Protein 1Y7W (pdb70)

Foldseek 3Di:
DPDPPDACPVLCPCQQPDDDPNHRDQVCCPDQFADDAEAEPVQAAAQVVDPFKHDKQQFQLADWCVDPRHNKFALWFWALAAFTKIAGPKDDGRFIWMQGNNRIWGKIFGIKTKQAQWAQYHYNPHTARMKMKGKIFTPPDPDRVQTAIEIEIAGAHEDPDAAPLLVQVLVVVVVCCVVVVDFQQHTGHGDHMGRSNPRPDDPAQKWKWWFYFDSDPSRDRRYTYTYHDDHHYHHVVSSVSLVCSHCRNPVPHDSRNYRHHDDNRPIGIHIDRD/DLDDPDACPVLCPCQQPDADPNHRDAPCSPDAFADDAEAEVVFAAAQVVDPFKHDKAQFQLQDFCVDPRHNKFAQWFWFLAAFGKIAGDKDDHRFIWMGGRNRIWGKIFGIKTKQAQWAQYHYNNHTAGMKMKGKIFTPPDPDRVQTAIEIEIAGAHEDPDAAPVLVQVLVVVVVCCVVVVDFQRHTGHGDHMGRSNPRPDDPAQKWKWWFHFDQDPSGDRRYTYTYHPPHHHHHPVSSVSLVCRHCRNPVPHDSRNYRHHHDCRPIHIHIPPD

CATH classification: 3.10.200.10

Sequence (548 aa):
NPNDGYDYMMQHGFDWPGLQEGGTTKYPACSGSNQSPIDINTNQLMEPSSRSGTSAVSLNGLNVDGAQADGITLTTNAKVDLEQGMKVTFDQPAANLPTIEIGGTTKSFVPIQFHFHHFLSEHTINGIHYPLELHIVMQEQDPADVATAQLAVIGIMYKYSENGDAFLNSLQTQIEGKIGDGTASYGDTGVSIDNINVKTQLLPSSLKYAGYDGSLTTPGCDERVKWHVFTTPREVTREQMKLFVDVTMMGAHAGADVVNNRMIQDLGDREVYKYNYNPNDGYDYMQHGFDWPGLQEGGTTKYPACSGSNQSPIDINTNQLMEPSSRSGTSAVSLNGLNVDGAQADGITLTNAKVDLEQGMKVTFDQPAANLPTIEIGGTTKSFVPIQFHFHHFLSEHTINGIHYPLELHIVMQEQDPADVATAQLAVIGIMYKYSENGDAFLNSLQTQIEGKIGDGTASYGDTGVSIDNINVKTQLLPSSLKYAGYDGSLTTPGCDERVKWHVFTTPREVTREQMKLFVDVTMGAHAGADVVVNNRMMIQDLGDREVYKYNY

B-factor: mean 25.2, std 8.83, range [8.42, 62.81]

Radius of gyration: 25.69 Å; Cα contacts (8 Å, |Δi|>4): 1364; chains: 2; bounding box: 65×70×68 Å

Solvent-accessible surface area: 22534 Å² total; per-residue (Å²): 126,33,30,151,26,44,65,7,74,20,16,3,51,39,0,44,42,49,107,114,80,71,87,52,64,32,93,44,3,76,33,81,48,2,0,0,1,46,0,64,40,146,112,11,69,100,47,114,71,17,106,46,9,42,45,14,54,14,66,1,0,39,47,55,11,93,102,106,73,11,9,48,2,53,78,1,72,0,17,0,40,21,8,0,80,0,45,22,68,121,18,90,61,58,16,0,30,1,78,22,63,63,77,90,61,34,0,10,1,53,35,0,36,0,4,0,21,7,0,0,0,4,10,82,42,96,33,30,4,0,0,0,2,3,14,0,31,21,77,134,29,117,82,93,68,99,2,33,9,0,5,0,0,0,0,0,95,51,25,175,104,36,8,81,4,3,76,40,0,24,87,33,1,79,37,60,52,67,99,62,103,6,65,77,32,58,87,33,16,59,15,92,87,1,29,2,76,74,44,0,4,10,114,28,58,85,2,0,0,0,52,4,0,40,9,43,22,29,0,41,74,52,3,25,5,3,0,0,21,33,33,41,60,0,17,138,130,7,2,119,4,1,50,38,0,0,64,40,22,42,93,57,10,36,29,12,5,7,1,39,80,43,98,65,46,138,24,85,9,25,58,5,90,129,109,33,29,125,35,30,50,7,102,29,17,4,49,36,0,43,43,50,111,114,85,64,91,50,65,22,94,45,3,79,34,82,48,4,0,0,2,48,0,46,57,138,99,16,72,95,51,110,73,18,109,43,10,43,44,14,56,14,68,1,0,47,46,47,9,93,94,111,75,11,7,41,1,46,93,1,75,0,19,0,40,20,8,0,78,0,43,23,65,125,16,89,65,58,16,0,28,1,76,25,61,66,71,91,53,36,0,7,1,59,35,0,34,0,3,0,14,6,0,0,0,6,13,70,51,95,31,34,4,0,0,0,3,3,11,0,34,23,81,138,25,121,79,94,69,100,2,32,8,0,4,0,0,0,0,0,93,52,32,174,110,37,7,86,5,2,78,39,0,20,89,35,2,82,40,56,49,67,100,62,99,10,66,75,30,56,91,36,13,64,15,91,82,1,25,2,67,78,50,0,4,3,113,33,48,86,2,0,0,0,57,3,0,40,8,43,19,29,0,40,74,53,3,27,4,2,0,0,21,35,32,49,68,0,16,140,128,8,2,116,4,2,46,37,0,0,71,40,23,41,95,52,9,24,14,7,6,9,2,35,58,37,112,60,43,139,18,81,8,27,55,3,89,132

Secondary structure (DSSP, 8-state):
--SSS--STTTTTTGGG-EETTEES-GGGG-SS-S--EE-GGGPBPGGG-TTB---B-GGGGS-TTSTT--EE-S-EE-SSTT--EE-PPP-SS--EEEETTEEEEEEEEEEEEEESS-SSEETTB--SEEEEEEEEESS-S-GGG--EEEEEEEEEE-SS--HHHHHHHHHHHHHHHTTS--TT--SEE---EEIIIIIS-S---EEEEEE--SSTT--S-EEEEEESS-EEE-HHHHHHHHHHHHHH-TT--SS--PPP---TT---EEE--/--SSS--STTTTTTGGG-EETTEES-GGGG-SS-S--EE-GGGPBPGGG-TTB---B-GGGGS-TTSTTS-EE-S-EE-SSTT--EE-PPP-SS--EEEETTEEEEEEEEEEEEEESS-SSEETTB--SEEEEEEEEESS-S-GGG--EEEEEEEEEE-SS--HHHHHHHHHHHHHHHTTS--TT-SSEE---EEIIIIIS-S---EEEEEE--SSTT--S-EEEEEESS-EEE-HHHHHHHHHHHHHH-TT--S---PPP---TT---EEE--

Nearest PDB structures (foldseek):
  1y7w-assembly1_A  TM=1.004E+00  e=3.203E-64  Dunaliella salina
  3jxh-assembly1_C  TM=7.886E-01  e=3.245E-19  Homo sapiens
  3fe4-assembly1_A  TM=7.906E-01  e=6.336E-19  Homo sapiens
  3fe4-assembly2_B  TM=7.801E-01  e=1.314E-18  Homo sapiens
  4lu3-assembly1_A  TM=7.791E-01  e=1.104E-17  Homo sapiens

Structure (mmCIF, N/CA/C/O backbone):
data_1Y7W
#
_entry.id   1Y7W
#
_cell.length_a   47.022
_cell.length_b   119.835
_cell.length_c   58.442
_cell.angle_alpha   90
_cell.angle_beta   94.549
_cell.angle_gamma   90
#
_symmetry.space_group_name_H-M   'P 1 21 1'
#
loop_
_entity.id
_entity.type
_entity.pdbx_description
1 polymer 'Halotolerant alpha-type carbonic anhydrase (dCA II)'
2 non-polymer 'SODIUM ION'
3 non-polymer 'ZINC ION'
4 non-polymer 'ACETIC ACID'
5 water water
#
loop_
_atom_site.group_PDB
_atom_site.id
_atom_site.type_symbol
_atom_site.label_atom_id
_atom_site.label_alt_id
_atom_site.label_comp_id
_atom_site.label_asym_id
_atom_site.label_entity_id
_atom_site.label_seq_id
_atom_site.pdbx_PDB_ins_code
_atom_site.Cartn_x
_atom_site.Cartn_y
_atom_site.Cartn_z
_atom_site.occupancy
_atom_site.B_iso_or_equiv
_atom_site.auth_seq_id
_atom_site.auth_comp_id
_atom_site.auth_asym_id
_atom_site.auth_atom_id
_atom_site.pdbx_PDB_model_num
ATOM 1 N N . ASN A 1 18 ? 16.282 16.834 1.900 1.00 59.53 3 ASN A N 1
ATOM 2 C CA . ASN A 1 18 ? 15.234 16.647 0.838 1.00 59.04 3 ASN A CA 1
ATOM 3 C C . ASN A 1 18 ? 14.700 15.201 0.608 1.00 58.73 3 ASN A C 1
ATOM 4 O O . ASN A 1 18 ? 13.575 15.041 0.111 1.00 59.63 3 ASN A O 1
ATOM 9 N N . PRO A 1 19 ? 15.492 14.138 0.923 1.00 57.83 4 PRO A N 1
ATOM 10 C CA . PRO A 1 19 ? 15.033 12.744 0.708 1.00 56.81 4 PRO A CA 1
ATOM 11 C C . PRO A 1 19 ? 13.845 12.302 1.570 1.00 56.06 4 PRO A C 1
ATOM 12 O O . PRO A 1 19 ? 12.936 11.601 1.108 1.00 55.82 4 PRO A O 1
ATOM 16 N N . ASN A 1 20 ? 13.902 12.688 2.840 1.00 55.19 5 ASN A N 1
ATOM 17 C CA . ASN A 1 20 ? 12.884 12.332 3.821 1.00 54.59 5 ASN A CA 1
ATOM 18 C C . ASN A 1 20 ? 12.050 13.571 4.033 1.00 54.19 5 ASN A C 1
ATOM 19 O O . ASN A 1 20 ? 12.505 14.694 3.790 1.00 54.23 5 ASN A O 1
ATOM 24 N N . ASP A 1 21 ? 10.837 13.402 4.527 1.00 53.37 6 ASP A N 1
ATOM 25 C CA . ASP A 1 21 ? 10.049 14.603 4.662 1.00 51.80 6 ASP A CA 1
ATOM 26 C C . ASP A 1 21 ? 10.079 15.407 5.942 1.00 48.20 6 ASP A C 1
ATOM 27 O O . ASP A 1 21 ? 10.541 16.566 5.952 1.00 49.16 6 ASP A O 1
ATOM 32 N N . GLY A 1 22 ? 9.607 14.830 7.026 1.00 43.95 7 GLY A N 1
ATOM 33 C CA . GLY A 1 22 ? 9.606 15.612 8.249 1.00 39.07 7 GLY A CA 1
ATOM 34 C C . GLY A 1 22 ? 10.826 15.433 9.135 1.00 35.45 7 GLY A C 1
ATOM 35 O O . GLY A 1 22 ? 10.812 15.956 10.257 1.00 35.93 7 GLY A O 1
ATOM 36 N N . TYR A 1 23 ? 11.887 14.775 8.638 1.00 29.64 8 TYR A N 1
ATOM 37 C CA . TYR A 1 23 ? 13.041 14.524 9.489 1.00 26.47 8 TYR A CA 1
ATOM 38 C C . TYR A 1 23 ? 14.348 14.303 8.716 1.00 23.24 8 TYR A C 1
ATOM 39 O O . TYR A 1 23 ? 14.333 14.113 7.516 1.00 23.07 8 TYR A O 1
ATOM 48 N N . ASP A 1 24 ? 15.479 14.308 9.424 1.00 22.45 9 ASP A N 1
ATOM 49 C CA . ASP A 1 24 ? 16.752 14.053 8.764 1.00 20.68 9 ASP A CA 1
ATOM 50 C C . ASP A 1 24 ? 17.660 13.314 9.759 1.00 18.87 9 ASP A C 1
ATOM 51 O O . ASP A 1 24 ? 17.255 13.007 10.884 1.00 17.51 9 ASP A O 1
ATOM 56 N N . TYR A 1 25 ? 18.862 13.006 9.303 1.00 17.63 10 TYR A N 1
ATOM 57 C CA . TYR A 1 25 ? 19.812 12.246 10.108 1.00 17.45 10 TYR A CA 1
ATOM 58 C C . TYR A 1 25 ? 20.927 13.047 10.703 1.00 19.58 10 TYR A C 1
ATOM 59 O O . TYR A 1 25 ? 21.928 12.477 11.202 1.00 16.46 10 TYR A O 1
ATOM 68 N N A MET A 1 26 ? 20.780 14.368 10.702 0.50 18.60 11 MET A N 1
ATOM 69 N N B MET A 1 26 ? 20.763 14.365 10.702 0.50 19.20 11 MET A N 1
ATOM 70 C CA A MET A 1 26 ? 21.848 15.178 11.263 0.50 21.17 11 MET A CA 1
ATOM 71 C CA B MET A 1 26 ? 21.797 15.221 11.257 0.50 22.15 11 MET A CA 1
ATOM 72 C C A MET A 1 26 ? 22.167 14.816 12.709 0.50 20.45 11 MET A C 1
ATOM 73 C C B MET A 1 26 ? 22.150 14.845 12.698 0.50 21.04 11 MET A C 1
ATOM 74 O O A MET A 1 26 ? 23.323 14.838 13.103 0.50 20.35 11 MET A O 1
ATOM 75 O O B MET A 1 26 ? 23.313 14.874 13.069 0.50 20.87 11 MET A O 1
ATOM 84 N N . GLN A 1 27 ? 21.158 14.459 13.506 1.00 20.31 12 GLN A N 1
ATOM 85 C CA . GLN A 1 27 ? 21.418 14.087 14.879 1.00 18.16 12 GLN A CA 1
ATOM 86 C C . GLN A 1 27 ? 21.142 12.618 15.097 1.00 16.26 12 GLN A C 1
ATOM 87 O O . GLN A 1 27 ? 20.944 12.190 16.235 1.00 16.89 12 GLN A O 1
ATOM 93 N N . HIS A 1 28 ? 21.145 11.867 14.009 1.00 15.42 13 HIS A N 1
ATOM 94 C CA . HIS A 1 28 ? 20.887 10.425 14.056 1.00 15.42 13 HIS A CA 1
ATOM 95 C C . HIS A 1 28 ? 19.624 10.095 14.843 1.00 15.16 13 HIS A C 1
ATOM 96 O O . HIS A 1 28 ? 19.545 9.092 15.544 1.00 16.02 13 HIS A O 1
ATOM 103 N N . GLY A 1 29 ? 18.619 10.955 14.676 1.00 16.59 14 GLY A N 1
ATOM 104 C CA . GLY A 1 29 ? 17.359 10.730 15.359 1.00 17.58 14 GLY A CA 1
ATOM 105 C C . GLY A 1 29 ? 17.248 11.176 16.803 1.00 18.20 14 GLY A C 1
ATOM 106 O O . GLY A 1 29 ? 16.208 10.984 17.434 1.00 18.69 14 GLY A O 1
ATOM 107 N N . PHE A 1 30 ? 18.304 11.766 17.350 1.00 17.28 15 PHE A N 1
ATOM 108 C CA . PHE A 1 30 ? 18.262 12.212 18.736 1.00 18.06 15 PHE A CA 1
ATOM 109 C C . PHE A 1 30 ? 17.104 13.210 18.911 1.00 16.60 15 PHE A C 1
ATOM 110 O O . PHE A 1 30 ? 16.535 13.278 19.991 1.00 17.58 15 PHE A O 1
ATOM 118 N N . ASP A 1 31 ? 16.855 13.990 17.877 1.00 16.29 16 ASP A N 1
ATOM 119 C CA . ASP A 1 31 ? 15.802 15.035 17.844 1.00 17.86 16 ASP A CA 1
ATOM 120 C C . ASP A 1 31 ? 14.381 14.571 17.513 1.00 17.90 16 ASP A C 1
ATOM 121 O O . ASP A 1 31 ? 13.398 15.289 17.810 1.00 19.00 16 ASP A O 1
ATOM 126 N N . TRP A 1 32 ? 14.273 13.387 16.934 1.00 18.02 17 TRP A N 1
ATOM 127 C CA . TRP A 1 32 ? 12.963 12.874 16.487 1.00 18.50 17 TRP A CA 1
ATOM 128 C C . TRP A 1 32 ? 11.838 12.816 17.520 1.00 18.94 17 TRP A C 1
ATOM 129 O O . TRP A 1 32 ? 10.718 13.257 17.218 1.00 19.68 17 TRP A O 1
ATOM 140 N N . PRO A 1 33 ? 12.106 12.269 18.716 1.00 18.32 18 PRO A N 1
ATOM 141 C CA . PRO A 1 33 ? 11.061 12.184 19.743 1.00 20.49 18 PRO A CA 1
ATOM 142 C C . PRO A 1 33 ? 10.518 13.556 20.210 1.00 22.52 18 PRO A C 1
ATOM 143 O O . PRO A 1 33 ? 9.387 13.671 20.728 1.00 23.83 18 PRO A O 1
ATOM 147 N N . GLY A 1 34 ? 11.322 14.598 20.046 1.00 22.49 19 GLY A N 1
ATOM 148 C CA . GLY A 1 34 ? 10.914 15.914 20.496 1.00 24.51 19 GLY A CA 1
ATOM 149 C C . GLY A 1 34 ? 10.320 16.817 19.437 1.00 25.26 19 GLY A C 1
ATOM 150 O O . GLY A 1 34 ? 9.827 17.915 19.775 1.00 27.83 19 GLY A O 1
ATOM 151 N N . LEU A 1 35 ? 10.322 16.407 18.174 1.00 24.01 20 LEU A N 1
ATOM 152 C CA . LEU A 1 35 ? 9.779 17.256 17.129 1.00 23.87 20 LEU A CA 1
ATOM 153 C C . LEU A 1 35 ? 8.292 17.484 17.361 1.00 27.43 20 LEU A C 1
ATOM 154 O O . LEU A 1 35 ? 7.549 16.551 17.649 1.00 22.30 20 LEU A O 1
ATOM 159 N N . GLN A 1 36 ? 7.905 18.749 17.254 1.00 30.84 21 GLN A N 1
ATOM 160 C CA . GLN A 1 36 ? 6.511 19.161 17.460 1.00 36.43 21 GLN A CA 1
ATOM 161 C C . GLN A 1 36 ? 6.117 20.143 16.405 1.00 39.71 21 GLN A C 1
ATOM 162 O O . GLN A 1 36 ? 6.945 20.878 15.915 1.00 40.02 21 GLN A O 1
ATOM 168 N N . GLU A 1 37 ? 4.845 20.149 16.042 1.00 44.57 22 GLU A N 1
ATOM 169 C CA . GLU A 1 37 ? 4.341 21.123 15.083 1.00 49.24 22 GLU A CA 1
ATOM 170 C C . GLU A 1 37 ? 2.935 21.467 15.524 1.00 50.26 22 GLU A C 1
ATOM 171 O O . GLU A 1 37 ? 2.056 20.589 15.609 1.00 52.15 22 GLU A O 1
ATOM 177 N N . GLY A 1 38 ? 2.738 22.743 15.836 1.00 50.69 23 GLY A N 1
ATOM 178 C CA . GLY A 1 38 ? 1.434 23.199 16.282 1.00 49.52 23 GLY A CA 1
ATOM 179 C C . GLY A 1 38 ? 1.207 22.669 17.681 1.00 48.89 23 GLY A C 1
ATOM 180 O O . GLY A 1 38 ? 0.111 22.179 18.009 1.00 50.26 23 GLY A O 1
ATOM 181 N N . GLY A 1 39 ? 2.253 22.761 18.510 1.00 46.38 24 GLY A N 1
ATOM 182 C CA . GLY A 1 39 ? 2.167 22.270 19.871 1.00 42.29 24 GLY A CA 1
ATOM 183 C C . GLY A 1 39 ? 1.775 20.802 19.953 1.00 39.95 24 GLY A C 1
ATOM 184 O O . GLY A 1 39 ? 1.395 20.335 21.042 1.00 40.75 24 GLY A O 1
ATOM 185 N N . THR A 1 40 ? 1.884 20.073 18.832 1.00 35.55 25 THR A N 1
ATOM 186 C CA . THR A 1 40 ? 1.557 18.633 18.782 1.00 30.12 25 THR A CA 1
ATOM 187 C C . THR A 1 40 ? 2.798 17.787 18.460 1.00 26.04 25 THR A C 1
ATOM 188 O O . THR A 1 40 ? 3.460 18.037 17.453 1.00 23.13 25 THR A O 1
ATOM 192 N N . THR A 1 41 ? 3.101 16.813 19.301 1.00 23.26 26 THR A N 1
ATOM 193 C CA . THR A 1 41 ? 4.266 15.947 19.046 1.00 21.86 26 THR A CA 1
ATOM 194 C C . THR A 1 41 ? 4.095 15.179 17.738 1.00 21.80 26 THR A C 1
ATOM 195 O O . THR A 1 41 ? 3.097 14.467 17.492 1.00 20.95 26 THR A O 1
ATOM 199 N N . LYS A 1 42 ? 5.097 15.286 16.885 1.00 21.08 27 LYS A N 1
ATOM 200 C CA . LYS A 1 42 ? 5.006 14.682 15.559 1.00 20.74 27 LYS A CA 1
ATOM 201 C C . LYS A 1 42 ? 5.158 13.176 15.543 1.00 19.53 27 LYS A C 1
ATOM 202 O O . LYS A 1 42 ? 4.406 12.476 14.893 1.00 19.11 27 LYS A O 1
ATOM 208 N N . TYR A 1 43 ? 6.078 12.666 16.328 1.00 16.85 28 TYR A N 1
ATOM 209 C CA . TYR A 1 43 ? 6.381 11.244 16.367 1.00 18.35 28 TYR A CA 1
ATOM 210 C C . TYR A 1 43 ? 6.398 10.673 17.774 1.00 17.89 28 TYR A C 1
ATOM 211 O O . TYR A 1 43 ? 7.458 10.242 18.321 1.00 17.17 28 TYR A O 1
ATOM 220 N N . PRO A 1 44 ? 5.203 10.597 18.395 1.00 17.78 29 PRO A N 1
ATOM 221 C CA . PRO A 1 44 ? 5.085 10.072 19.748 1.00 16.81 29 PRO A CA 1
ATOM 222 C C . PRO A 1 44 ? 5.620 8.650 19.933 1.00 17.43 29 PRO A C 1
ATOM 223 O O . PRO A 1 44 ? 6.182 8.335 21.008 1.00 16.29 29 PRO A O 1
ATOM 227 N N . ALA A 1 45 ? 5.528 7.800 18.896 1.00 17.00 30 ALA A N 1
ATOM 228 C CA . ALA A 1 45 ? 6.006 6.415 19.069 1.00 18.30 30 ALA A CA 1
ATOM 229 C C . ALA A 1 45 ? 7.529 6.300 19.063 1.00 17.72 30 ALA A C 1
ATOM 230 O O . ALA A 1 45 ? 8.076 5.287 19.491 1.00 18.31 30 ALA A O 1
ATOM 232 N N . CYS A 1 46 ? 8.208 7.341 18.604 1.00 18.05 31 CYS A N 1
ATOM 233 C CA . CYS A 1 46 ? 9.697 7.314 18.621 1.00 19.71 31 CYS A CA 1
ATOM 234 C C . CYS A 1 46 ? 10.252 7.390 20.021 1.00 20.67 31 CYS A C 1
ATOM 235 O O . CYS A 1 46 ? 11.464 7.211 20.228 1.00 19.79 31 CYS A O 1
ATOM 238 N N . SER A 1 47 ? 9.368 7.643 20.995 1.00 18.87 32 SER A N 1
ATOM 239 C CA . SER A 1 47 ? 9.736 7.649 22.408 1.00 20.72 32 SER A CA 1
ATOM 240 C C . SER A 1 47 ? 9.396 6.324 23.092 1.00 22.87 32 SER A C 1
ATOM 241 O O . SER A 1 47 ? 9.553 6.205 24.303 1.00 22.06 32 SER A O 1
ATOM 244 N N . GLY A 1 48 ? 8.896 5.336 22.349 1.00 22.84 33 GLY A N 1
ATOM 245 C CA . GLY A 1 48 ? 8.575 4.043 22.993 1.00 22.30 33 GLY A CA 1
ATOM 246 C C . GLY A 1 48 ? 9.726 3.318 23.702 1.00 23.28 33 GLY A C 1
ATOM 247 O O . GLY A 1 48 ? 10.900 3.767 23.667 1.00 23.14 33 GLY A O 1
ATOM 248 N N . SER A 1 49 ? 9.416 2.194 24.363 1.00 21.69 34 SER A N 1
ATOM 249 C CA . SER A 1 49 ? 10.433 1.415 25.050 1.00 22.97 34 SER A CA 1
ATOM 250 C C . SER A 1 49 ? 10.904 0.138 24.350 1.00 22.17 34 SER A C 1
ATOM 251 O O . SER A 1 49 ? 11.734 -0.600 24.908 1.00 20.86 34 SER A O 1
ATOM 254 N N . ASN A 1 50 ? 10.417 -0.115 23.120 1.00 20.36 35 ASN A N 1
ATOM 255 C CA . ASN A 1 50 ? 10.880 -1.264 22.323 1.00 18.16 35 ASN A CA 1
ATOM 256 C C . ASN A 1 50 ? 11.437 -0.703 20.985 1.00 17.69 35 ASN A C 1
ATOM 257 O O . ASN A 1 50 ? 11.123 -1.162 19.864 1.00 19.12 35 ASN A O 1
ATOM 262 N N . GLN A 1 51 ? 12.271 0.317 21.096 1.00 15.63 36 GLN A N 1
ATOM 263 C CA . GLN A 1 51 ? 12.812 0.923 19.888 1.00 15.56 36 GLN A CA 1
ATOM 264 C C . GLN A 1 51 ? 14.014 0.243 19.280 1.00 14.80 36 GLN A C 1
ATOM 265 O O . GLN A 1 51 ? 14.750 -0.484 19.949 1.00 18.59 36 GLN A O 1
ATOM 271 N N . SER A 1 52 ? 14.223 0.522 18.000 1.00 15.68 37 SER A N 1
ATOM 272 C CA . SER A 1 52 ? 15.351 -0.027 17.242 1.00 15.24 37 SER A CA 1
ATOM 273 C C . SER A 1 52 ? 16.085 1.155 16.603 1.00 12.88 37 SER A C 1
ATOM 274 O O . SER A 1 52 ? 15.470 2.221 16.312 1.00 13.79 37 SER A O 1
ATOM 277 N N . PRO A 1 53 ? 17.382 0.970 16.291 1.00 14.32 38 PRO A N 1
ATOM 278 C CA . PRO A 1 53 ? 18.234 -0.235 16.477 1.00 14.30 38 PRO A CA 1
ATOM 279 C C . PRO A 1 53 ? 18.762 -0.378 17.900 1.00 15.32 38 PRO A C 1
ATOM 280 O O . PRO A 1 53 ? 18.515 0.472 18.718 1.00 16.69 38 PRO A O 1
ATOM 284 N N . ILE A 1 54 ? 19.568 -1.422 18.138 1.00 15.75 39 ILE A N 1
ATOM 285 C CA . ILE A 1 54 ? 20.142 -1.667 19.449 1.00 15.48 39 ILE A CA 1
ATOM 286 C C . ILE A 1 54 ? 21.512 -2.286 19.240 1.00 17.63 39 ILE A C 1
ATOM 287 O O . ILE A 1 54 ? 21.885 -2.662 18.119 1.00 16.06 39 ILE A O 1
ATOM 292 N N . ASP A 1 55 ? 22.285 -2.346 20.319 1.00 20.36 40 ASP A N 1
ATOM 293 C CA . ASP A 1 55 ? 23.545 -3.065 20.263 1.00 21.10 40 ASP A CA 1
ATOM 294 C C . ASP A 1 55 ? 23.265 -4.575 20.482 1.00 21.61 40 ASP A C 1
ATOM 295 O O . ASP A 1 55 ? 22.411 -4.972 21.281 1.00 22.66 40 ASP A O 1
ATOM 300 N N . ILE A 1 56 ? 23.968 -5.435 19.760 1.00 22.51 41 ILE A N 1
ATOM 301 C CA . ILE A 1 56 ? 23.782 -6.868 19.898 1.00 22.68 41 ILE A CA 1
ATOM 302 C C . ILE A 1 56 ? 25.061 -7.359 20.624 1.00 24.87 41 ILE A C 1
ATOM 303 O O . ILE A 1 56 ? 26.129 -7.414 20.037 1.00 23.30 41 ILE A O 1
ATOM 308 N N . ASN A 1 57 ? 24.916 -7.696 21.898 1.00 25.70 42 ASN A N 1
ATOM 309 C CA . ASN A 1 57 ? 26.027 -8.174 22.707 1.00 27.60 42 ASN A CA 1
ATOM 310 C C . ASN A 1 57 ? 25.917 -9.681 22.644 1.00 28.04 42 ASN A C 1
ATOM 311 O O . ASN A 1 57 ? 25.065 -10.295 23.303 1.00 27.17 42 ASN A O 1
ATOM 316 N N . THR A 1 58 ? 26.781 -10.292 21.861 1.00 28.81 43 THR A N 1
ATOM 317 C CA . THR A 1 58 ? 26.681 -11.721 21.691 1.00 31.36 43 THR A CA 1
ATOM 318 C C . THR A 1 58 ? 26.876 -12.557 22.955 1.00 32.86 43 THR A C 1
ATOM 319 O O . THR A 1 58 ? 26.377 -13.671 23.013 1.00 33.46 43 THR A O 1
ATOM 323 N N . ASN A 1 59 ? 27.542 -12.026 23.976 1.00 33.97 44 ASN A N 1
ATOM 324 C CA . ASN A 1 59 ? 27.672 -12.809 25.204 1.00 36.22 44 ASN A CA 1
ATOM 325 C C . ASN A 1 59 ? 26.414 -12.782 26.078 1.00 34.37 44 ASN A C 1
ATOM 326 O O . ASN A 1 59 ? 26.308 -13.543 27.027 1.00 33.43 44 ASN A O 1
ATOM 331 N N . GLN A 1 60 ? 25.465 -11.900 25.743 1.00 32.28 45 GLN A N 1
ATOM 332 C CA . GLN A 1 60 ? 24.204 -11.815 26.459 1.00 30.44 45 GLN A CA 1
ATOM 333 C C . GLN A 1 60 ? 23.019 -12.392 25.728 1.00 28.50 45 GLN A C 1
ATOM 334 O O . GLN A 1 60 ? 21.892 -12.250 26.206 1.00 27.86 45 GLN A O 1
ATOM 340 N N . LEU A 1 61 ? 23.221 -13.054 24.606 1.00 26.86 46 LEU A N 1
ATOM 341 C CA . LEU A 1 61 ? 22.059 -13.606 23.877 1.00 26.45 46 LEU A CA 1
ATOM 342 C C . LEU A 1 61 ? 21.449 -14.788 24.664 1.00 26.32 46 LEU A C 1
ATOM 343 O O . LEU A 1 61 ? 22.185 -15.633 25.200 1.00 26.21 46 LEU A O 1
ATOM 348 N N . MET A 1 62 ? 20.128 -14.831 24.708 1.00 25.33 47 MET A N 1
ATOM 349 C CA . MET A 1 62 ? 19.385 -15.865 25.401 1.00 24.32 47 MET A CA 1
ATOM 350 C C . MET A 1 62 ? 18.944 -16.972 24.426 1.00 25.44 47 MET A C 1
ATOM 351 O O . MET A 1 62 ? 19.028 -16.825 23.194 1.00 23.23 47 MET A O 1
ATOM 356 N N . GLU A 1 63 ? 18.504 -18.091 25.000 1.00 24.62 48 GLU A N 1
ATOM 357 C CA . GLU A 1 63 ? 18.046 -19.239 24.223 1.00 24.47 48 GLU A CA 1
ATOM 358 C C . GLU A 1 63 ? 16.692 -18.942 23.625 1.00 22.98 48 GLU A C 1
ATOM 359 O O . GLU A 1 63 ? 15.857 -18.347 24.243 1.00 22.21 48 GLU A O 1
ATOM 365 N N . PRO A 1 64 ? 16.483 -19.352 22.369 1.00 22.41 49 PRO A N 1
ATOM 366 C CA . PRO A 1 64 ? 15.205 -19.092 21.715 1.00 23.31 49 PRO A CA 1
ATOM 367 C C . PRO A 1 64 ? 13.983 -19.535 22.460 1.00 22.30 49 PRO A C 1
ATOM 368 O O . PRO A 1 64 ? 12.980 -18.822 22.428 1.00 20.96 49 PRO A O 1
ATOM 372 N N . SER A 1 65 ? 14.036 -20.705 23.111 1.00 22.46 50 SER A N 1
ATOM 373 C CA . SER A 1 65 ? 12.841 -21.165 23.807 1.00 22.51 50 SER A CA 1
ATOM 374 C C . SER A 1 65 ? 12.454 -20.252 24.956 1.00 22.98 50 SER A C 1
ATOM 375 O O . SER A 1 65 ? 11.320 -20.301 25.411 1.00 21.96 50 SER A O 1
ATOM 378 N N . SER A 1 66 ? 13.369 -19.384 25.414 1.00 22.16 51 SER A N 1
ATOM 379 C CA . SER A 1 66 ? 12.995 -18.477 26.520 1.00 23.20 51 SER A CA 1
ATOM 380 C C . SER A 1 66 ? 12.291 -17.215 26.046 1.00 23.57 51 SER A C 1
ATOM 381 O O . SER A 1 66 ? 11.903 -16.367 26.851 1.00 22.87 51 SER A O 1
ATOM 384 N N . ARG A 1 67 ? 12.108 -17.087 24.723 1.00 24.06 52 ARG A N 1
ATOM 385 C CA . ARG A 1 67 ? 11.441 -15.914 24.166 1.00 23.79 52 ARG A CA 1
ATOM 386 C C . ARG A 1 67 ? 9.962 -16.142 24.088 1.00 24.90 52 ARG A C 1
ATOM 387 O O . ARG A 1 67 ? 9.525 -16.982 23.306 1.00 25.57 52 ARG A O 1
ATOM 395 N N . SER A 1 68 ? 9.184 -15.400 24.875 1.00 25.53 53 SER A N 1
ATOM 396 C CA . SER A 1 68 ? 7.724 -15.573 24.853 1.00 26.27 53 SER A CA 1
ATOM 397 C C . SER A 1 68 ? 7.091 -14.875 23.648 1.00 26.79 53 SER A C 1
ATOM 398 O O . SER A 1 68 ? 7.445 -13.732 23.327 1.00 28.00 53 SER A O 1
ATOM 401 N N . GLY A 1 69 ? 6.143 -15.549 23.023 1.00 25.20 54 GLY A N 1
ATOM 402 C CA . GLY A 1 69 ? 5.415 -14.940 21.931 1.00 23.68 54 GLY A CA 1
ATOM 403 C C . GLY A 1 69 ? 5.980 -14.940 20.517 1.00 22.36 54 GLY A C 1
ATOM 404 O O . GLY A 1 69 ? 5.240 -14.572 19.631 1.00 22.83 54 GLY A O 1
ATOM 405 N N . THR A 1 70 ? 7.244 -15.320 20.294 1.00 21.58 55 THR A N 1
ATOM 406 C CA . THR A 1 70 ? 7.829 -15.289 18.944 1.00 21.07 55 THR A CA 1
ATOM 407 C C . THR A 1 70 ? 8.833 -16.436 18.778 1.00 19.73 55 THR A C 1
ATOM 408 O O . THR A 1 70 ? 9.700 -16.639 19.619 1.00 20.82 55 THR A O 1
ATOM 412 N N . SER A 1 71 ? 8.716 -17.185 17.675 1.00 20.46 56 SER A N 1
ATOM 413 C CA . SER A 1 71 ? 9.640 -18.304 17.394 1.00 19.18 56 SER A CA 1
ATOM 414 C C . SER A 1 71 ? 10.708 -17.798 16.437 1.00 20.25 56 SER A C 1
ATOM 415 O O . SER A 1 71 ? 10.627 -16.647 15.972 1.00 21.19 56 SER A O 1
ATOM 418 N N . ALA A 1 72 ? 11.679 -18.689 16.140 1.00 18.62 57 ALA A N 1
ATOM 419 C CA . ALA A 1 72 ? 12.712 -18.485 15.133 1.00 18.32 57 ALA A CA 1
ATOM 420 C C . ALA A 1 72 ? 11.966 -18.306 13.806 1.00 18.91 57 ALA A C 1
ATOM 421 O O . ALA A 1 72 ? 10.828 -18.759 13.675 1.00 17.10 57 ALA A O 1
ATOM 423 N N . VAL A 1 73 ? 12.602 -17.663 12.827 1.00 17.59 58 VAL A N 1
ATOM 424 C CA . VAL A 1 73 ? 11.972 -17.560 11.510 1.00 16.22 58 VAL A CA 1
ATOM 425 C C . VAL A 1 73 ? 12.339 -18.823 10.729 1.00 17.11 58 VAL A C 1
ATOM 426 O O . VAL A 1 73 ? 13.427 -19.391 10.915 1.00 18.18 58 VAL A O 1
ATOM 430 N N . SER A 1 74 ? 11.374 -19.348 9.972 1.00 17.67 59 SER A N 1
ATOM 431 C CA . SER A 1 74 ? 11.663 -20.456 9.057 1.00 18.28 59 SER A CA 1
ATOM 432 C C . SER A 1 74 ? 11.912 -19.658 7.743 1.00 17.07 59 SER A C 1
ATOM 433 O O . SER A 1 74 ? 10.964 -19.144 7.137 1.00 16.53 59 SER A O 1
ATOM 436 N N . LEU A 1 75 ? 13.167 -19.583 7.331 1.00 16.37 60 LEU A N 1
ATOM 437 C CA . LEU A 1 75 ? 13.568 -18.803 6.171 1.00 17.71 60 LEU A CA 1
ATOM 438 C C . LEU A 1 75 ? 12.960 -19.306 4.862 1.00 19.15 60 LEU A C 1
ATOM 439 O O . LEU A 1 75 ? 12.782 -18.510 3.939 1.00 19.37 60 LEU A O 1
ATOM 444 N N . ASN A 1 76 ? 12.651 -20.611 4.802 1.00 18.30 61 ASN A N 1
ATOM 445 C CA . ASN A 1 76 ? 12.043 -21.213 3.630 1.00 18.23 61 ASN A CA 1
ATOM 446 C C . ASN A 1 76 ? 12.704 -20.760 2.312 1.00 18.06 61 ASN A C 1
ATOM 447 O O . ASN A 1 76 ? 13.941 -20.900 2.202 1.00 18.43 61 ASN A O 1
ATOM 452 N N . GLY A 1 77 ? 11.918 -20.185 1.396 1.00 18.67 62 GLY A N 1
ATOM 453 C CA . GLY A 1 77 ? 12.432 -19.773 0.097 1.00 20.38 62 GLY A CA 1
ATOM 454 C C . GLY A 1 77 ? 13.571 -18.780 0.133 1.00 21.27 62 GLY A C 1
ATOM 455 O O . GLY A 1 77 ? 14.315 -18.721 -0.846 1.00 23.01 62 GLY A O 1
ATOM 456 N N . LEU A 1 78 ? 13.707 -17.972 1.200 1.00 20.11 63 LEU A N 1
ATOM 457 C CA . LEU A 1 78 ? 14.849 -17.034 1.258 1.00 20.01 63 LEU A CA 1
ATOM 458 C C . LEU A 1 78 ? 16.170 -17.775 1.349 1.00 18.58 63 LEU A C 1
ATOM 459 O O . LEU A 1 78 ? 17.179 -17.275 0.889 1.00 17.78 63 LEU A O 1
ATOM 464 N N . ASN A 1 79 ? 16.174 -18.966 1.939 1.00 19.24 64 ASN A N 1
ATOM 465 C CA . ASN A 1 79 ? 17.424 -19.713 2.095 1.00 21.25 64 ASN A CA 1
ATOM 466 C C . ASN A 1 79 ? 17.599 -20.924 1.183 1.00 22.24 64 ASN A C 1
ATOM 467 O O . ASN A 1 79 ? 18.298 -21.876 1.530 1.00 23.44 64 ASN A O 1
ATOM 472 N N . VAL A 1 80 ? 16.929 -20.885 0.044 1.00 21.61 65 VAL A N 1
ATOM 473 C CA . VAL A 1 80 ? 17.043 -21.924 -0.977 1.00 21.76 65 VAL A CA 1
ATOM 474 C C . VAL A 1 80 ? 17.428 -21.178 -2.255 1.00 20.36 65 VAL A C 1
ATOM 475 O O . VAL A 1 80 ? 16.773 -20.180 -2.625 1.00 19.48 65 VAL A O 1
ATOM 479 N N . ASP A 1 81 ? 18.522 -21.641 -2.879 1.00 21.04 66 ASP A N 1
ATOM 480 C CA . ASP A 1 81 ? 19.049 -21.081 -4.145 1.00 22.25 66 ASP A CA 1
ATOM 481 C C . ASP A 1 81 ? 17.851 -20.720 -5.013 1.00 21.60 66 ASP A C 1
ATOM 482 O O . ASP A 1 81 ? 16.987 -21.568 -5.286 1.00 21.66 66 ASP A O 1
ATOM 487 N N . GLY A 1 82 ? 17.802 -19.462 -5.449 1.00 20.13 67 GLY A N 1
ATOM 488 C CA . GLY A 1 82 ? 16.706 -18.991 -6.282 1.00 20.15 67 GLY A CA 1
ATOM 489 C C . GLY A 1 82 ? 16.499 -19.784 -7.578 1.00 20.99 67 GLY A C 1
ATOM 490 O O . GLY A 1 82 ? 15.408 -19.774 -8.109 1.00 22.83 67 GLY A O 1
ATOM 491 N N . ALA A 1 83 ? 17.524 -20.489 -8.053 1.00 21.37 68 ALA A N 1
ATOM 492 C CA . ALA A 1 83 ? 17.414 -21.320 -9.282 1.00 24.09 68 ALA A CA 1
ATOM 493 C C . ALA A 1 83 ? 16.547 -22.567 -9.037 1.00 24.50 68 ALA A C 1
ATOM 494 O O . ALA A 1 83 ? 16.086 -23.220 -9.997 1.00 25.88 68 ALA A O 1
ATOM 496 N N . GLN A 1 84 ? 16.337 -22.892 -7.756 1.00 25.16 69 GLN A N 1
ATOM 497 C CA . GLN A 1 84 ? 15.573 -24.041 -7.318 1.00 26.79 69 GLN A CA 1
ATOM 498 C C . GLN A 1 84 ? 14.118 -23.747 -7.290 1.00 26.96 69 GLN A C 1
ATOM 499 O O . GLN A 1 84 ? 13.688 -22.593 -7.165 1.00 24.16 69 GLN A O 1
ATOM 505 N N . ALA A 1 85 ? 13.345 -24.829 -7.386 1.00 27.20 70 ALA A N 1
ATOM 506 C CA . ALA A 1 85 ? 11.889 -24.721 -7.360 1.00 26.38 70 ALA A CA 1
ATOM 507 C C . ALA A 1 85 ? 11.401 -23.988 -6.080 1.00 25.88 70 ALA A C 1
ATOM 508 O O . ALA A 1 85 ? 10.537 -23.104 -6.113 1.00 27.36 70 ALA A O 1
ATOM 510 N N . ASP A 1 86 ? 11.919 -24.356 -4.929 1.00 27.19 71 ASP A N 1
ATOM 511 C CA . ASP A 1 86 ? 11.396 -23.661 -3.756 1.00 27.36 71 ASP A CA 1
ATOM 512 C C . ASP A 1 86 ? 12.345 -22.589 -3.268 1.00 25.95 71 ASP A C 1
ATOM 513 O O . ASP A 1 86 ? 12.429 -22.340 -2.056 1.00 26.83 71 ASP A O 1
ATOM 518 N N . GLY A 1 87 ? 13.063 -21.988 -4.212 1.00 24.27 72 GLY A N 1
ATOM 519 C CA . GLY A 1 87 ? 14.019 -20.922 -3.887 1.00 22.66 72 GLY A CA 1
ATOM 520 C C . GLY A 1 87 ? 13.440 -19.638 -4.440 1.00 22.49 72 GLY A C 1
ATOM 521 O O . GLY A 1 87 ? 12.878 -19.619 -5.535 1.00 22.84 72 GLY A O 1
ATOM 522 N N . ILE A 1 88 ? 13.561 -18.544 -3.684 1.00 21.21 73 ILE A N 1
ATOM 523 C CA . ILE A 1 88 ? 12.987 -17.278 -4.100 1.00 19.22 73 ILE A CA 1
ATOM 524 C C . ILE A 1 88 ? 13.915 -16.404 -4.931 1.00 20.13 73 ILE A C 1
ATOM 525 O O . ILE A 1 88 ? 15.096 -16.192 -4.567 1.00 19.17 73 ILE A O 1
ATOM 530 N N . THR A 1 89 ? 13.385 -15.882 -6.037 1.00 20.35 74 THR A N 1
ATOM 531 C CA . THR A 1 89 ? 14.142 -14.920 -6.849 1.00 18.46 74 THR A CA 1
ATOM 532 C C . THR A 1 89 ? 13.304 -13.666 -6.870 1.00 19.13 74 THR A C 1
ATOM 533 O O . THR A 1 89 ? 12.129 -13.713 -7.202 1.00 19.69 74 THR A O 1
ATOM 537 N N . LEU A 1 90 ? 13.896 -12.522 -6.523 1.00 18.39 75 LEU A N 1
ATOM 538 C CA . LEU A 1 90 ? 13.170 -11.251 -6.541 1.00 19.67 75 LEU A CA 1
ATOM 539 C C . LEU A 1 90 ? 13.139 -10.863 -8.020 1.00 20.23 75 LEU A C 1
ATOM 540 O O . LEU A 1 90 ? 14.175 -10.664 -8.638 1.00 20.79 75 LEU A O 1
ATOM 545 N N A THR A 1 91 ? 11.936 -10.735 -8.559 0.50 21.12 76 THR A N 1
ATOM 546 N N B THR A 1 91 ? 11.947 -10.770 -8.592 0.50 22.01 76 THR A N 1
ATOM 547 C CA A THR A 1 91 ? 11.789 -10.446 -9.975 0.50 21.40 76 THR A CA 1
ATOM 548 C CA B THR A 1 91 ? 11.846 -10.477 -10.016 0.50 23.17 76 THR A CA 1
ATOM 549 C C A THR A 1 91 ? 11.222 -9.056 -10.293 0.50 22.33 76 THR A C 1
ATOM 550 C C B THR A 1 91 ? 11.183 -9.118 -10.331 0.50 23.33 76 THR A C 1
ATOM 551 O O A THR A 1 91 ? 10.536 -8.459 -9.463 0.50 23.26 76 THR A O 1
ATOM 552 O O B THR A 1 91 ? 10.416 -8.590 -9.524 0.50 24.18 76 THR A O 1
ATOM 559 N N . ASN A 1 92 ? 11.520 -8.550 -11.501 1.00 23.70 77 ASN A N 1
ATOM 560 C CA . ASN A 1 92 ? 11.050 -7.219 -11.917 1.00 25.40 77 ASN A CA 1
ATOM 561 C C . ASN A 1 92 ? 11.589 -6.230 -10.821 1.00 23.45 77 ASN A C 1
ATOM 562 O O . ASN A 1 92 ? 10.877 -5.354 -10.331 1.00 22.56 77 ASN A O 1
ATOM 567 N N . ALA A 1 93 ? 12.835 -6.454 -10.427 1.00 22.19 78 ALA A N 1
ATOM 568 C CA . ALA A 1 93 ? 13.471 -5.630 -9.413 1.00 21.64 78 ALA A CA 1
ATOM 569 C C . ALA A 1 93 ? 13.737 -4.194 -9.950 1.00 22.52 78 ALA A C 1
ATOM 570 O O . ALA A 1 93 ? 13.966 -3.990 -11.144 1.00 19.26 78 ALA A O 1
ATOM 572 N N . LYS A 1 94 ? 13.649 -3.211 -9.056 1.00 22.71 79 LYS A N 1
ATOM 573 C CA . LYS A 1 94 ? 13.854 -1.794 -9.380 1.00 23.74 79 LYS A CA 1
ATOM 574 C C . LYS A 1 94 ? 14.580 -1.121 -8.174 1.00 24.37 79 LYS A C 1
ATOM 575 O O . LYS A 1 94 ? 14.427 -1.541 -7.017 1.00 23.85 79 LYS A O 1
ATOM 581 N N . VAL A 1 95 ? 15.392 -0.113 -8.443 1.00 20.31 80 VAL A N 1
ATOM 582 C CA . VAL A 1 95 ? 16.101 0.536 -7.338 1.00 20.62 80 VAL A CA 1
ATOM 583 C C . VAL A 1 95 ? 15.797 2.045 -7.392 1.00 21.07 80 VAL A C 1
ATOM 584 O O . VAL A 1 95 ? 15.538 2.598 -8.474 1.00 20.53 80 VAL A O 1
ATOM 588 N N . ASP A 1 96 ? 15.741 2.686 -6.228 1.00 20.85 81 ASP A N 1
ATOM 589 C CA . ASP A 1 96 ? 15.507 4.128 -6.204 1.00 19.65 81 ASP A CA 1
ATOM 590 C C . ASP A 1 96 ? 16.915 4.749 -6.126 1.00 20.17 81 ASP A C 1
ATOM 591 O O . ASP A 1 96 ? 17.751 4.373 -5.254 1.00 17.72 81 ASP A O 1
ATOM 596 N N . LEU A 1 97 ? 17.202 5.681 -7.037 1.00 19.37 82 LEU A N 1
ATOM 597 C CA . LEU A 1 97 ? 18.509 6.294 -7.022 1.00 20.67 82 LEU A CA 1
ATOM 598 C C . LEU A 1 97 ? 18.550 7.514 -6.091 1.00 19.55 82 LEU A C 1
ATOM 599 O O . LEU A 1 97 ? 18.583 8.671 -6.535 1.00 20.89 82 LEU A O 1
ATOM 604 N N . GLU A 1 98 ? 18.485 7.247 -4.792 1.00 18.25 83 GLU A N 1
ATOM 605 C CA . GLU A 1 98 ? 18.566 8.308 -3.800 1.00 18.79 83 GLU A CA 1
ATOM 606 C C . GLU A 1 98 ? 19.004 7.659 -2.508 1.00 18.44 83 GLU A C 1
ATOM 607 O O . GLU A 1 98 ? 19.283 6.445 -2.449 1.00 17.92 83 GLU A O 1
ATOM 613 N N . GLN A 1 99 ? 19.083 8.464 -1.473 1.00 16.82 84 GLN A N 1
ATOM 614 C CA . GLN A 1 99 ? 19.492 7.949 -0.152 1.00 17.21 84 GLN A CA 1
ATOM 615 C C . GLN A 1 99 ? 18.808 6.607 0.215 1.00 16.90 84 GLN A C 1
ATOM 616 O O . GLN A 1 99 ? 17.585 6.491 0.048 1.00 17.14 84 GLN A O 1
ATOM 622 N N . GLY A 1 100 ? 19.595 5.612 0.677 1.00 16.17 85 GLY A N 1
ATOM 623 C CA . GLY A 1 100 ? 19.050 4.325 1.093 1.00 15.68 85 GLY A CA 1
ATOM 624 C C . GLY A 1 100 ? 18.913 3.273 -0.002 1.00 16.14 85 GLY A C 1
ATOM 625 O O . GLY A 1 100 ? 18.839 2.082 0.276 1.00 18.01 85 GLY A O 1
ATOM 626 N N . MET A 1 101 ? 18.858 3.731 -1.236 1.00 16.97 86 MET A N 1
ATOM 627 C CA . MET A 1 101 ? 18.777 2.878 -2.430 1.00 17.89 86 MET A CA 1
ATOM 628 C C . MET A 1 101 ? 17.802 1.726 -2.337 1.00 18.77 86 MET A C 1
ATOM 629 O O . MET A 1 101 ? 18.166 0.565 -2.507 1.00 17.72 86 MET A O 1
ATOM 634 N N . LYS A 1 102 ? 16.571 2.070 -2.021 1.00 18.12 87 LYS A N 1
ATOM 635 C CA . LYS A 1 102 ? 15.520 1.080 -1.856 1.00 17.60 87 LYS A CA 1
ATOM 636 C C . LYS A 1 102 ? 15.331 0.254 -3.121 1.00 18.97 87 LYS A C 1
ATOM 637 O O . LYS A 1 102 ? 15.279 0.826 -4.212 1.00 19.18 87 LYS A O 1
ATOM 643 N N . VAL A 1 103 ? 15.129 -1.059 -2.956 1.00 17.91 88 VAL A N 1
ATOM 644 C CA . VAL A 1 103 ? 14.922 -1.969 -4.061 1.00 17.73 88 VAL A CA 1
ATOM 645 C C . VAL A 1 103 ? 13.537 -2.569 -3.832 1.00 18.72 88 VAL A C 1
ATOM 646 O O . VAL A 1 103 ? 13.206 -2.977 -2.712 1.00 16.83 88 VAL A O 1
ATOM 650 N N . THR A 1 104 ? 12.705 -2.509 -4.876 1.00 17.99 89 THR A N 1
ATOM 651 C CA . THR A 1 104 ? 11.353 -3.069 -4.838 1.00 18.84 89 THR A CA 1
ATOM 652 C C . THR A 1 104 ? 11.301 -4.163 -5.921 1.00 19.21 89 THR A C 1
ATOM 653 O O . THR A 1 104 ? 12.207 -4.288 -6.772 1.00 19.15 89 THR A O 1
ATOM 657 N N . PHE A 1 105 ? 10.243 -4.970 -5.919 1.00 19.81 90 PHE A N 1
ATOM 658 C CA . PHE A 1 105 ? 10.191 -6.075 -6.852 1.00 20.03 90 PHE A CA 1
ATOM 659 C C . PHE A 1 105 ? 8.779 -6.671 -6.797 1.00 22.00 90 PHE A C 1
ATOM 660 O O . PHE A 1 105 ? 7.960 -6.243 -6.007 1.00 21.04 90 PHE A O 1
ATOM 668 N N . ASP A 1 106 ? 8.496 -7.627 -7.671 1.00 24.03 91 ASP A N 1
ATOM 669 C CA . ASP A 1 106 ? 7.192 -8.251 -7.627 1.00 25.43 91 ASP A CA 1
ATOM 670 C C . ASP A 1 106 ? 7.070 -8.980 -6.280 1.00 25.70 91 ASP A C 1
ATOM 671 O O . ASP A 1 106 ? 8.038 -9.589 -5.820 1.00 24.32 91 ASP A O 1
ATOM 676 N N . GLN A 1 107 ? 5.915 -8.919 -5.639 1.00 28.18 92 GLN A N 1
ATOM 677 C CA . GLN A 1 107 ? 5.780 -9.620 -4.346 1.00 30.30 92 GLN A CA 1
ATOM 678 C C . GLN A 1 107 ? 5.884 -11.123 -4.459 1.00 29.23 92 GLN A C 1
ATOM 679 O O . GLN A 1 107 ? 5.149 -11.748 -5.244 1.00 27.90 92 GLN A O 1
ATOM 685 N N . PRO A 1 108 ? 6.818 -11.736 -3.716 1.00 27.73 93 PRO A N 1
ATOM 686 C CA . PRO A 1 108 ? 6.948 -13.191 -3.773 1.00 26.98 93 PRO A CA 1
ATOM 687 C C . PRO A 1 108 ? 5.620 -13.806 -3.250 1.00 27.96 93 PRO A C 1
ATOM 688 O O . PRO A 1 108 ? 4.965 -13.257 -2.377 1.00 26.77 93 PRO A O 1
ATOM 692 N N . ALA A 1 109 ? 5.249 -14.972 -3.760 1.00 29.76 94 ALA A N 1
ATOM 693 C CA . ALA A 1 109 ? 3.988 -15.575 -3.314 1.00 31.29 94 ALA A CA 1
ATOM 694 C C . ALA A 1 109 ? 4.105 -17.058 -2.991 1.00 31.68 94 ALA A C 1
ATOM 695 O O . ALA A 1 109 ? 3.094 -17.700 -2.651 1.00 35.08 94 ALA A O 1
ATOM 697 N N . ALA A 1 110 ? 5.309 -17.613 -3.092 1.00 29.01 95 ALA A N 1
ATOM 698 C CA . ALA A 1 110 ? 5.499 -19.023 -2.784 1.00 27.11 95 ALA A CA 1
ATOM 699 C C . ALA A 1 110 ? 6.699 -19.227 -1.880 1.00 26.41 95 ALA A C 1
ATOM 700 O O . ALA A 1 110 ? 7.598 -18.404 -1.881 1.00 25.27 95 ALA A O 1
ATOM 702 N N . ASN A 1 111 ? 6.708 -20.327 -1.130 1.00 24.04 96 ASN A N 1
ATOM 703 C CA . ASN A 1 111 ? 7.853 -20.647 -0.275 1.00 23.97 96 ASN A CA 1
ATOM 704 C C . ASN A 1 111 ? 8.187 -19.522 0.672 1.00 21.09 96 ASN A C 1
ATOM 705 O O . ASN A 1 111 ? 9.344 -19.298 0.999 1.00 22.34 96 ASN A O 1
ATOM 710 N N . LEU A 1 112 ? 7.155 -18.844 1.139 1.00 22.03 97 LEU A N 1
ATOM 711 C CA . LEU A 1 112 ? 7.343 -17.694 2.025 1.00 19.44 97 LEU A CA 1
ATOM 712 C C . LEU A 1 112 ? 7.898 -18.097 3.400 1.00 20.95 97 LEU A C 1
ATOM 713 O O . LEU A 1 112 ? 7.628 -19.193 3.913 1.00 18.87 97 LEU A O 1
ATOM 718 N N . PRO A 1 113 ? 8.703 -17.218 4.002 1.00 20.29 98 PRO A N 1
ATOM 719 C CA . PRO A 1 113 ? 9.244 -17.553 5.325 1.00 20.42 98 PRO A CA 1
ATOM 720 C C . PRO A 1 113 ? 8.092 -17.456 6.314 1.00 19.79 98 PRO A C 1
ATOM 721 O O . PRO A 1 113 ? 7.111 -16.756 6.051 1.00 19.35 98 PRO A O 1
ATOM 725 N N . THR A 1 114 ? 8.189 -18.158 7.449 1.00 19.34 99 THR A N 1
ATOM 726 C CA . THR A 1 114 ? 7.134 -18.052 8.445 1.00 18.40 99 THR A CA 1
ATOM 727 C C . THR A 1 114 ? 7.702 -17.772 9.845 1.00 18.69 99 THR A C 1
ATOM 728 O O . THR A 1 114 ? 8.840 -18.109 10.159 1.00 18.85 99 THR A O 1
ATOM 732 N N . ILE A 1 115 ? 6.859 -17.202 10.686 1.00 17.10 100 ILE A N 1
ATOM 733 C CA . ILE A 1 115 ? 7.238 -16.994 12.090 1.00 17.96 100 ILE A CA 1
ATOM 734 C C . ILE A 1 115 ? 5.978 -17.249 12.900 1.00 18.04 100 ILE A C 1
ATOM 735 O O . ILE A 1 115 ? 4.871 -16.813 12.494 1.00 19.92 100 ILE A O 1
ATOM 740 N N . GLU A 1 116 ? 6.128 -17.949 14.025 1.00 18.28 101 GLU A N 1
ATOM 741 C CA . GLU A 1 116 ? 4.980 -18.191 14.869 1.00 19.18 101 GLU A CA 1
ATOM 742 C C . GLU A 1 116 ? 4.940 -17.039 15.840 1.00 20.02 101 GLU A C 1
ATOM 743 O O . GLU A 1 116 ? 5.891 -16.825 16.613 1.00 18.62 101 GLU A O 1
ATOM 749 N N . ILE A 1 117 ? 3.824 -16.323 15.812 1.00 20.48 102 ILE A N 1
ATOM 750 C CA . ILE A 1 117 ? 3.674 -15.140 16.641 1.00 23.43 102 ILE A CA 1
ATOM 751 C C . ILE A 1 117 ? 2.399 -15.188 17.431 1.00 24.12 102 ILE A C 1
ATOM 752 O O . ILE A 1 117 ? 1.286 -15.337 16.872 1.00 24.17 102 ILE A O 1
ATOM 757 N N . GLY A 1 118 ? 2.566 -15.043 18.738 1.00 24.68 103 GLY A N 1
ATOM 758 C CA . GLY A 1 118 ? 1.434 -15.127 19.643 1.00 27.96 103 GLY A CA 1
ATOM 759 C C . GLY A 1 118 ? 0.692 -16.438 19.427 1.00 28.34 103 GLY A C 1
ATOM 760 O O . GLY A 1 118 ? -0.540 -16.451 19.455 1.00 29.42 103 GLY A O 1
ATOM 761 N N . GLY A 1 119 ? 1.427 -17.530 19.204 1.00 26.76 104 GLY A N 1
ATOM 762 C CA . GLY A 1 119 ? 0.811 -18.824 18.970 1.00 27.11 104 GLY A CA 1
ATOM 763 C C . GLY A 1 119 ? 0.287 -19.140 17.556 1.00 28.38 104 GLY A C 1
ATOM 764 O O . GLY A 1 119 ? -0.148 -20.255 17.291 1.00 28.18 104 GLY A O 1
ATOM 765 N N . THR A 1 120 ? 0.361 -18.188 16.630 1.00 26.05 105 THR A N 1
ATOM 766 C CA . THR A 1 120 ? -0.120 -18.403 15.279 1.00 24.61 105 THR A CA 1
ATOM 767 C C . THR A 1 120 ? 1.044 -18.345 14.293 1.00 24.62 105 THR A C 1
ATOM 768 O O . THR A 1 120 ? 1.846 -17.383 14.306 1.00 20.00 105 THR A O 1
ATOM 772 N N . THR A 1 121 ? 1.133 -19.350 13.428 1.00 23.01 106 THR A N 1
ATOM 773 C CA . THR A 1 121 ? 2.204 -19.353 12.448 1.00 21.77 106 THR A CA 1
ATOM 774 C C . THR A 1 121 ? 1.799 -18.369 11.338 1.00 23.20 106 THR A C 1
ATOM 775 O O . THR A 1 121 ? 0.754 -18.531 10.694 1.00 23.48 106 THR A O 1
ATOM 779 N N . LYS A 1 122 ? 2.608 -17.342 11.107 1.00 21.05 107 LYS A N 1
ATOM 780 C CA . LYS A 1 122 ? 2.259 -16.405 10.054 1.00 20.14 107 LYS A CA 1
ATOM 781 C C . LYS A 1 122 ? 3.263 -16.446 8.921 1.00 18.19 107 LYS A C 1
ATOM 782 O O . LYS A 1 122 ? 4.435 -16.718 9.126 1.00 18.32 107 LYS A O 1
ATOM 788 N N . SER A 1 123 ? 2.802 -16.194 7.702 1.00 17.40 108 SER A N 1
ATOM 789 C CA . SER A 1 123 ? 3.720 -16.165 6.532 1.00 18.28 108 SER A CA 1
ATOM 790 C C . SER A 1 123 ? 4.125 -14.702 6.305 1.00 17.36 108 SER A C 1
ATOM 791 O O . SER A 1 123 ? 3.307 -13.797 6.536 1.00 19.05 108 SER A O 1
ATOM 794 N N . PHE A 1 124 ? 5.367 -14.472 5.870 1.00 18.68 109 PHE A N 1
ATOM 795 C CA . PHE A 1 124 ? 5.828 -13.115 5.636 1.00 17.64 109 PHE A CA 1
ATOM 796 C C . PHE A 1 124 ? 6.222 -12.874 4.186 1.00 17.32 109 PHE A C 1
ATOM 797 O O . PHE A 1 124 ? 6.901 -13.680 3.576 1.00 16.46 109 PHE A O 1
ATOM 805 N N . VAL A 1 125 ? 5.754 -11.754 3.660 1.00 16.64 110 VAL A N 1
ATOM 806 C CA . VAL A 1 125 ? 6.021 -11.402 2.269 1.00 17.78 110 VAL A CA 1
ATOM 807 C C . VAL A 1 125 ? 7.087 -10.278 2.165 1.00 15.69 110 VAL A C 1
ATOM 808 O O . VAL A 1 125 ? 6.869 -9.222 2.677 1.00 16.65 110 VAL A O 1
ATOM 812 N N . PRO A 1 126 ? 8.229 -10.538 1.540 1.00 18.16 111 PRO A N 1
ATOM 813 C CA . PRO A 1 126 ? 9.266 -9.498 1.371 1.00 18.63 111 PRO A CA 1
ATOM 814 C C . PRO A 1 126 ? 8.634 -8.384 0.528 1.00 20.25 111 PRO A C 1
ATOM 815 O O . PRO A 1 126 ? 8.036 -8.677 -0.537 1.00 19.85 111 PRO A O 1
ATOM 819 N N . ILE A 1 127 ? 8.730 -7.128 0.988 1.00 19.39 112 ILE A N 1
ATOM 820 C CA . ILE A 1 127 ? 8.123 -6.042 0.225 1.00 20.44 112 ILE A CA 1
ATOM 821 C C . ILE A 1 127 ? 9.158 -5.042 -0.351 1.00 20.63 112 ILE A C 1
ATOM 822 O O . ILE A 1 127 ? 8.856 -4.288 -1.275 1.00 20.86 112 ILE A O 1
ATOM 827 N N . GLN A 1 128 ? 10.353 -5.007 0.216 1.00 17.90 113 GLN A N 1
ATOM 828 C CA . GLN A 1 128 ? 11.428 -4.134 -0.335 1.00 18.22 113 GLN A CA 1
ATOM 829 C C . GLN A 1 128 ? 12.686 -4.405 0.474 1.00 16.85 113 GLN A C 1
ATOM 830 O O . GLN A 1 128 ? 12.617 -5.095 1.502 1.00 16.77 113 GLN A O 1
ATOM 836 N N . PHE A 1 129 ? 13.834 -3.935 -0.006 1.00 15.41 114 PHE A N 1
ATOM 837 C CA . PHE A 1 129 ? 14.996 -3.978 0.876 1.00 14.49 114 PHE A CA 1
ATOM 838 C C . PHE A 1 129 ? 15.691 -2.636 0.695 1.00 14.42 114 PHE A C 1
ATOM 839 O O . PHE A 1 129 ? 15.493 -1.943 -0.327 1.00 16.23 114 PHE A O 1
ATOM 847 N N . HIS A 1 130 ? 16.465 -2.196 1.686 1.00 15.06 115 HIS A N 1
ATOM 848 C CA . HIS A 1 130 ? 17.114 -0.872 1.527 1.00 14.06 115 HIS A CA 1
ATOM 849 C C . HIS A 1 130 ? 18.404 -0.883 2.352 1.00 14.36 115 HIS A C 1
ATOM 850 O O . HIS A 1 130 ? 18.692 -1.866 3.060 1.00 13.96 115 HIS A O 1
ATOM 857 N N . PHE A 1 131 ? 19.129 0.215 2.307 1.00 13.82 116 PHE A N 1
ATOM 858 C CA . PHE A 1 131 ? 20.426 0.228 2.989 1.00 14.98 116 PHE A CA 1
ATOM 859 C C . PHE A 1 131 ? 20.625 1.399 3.954 1.00 15.29 116 PHE A C 1
ATOM 860 O O . PHE A 1 131 ? 20.052 2.480 3.769 1.00 14.27 116 PHE A O 1
ATOM 868 N N . HIS A 1 132 ? 21.487 1.175 4.945 1.00 12.93 117 HIS A N 1
ATOM 869 C CA . HIS A 1 132 ? 21.873 2.266 5.871 1.00 13.05 117 HIS A CA 1
ATOM 870 C C . HIS A 1 132 ? 23.384 2.240 5.595 1.00 13.34 117 HIS A C 1
ATOM 871 O O . HIS A 1 132 ? 24.058 1.235 5.859 1.00 14.02 117 HIS A O 1
ATOM 878 N N . HIS A 1 133 ? 23.856 3.340 4.988 1.00 15.02 118 HIS A N 1
ATOM 879 C CA . HIS A 1 133 ? 25.228 3.427 4.503 1.00 16.05 118 HIS A CA 1
ATOM 880 C C . HIS A 1 133 ? 26.192 4.307 5.289 1.00 16.64 118 HIS A C 1
ATOM 881 O O . HIS A 1 133 ? 25.814 5.349 5.827 1.00 16.50 118 HIS A O 1
ATOM 888 N N . PHE A 1 134 ? 27.442 3.835 5.313 1.00 18.64 119 PHE A N 1
ATOM 889 C CA . PHE A 1 134 ? 28.575 4.416 6.008 1.00 17.83 119 PHE A CA 1
ATOM 890 C C . PHE A 1 134 ? 28.626 4.118 7.501 1.00 18.77 119 PHE A C 1
ATOM 891 O O . PHE A 1 134 ? 29.710 3.894 8.046 1.00 17.69 119 PHE A O 1
ATOM 899 N N . LEU A 1 135 ? 27.471 4.082 8.172 1.00 15.44 120 LEU A N 1
ATOM 900 C CA . LEU A 1 135 ? 27.477 3.625 9.548 1.00 16.22 120 LEU A CA 1
ATOM 901 C C . LEU A 1 135 ? 26.245 2.711 9.668 1.00 16.70 120 LEU A C 1
ATOM 902 O O . LEU A 1 135 ? 25.178 3.136 9.258 1.00 18.59 120 LEU A O 1
ATOM 907 N N . SER A 1 136 ? 26.392 1.525 10.222 1.00 15.31 121 SER A N 1
ATOM 908 C CA . SER A 1 136 ? 25.274 0.627 10.435 1.00 16.72 121 SER A CA 1
ATOM 909 C C . SER A 1 136 ? 24.348 1.154 11.568 1.00 17.54 121 SER A C 1
ATOM 910 O O . SER A 1 136 ? 24.784 1.965 12.426 1.00 15.35 121 SER A O 1
ATOM 913 N N . GLU A 1 137 ? 23.078 0.734 11.549 1.00 15.29 122 GLU A N 1
ATOM 914 C CA . GLU A 1 137 ? 22.135 1.105 12.622 1.00 17.15 122 GLU A CA 1
ATOM 915 C C . GLU A 1 137 ? 22.402 0.193 13.831 1.00 17.28 122 GLU A C 1
ATOM 916 O O . GLU A 1 137 ? 22.685 0.663 14.950 1.00 17.23 122 GLU A O 1
ATOM 922 N N . HIS A 1 138 ? 22.320 -1.123 13.645 1.00 14.96 123 HIS A N 1
ATOM 923 C CA . HIS A 1 138 ? 22.680 -1.986 14.784 1.00 16.90 123 HIS A CA 1
ATOM 924 C C . HIS A 1 138 ? 24.211 -2.033 14.921 1.00 16.99 123 HIS A C 1
ATOM 925 O O . HIS A 1 138 ? 24.915 -1.732 13.946 1.00 17.00 123 HIS A O 1
ATOM 932 N N . THR A 1 139 ? 24.682 -2.340 16.135 1.00 17.01 124 THR A N 1
ATOM 933 C CA . THR A 1 139 ? 26.108 -2.571 16.361 1.00 17.91 124 THR A CA 1
ATOM 934 C C . THR A 1 139 ? 26.163 -4.000 16.921 1.00 19.76 124 THR A C 1
ATOM 935 O O . THR A 1 139 ? 25.151 -4.511 17.423 1.00 19.45 124 THR A O 1
ATOM 939 N N . ILE A 1 140 ? 27.324 -4.664 16.806 1.00 19.27 125 ILE A N 1
ATOM 940 C CA . ILE A 1 140 ? 27.541 -6.010 17.317 1.00 21.07 125 ILE A CA 1
ATOM 941 C C . ILE A 1 140 ? 28.761 -5.864 18.246 1.00 22.32 125 ILE A C 1
ATOM 942 O O . ILE A 1 140 ? 29.844 -5.433 17.823 1.00 20.80 125 ILE A O 1
ATOM 947 N N . ASN A 1 141 ? 28.552 -6.204 19.509 1.00 22.32 126 ASN A N 1
ATOM 948 C CA . ASN A 1 141 ? 29.555 -5.993 20.548 1.00 24.25 126 ASN A CA 1
ATOM 949 C C . ASN A 1 141 ? 30.131 -4.570 20.507 1.00 24.33 126 ASN A C 1
ATOM 950 O O . ASN A 1 141 ? 31.333 -4.340 20.672 1.00 24.63 126 ASN A O 1
ATOM 955 N N . GLY A 1 142 ? 29.251 -3.579 20.331 1.00 22.09 127 GLY A N 1
ATOM 956 C CA . GLY A 1 142 ? 29.711 -2.192 20.295 1.00 23.69 127 GLY A CA 1
ATOM 957 C C . GLY A 1 142 ? 30.364 -1.684 19.023 1.00 22.59 127 GLY A C 1
ATOM 958 O O . GLY A 1 142 ? 30.776 -0.533 18.957 1.00 24.19 127 GLY A O 1
ATOM 959 N N . ILE A 1 143 ? 30.486 -2.548 18.019 1.00 20.87 128 ILE A N 1
ATOM 960 C CA . ILE A 1 143 ? 31.125 -2.181 16.767 1.00 21.27 128 ILE A CA 1
ATOM 961 C C . ILE A 1 143 ? 30.144 -1.916 15.636 1.00 19.91 128 ILE A C 1
ATOM 962 O O . ILE A 1 143 ? 29.232 -2.711 15.472 1.00 19.00 128 ILE A O 1
ATOM 967 N N . HIS A 1 144 ? 30.352 -0.826 14.901 1.00 19.53 129 HIS A N 1
ATOM 968 C CA . HIS A 1 144 ? 29.573 -0.463 13.702 1.00 19.87 129 HIS A CA 1
ATOM 969 C C . HIS A 1 144 ? 30.195 -1.132 12.468 1.00 19.97 129 HIS A C 1
ATOM 970 O O . HIS A 1 144 ? 31.387 -1.555 12.491 1.00 14.46 129 HIS A O 1
ATOM 977 N N . TYR A 1 145 ? 29.364 -1.278 11.409 1.00 18.47 130 TYR A N 1
ATOM 978 C CA . TYR A 1 145 ? 29.800 -1.829 10.118 1.00 17.66 130 TYR A CA 1
ATOM 979 C C . TYR A 1 145 ? 29.526 -0.708 9.144 1.00 16.47 130 TYR A C 1
ATOM 980 O O . TYR A 1 145 ? 28.665 0.148 9.388 1.00 16.07 130 TYR A O 1
ATOM 989 N N . PRO A 1 146 ? 30.241 -0.668 8.022 1.00 16.29 131 PRO A N 1
ATOM 990 C CA . PRO A 1 146 ? 30.011 0.411 7.066 1.00 18.12 131 PRO A CA 1
ATOM 991 C C . PRO A 1 146 ? 28.705 0.311 6.256 1.00 15.86 131 PRO A C 1
ATOM 992 O O . PRO A 1 146 ? 28.310 1.262 5.552 1.00 16.89 131 PRO A O 1
ATOM 996 N N . LEU A 1 147 ? 28.049 -0.829 6.364 1.00 17.31 132 LEU A N 1
ATOM 997 C CA . LEU A 1 147 ? 26.796 -0.988 5.582 1.00 16.31 132 LEU A CA 1
ATOM 998 C C . LEU A 1 147 ? 25.870 -1.973 6.243 1.00 14.63 132 LEU A C 1
ATOM 999 O O . LEU A 1 147 ? 26.320 -3.000 6.742 1.00 14.79 132 LEU A O 1
ATOM 1004 N N . GLU A 1 148 ? 24.579 -1.651 6.294 1.00 14.66 133 GLU A N 1
ATOM 1005 C CA . GLU A 1 148 ? 23.600 -2.592 6.871 1.00 15.23 133 GLU A CA 1
ATOM 1006 C C . GLU A 1 148 ? 22.413 -2.608 5.907 1.00 16.10 133 GLU A C 1
ATOM 1007 O O . GLU A 1 148 ? 21.852 -1.555 5.559 1.00 15.80 133 GLU A O 1
ATOM 1013 N N . LEU A 1 149 ? 22.097 -3.816 5.460 1.00 16.34 134 LEU A N 1
ATOM 1014 C CA . LEU A 1 149 ? 20.986 -4.081 4.557 1.00 15.88 134 LEU A CA 1
ATOM 1015 C C . LEU A 1 149 ? 19.739 -4.531 5.348 1.00 15.21 134 LEU A C 1
ATOM 1016 O O . LEU A 1 149 ? 19.844 -5.367 6.227 1.00 15.55 134 LEU A O 1
ATOM 1021 N N . HIS A 1 150 ? 18.583 -3.940 5.052 1.00 15.57 135 HIS A N 1
ATOM 1022 C CA . HIS A 1 150 ? 17.317 -4.296 5.681 1.00 15.18 135 HIS A CA 1
ATOM 1023 C C . HIS A 1 150 ? 16.343 -4.860 4.616 1.00 15.93 135 HIS A C 1
ATOM 1024 O O . HIS A 1 150 ? 15.964 -4.146 3.710 1.00 14.94 135 HIS A O 1
ATOM 1031 N N . ILE A 1 151 ? 16.008 -6.145 4.731 1.00 17.27 136 ILE A N 1
ATOM 1032 C CA . ILE A 1 151 ? 15.006 -6.798 3.885 1.00 16.11 136 ILE A CA 1
ATOM 1033 C C . ILE A 1 151 ? 13.762 -6.733 4.763 1.00 16.80 136 ILE A C 1
ATOM 1034 O O . ILE A 1 151 ? 13.701 -7.350 5.854 1.00 16.73 136 ILE A O 1
ATOM 1039 N N . VAL A 1 152 ? 12.779 -5.969 4.302 1.00 15.71 137 VAL A N 1
ATOM 1040 C CA . VAL A 1 152 ? 11.548 -5.708 5.052 1.00 15.33 137 VAL A CA 1
ATOM 1041 C C . VAL A 1 152 ? 10.433 -6.646 4.596 1.00 17.70 137 VAL A C 1
ATOM 1042 O O . VAL A 1 152 ? 10.194 -6.718 3.397 1.00 16.76 137 VAL A O 1
ATOM 1046 N N . MET A 1 153 ? 9.822 -7.384 5.524 1.00 15.99 138 MET A N 1
ATOM 1047 C CA . MET A 1 153 ? 8.732 -8.313 5.160 1.00 15.64 138 MET A CA 1
ATOM 1048 C C . MET A 1 153 ? 7.474 -7.949 5.938 1.00 16.09 138 MET A C 1
ATOM 1049 O O . MET A 1 153 ? 7.552 -7.498 7.079 1.00 16.04 138 MET A O 1
ATOM 1054 N N . GLN A 1 154 ? 6.291 -8.183 5.333 1.00 15.47 139 GLN A N 1
ATOM 1055 C CA . GLN A 1 154 ? 5.014 -7.844 5.976 1.00 15.35 139 GLN A CA 1
ATOM 1056 C C . GLN A 1 154 ? 4.210 -9.164 6.101 1.00 17.41 139 GLN A C 1
ATOM 1057 O O . GLN A 1 154 ? 4.231 -10.003 5.196 1.00 18.39 139 GLN A O 1
ATOM 1063 N N . GLU A 1 155 ? 3.519 -9.341 7.207 1.00 19.06 140 GLU A N 1
ATOM 1064 C CA . GLU A 1 155 ? 2.730 -10.572 7.367 1.00 20.51 140 GLU A CA 1
ATOM 1065 C C . GLU A 1 155 ? 1.719 -10.642 6.180 1.00 22.01 140 GLU A C 1
ATOM 1066 O O . GLU A 1 155 ? 1.205 -9.613 5.695 1.00 20.65 140 GLU A O 1
ATOM 1072 N N . GLN A 1 156 ? 1.436 -11.854 5.716 1.00 23.73 141 GLN A N 1
ATOM 1073 C CA . GLN A 1 156 ? 0.523 -12.020 4.586 1.00 26.38 141 GLN A CA 1
ATOM 1074 C C . GLN A 1 156 ? -0.930 -11.642 4.949 1.00 28.60 141 GLN A C 1
ATOM 1075 O O . GLN A 1 156 ? -1.400 -11.903 6.043 1.00 28.12 141 GLN A O 1
ATOM 1081 N N . ASP A 1 157 ? -1.673 -11.025 4.056 1.00 33.00 142 ASP A N 1
ATOM 1082 C CA . ASP A 1 157 ? -3.060 -10.681 4.479 1.00 37.65 142 ASP A CA 1
ATOM 1083 C C . ASP A 1 157 ? -3.247 -10.141 5.934 1.00 38.91 142 ASP A C 1
ATOM 1084 O O . ASP A 1 157 ? -3.903 -10.792 6.776 1.00 41.17 142 ASP A O 1
ATOM 1089 N N . PRO A 1 158 ? -2.669 -8.970 6.271 1.00 36.70 143 PRO A N 1
ATOM 1090 C CA . PRO A 1 158 ? -2.893 -8.498 7.650 1.00 36.85 143 PRO A CA 1
ATOM 1091 C C . PRO A 1 158 ? -4.319 -7.925 7.800 1.00 37.03 143 PRO A C 1
ATOM 1092 O O . PRO A 1 158 ? -5.018 -7.749 6.805 1.00 38.11 143 PRO A O 1
ATOM 1096 N N . ALA A 1 159 ? -4.744 -7.624 9.025 1.00 36.74 144 ALA A N 1
ATOM 1097 C CA . ALA A 1 159 ? -6.050 -6.988 9.232 1.00 36.31 144 ALA A CA 1
ATOM 1098 C C . ALA A 1 159 ? -6.065 -5.603 8.570 1.00 36.68 144 ALA A C 1
ATOM 1099 O O . ALA A 1 159 ? -7.009 -5.268 7.865 1.00 37.12 144 ALA A O 1
ATOM 1101 N N . ASP A 1 160 ? -5.025 -4.791 8.818 1.00 35.41 145 ASP A N 1
ATOM 1102 C CA . ASP A 1 160 ? -4.859 -3.456 8.209 1.00 34.10 145 ASP A CA 1
ATOM 1103 C C . ASP A 1 160 ? -3.355 -3.325 7.905 1.00 31.78 145 ASP A C 1
ATOM 1104 O O . ASP A 1 160 ? -2.528 -3.584 8.779 1.00 30.91 145 ASP A O 1
ATOM 1109 N N . VAL A 1 161 ? -3.022 -2.932 6.685 1.00 30.05 146 VAL A N 1
ATOM 1110 C CA . VAL A 1 161 ? -1.631 -2.763 6.279 1.00 29.70 146 VAL A CA 1
ATOM 1111 C C . VAL A 1 161 ? -0.934 -1.721 7.157 1.00 27.40 146 VAL A C 1
ATOM 1112 O O . VAL A 1 161 ? 0.241 -1.875 7.468 1.00 24.38 146 VAL A O 1
ATOM 1116 N N . ALA A 1 162 ? -1.660 -0.678 7.572 1.00 23.89 147 ALA A N 1
ATOM 1117 C CA . ALA A 1 162 ? -1.028 0.350 8.414 1.00 22.39 147 ALA A CA 1
ATOM 1118 C C . ALA A 1 162 ? -0.522 -0.121 9.766 1.00 21.04 147 ALA A C 1
ATOM 1119 O O . ALA A 1 162 ? 0.338 0.529 10.336 1.00 20.17 147 ALA A O 1
ATOM 1121 N N . THR A 1 163 ? -1.061 -1.203 10.304 1.00 20.44 148 THR A N 1
ATOM 1122 C CA . THR A 1 163 ? -0.630 -1.705 11.582 1.00 21.21 148 THR A CA 1
ATOM 1123 C C . THR A 1 163 ? -0.119 -3.130 11.508 1.00 21.24 148 THR A C 1
ATOM 1124 O O . THR A 1 163 ? -0.001 -3.807 12.541 1.00 20.42 148 THR A O 1
ATOM 1128 N N . ALA A 1 164 ? 0.193 -3.579 10.292 1.00 20.15 149 ALA A N 1
ATOM 1129 C CA . ALA A 1 164 ? 0.640 -4.956 10.067 1.00 18.80 149 ALA A CA 1
ATOM 1130 C C . ALA A 1 164 ? 1.903 -5.382 10.801 1.00 18.90 149 ALA A C 1
ATOM 1131 O O . ALA A 1 164 ? 2.821 -4.563 11.018 1.00 18.40 149 ALA A O 1
ATOM 1133 N N . GLN A 1 165 ? 1.933 -6.645 11.228 1.00 17.88 150 GLN A N 1
ATOM 1134 C CA . GLN A 1 165 ? 3.152 -7.166 11.869 1.00 17.78 150 GLN A CA 1
ATOM 1135 C C . GLN A 1 165 ? 4.231 -7.200 10.757 1.00 18.30 150 GLN A C 1
ATOM 1136 O O . GLN A 1 165 ? 3.942 -7.664 9.609 1.00 15.92 150 GLN A O 1
ATOM 1142 N N . LEU A 1 166 ? 5.434 -6.675 11.060 1.00 17.08 151 LEU A N 1
ATOM 1143 C CA . LEU A 1 166 ? 6.534 -6.739 10.107 1.00 16.94 151 LEU A CA 1
ATOM 1144 C C . LEU A 1 166 ? 7.662 -7.654 10.614 1.00 15.07 151 LEU A C 1
ATOM 1145 O O . LEU A 1 166 ? 7.761 -7.919 11.816 1.00 15.95 151 LEU A O 1
ATOM 1150 N N . ALA A 1 167 ? 8.489 -8.162 9.696 1.00 13.28 152 ALA A N 1
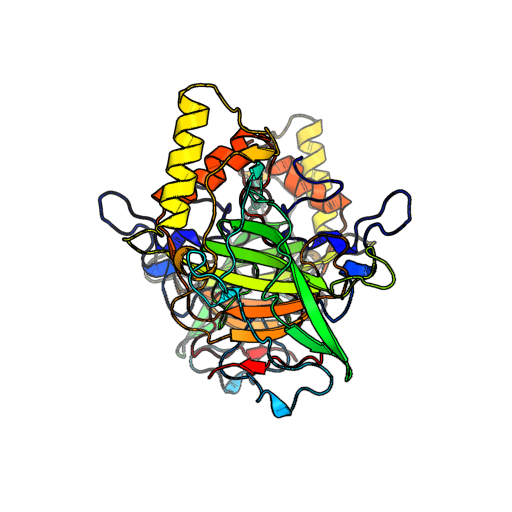ATOM 1151 C CA . ALA A 1 167 ? 9.673 -8.949 10.104 1.00 13.91 152 ALA A CA 1
ATOM 1152 C C . ALA A 1 167 ? 10.789 -8.371 9.269 1.00 15.20 152 ALA A C 1
ATOM 1153 O O . ALA A 1 167 ? 10.627 -8.246 8.038 1.00 15.97 152 ALA A O 1
ATOM 1155 N N . VAL A 1 168 ? 11.904 -7.978 9.894 1.00 13.42 153 VAL A N 1
ATOM 1156 C CA . VAL A 1 168 ? 12.980 -7.411 9.095 1.00 14.79 153 VAL A CA 1
ATOM 1157 C C . VAL A 1 168 ? 14.272 -8.212 9.322 1.00 14.72 153 VAL A C 1
ATOM 1158 O O . VAL A 1 168 ? 14.595 -8.615 10.470 1.00 16.79 153 VAL A O 1
ATOM 1162 N N . ILE A 1 169 ? 14.991 -8.425 8.226 1.00 14.52 154 ILE A N 1
ATOM 1163 C CA . ILE A 1 169 ? 16.234 -9.153 8.269 1.00 15.11 154 ILE A CA 1
ATOM 1164 C C . ILE A 1 169 ? 17.328 -8.121 8.105 1.00 15.81 154 ILE A C 1
ATOM 1165 O O . ILE A 1 169 ? 17.271 -7.312 7.190 1.00 17.11 154 ILE A O 1
ATOM 1170 N N . GLY A 1 170 ? 18.304 -8.140 9.002 1.00 15.62 155 GLY A N 1
ATOM 1171 C CA . GLY A 1 170 ? 19.356 -7.131 8.924 1.00 15.45 155 GLY A CA 1
ATOM 1172 C C . GLY A 1 170 ? 20.633 -7.859 8.579 1.00 16.04 155 GLY A C 1
ATOM 1173 O O . GLY A 1 170 ? 20.927 -8.841 9.244 1.00 17.23 155 GLY A O 1
ATOM 1174 N N . ILE A 1 171 ? 21.364 -7.387 7.571 1.00 16.78 156 ILE A N 1
ATOM 1175 C CA . ILE A 1 171 ? 22.602 -8.015 7.122 1.00 16.16 156 ILE A CA 1
ATOM 1176 C C . ILE A 1 171 ? 23.716 -6.968 7.102 1.00 17.93 156 ILE A C 1
ATOM 1177 O O . ILE A 1 171 ? 23.547 -5.922 6.507 1.00 16.84 156 ILE A O 1
ATOM 1182 N N . MET A 1 172 ? 24.854 -7.281 7.753 1.00 17.98 157 MET A N 1
ATOM 1183 C CA . MET A 1 172 ? 25.996 -6.348 7.822 1.00 16.34 157 MET A CA 1
ATOM 1184 C C . MET A 1 172 ? 27.048 -6.622 6.742 1.00 16.11 157 MET A C 1
ATOM 1185 O O . MET A 1 172 ? 27.181 -7.746 6.258 1.00 14.80 157 MET A O 1
ATOM 1190 N N . TYR A 1 173 ? 27.824 -5.593 6.419 1.00 16.20 158 TYR A N 1
ATOM 1191 C CA . TYR A 1 173 ? 28.940 -5.733 5.504 1.00 15.82 158 TYR A CA 1
ATOM 1192 C C . TYR A 1 173 ? 30.133 -5.108 6.213 1.00 17.74 158 TYR A C 1
ATOM 1193 O O . TYR A 1 173 ? 30.007 -3.992 6.708 1.00 19.14 158 TYR A O 1
ATOM 1202 N N . LYS A 1 174 ? 31.232 -5.847 6.315 1.00 18.74 159 LYS A N 1
ATOM 1203 C CA . LYS A 1 174 ? 32.456 -5.286 6.898 1.00 19.63 159 LYS A CA 1
ATOM 1204 C C . LYS A 1 174 ? 33.413 -4.850 5.759 1.00 20.13 159 LYS A C 1
ATOM 1205 O O . LYS A 1 174 ? 33.395 -5.404 4.634 1.00 20.17 159 LYS A O 1
ATOM 1211 N N . TYR A 1 175 ? 34.245 -3.845 6.031 1.00 21.31 160 TYR A N 1
ATOM 1212 C CA . TYR A 1 175 ? 35.187 -3.408 5.013 1.00 23.49 160 TYR A CA 1
ATOM 1213 C C . TYR A 1 175 ? 36.175 -4.566 4.826 1.00 24.91 160 TYR A C 1
ATOM 1214 O O . TYR A 1 175 ? 36.612 -5.209 5.779 1.00 23.69 160 TYR A O 1
ATOM 1223 N N . SER A 1 176 ? 36.547 -4.788 3.588 1.00 27.12 161 SER A N 1
ATOM 1224 C CA . SER A 1 176 ? 37.450 -5.875 3.256 1.00 30.46 161 SER A CA 1
ATOM 1225 C C . SER A 1 176 ? 38.200 -5.458 1.982 1.00 32.78 161 SER A C 1
ATOM 1226 O O . SER A 1 176 ? 37.845 -4.446 1.377 1.00 31.72 161 SER A O 1
ATOM 1229 N N . GLU A 1 177 ? 39.237 -6.200 1.589 1.00 35.51 162 GLU A N 1
ATOM 1230 C CA . GLU A 1 177 ? 39.961 -5.841 0.356 1.00 40.34 162 GLU A CA 1
ATOM 1231 C C . GLU A 1 177 ? 39.212 -6.446 -0.843 1.00 40.33 162 GLU A C 1
ATOM 1232 O O . GLU A 1 177 ? 39.513 -6.138 -1.997 1.00 42.42 162 GLU A O 1
ATOM 1238 N N . ASN A 1 178 ? 38.206 -7.272 -0.556 1.00 40.10 163 ASN A N 1
ATOM 1239 C CA . ASN A 1 178 ? 37.401 -7.953 -1.575 1.00 40.46 163 ASN A CA 1
ATOM 1240 C C . ASN A 1 178 ? 35.931 -7.573 -1.473 1.00 38.61 163 ASN A C 1
ATOM 1241 O O . ASN A 1 178 ? 35.287 -7.896 -0.505 1.00 39.70 163 ASN A O 1
ATOM 1246 N N . GLY A 1 179 ? 35.392 -6.926 -2.489 1.00 36.70 164 GLY A N 1
ATOM 1247 C CA . GLY A 1 179 ? 34.007 -6.499 -2.410 1.00 33.42 164 GLY A CA 1
ATOM 1248 C C . GLY A 1 179 ? 32.993 -7.606 -2.554 1.00 32.00 164 GLY A C 1
ATOM 1249 O O . GLY A 1 179 ? 33.323 -8.748 -2.858 1.00 33.66 164 GLY A O 1
ATOM 1250 N N . ASP A 1 180 ? 31.737 -7.238 -2.353 1.00 28.06 165 ASP A N 1
ATOM 1251 C CA . ASP A 1 180 ? 30.609 -8.138 -2.440 1.00 25.14 165 ASP A CA 1
ATOM 1252 C C . ASP A 1 180 ? 30.193 -8.268 -3.902 1.00 23.98 165 ASP A C 1
ATOM 1253 O O . ASP A 1 180 ? 30.183 -7.265 -4.616 1.00 23.70 165 ASP A O 1
ATOM 1258 N N . ALA A 1 181 ? 29.768 -9.468 -4.320 1.00 23.98 166 ALA A N 1
ATOM 1259 C CA . ALA A 1 181 ? 29.334 -9.707 -5.709 1.00 24.53 166 ALA A CA 1
ATOM 1260 C C . ALA A 1 181 ? 28.061 -8.965 -6.101 1.00 23.69 166 ALA A C 1
ATOM 1261 O O . ALA A 1 181 ? 27.970 -8.355 -7.182 1.00 23.61 166 ALA A O 1
ATOM 1263 N N . PHE A 1 182 ? 27.048 -9.043 -5.253 1.00 24.36 167 PHE A N 1
ATOM 1264 C CA . PHE A 1 182 ? 25.810 -8.329 -5.541 1.00 22.16 167 PHE A CA 1
ATOM 1265 C C . PHE A 1 182 ? 26.050 -6.814 -5.599 1.00 21.95 167 PHE A C 1
ATOM 1266 O O . PHE A 1 182 ? 25.537 -6.161 -6.488 1.00 21.40 167 PHE A O 1
ATOM 1274 N N . LEU A 1 183 ? 26.789 -6.255 -4.635 1.00 22.24 168 LEU A N 1
ATOM 1275 C CA . LEU A 1 183 ? 27.057 -4.817 -4.664 1.00 22.24 168 LEU A CA 1
ATOM 1276 C C . LEU A 1 183 ? 27.810 -4.474 -5.966 1.00 21.41 168 LEU A C 1
ATOM 1277 O O . LEU A 1 183 ? 27.577 -3.429 -6.629 1.00 21.81 168 LEU A O 1
ATOM 1282 N N . ASN A 1 184 ? 28.710 -5.357 -6.356 1.00 22.23 169 ASN A N 1
ATOM 1283 C CA . ASN A 1 184 ? 29.407 -5.073 -7.608 1.00 25.49 169 ASN A CA 1
ATOM 1284 C C . ASN A 1 184 ? 28.466 -5.009 -8.798 1.00 24.08 169 ASN A C 1
ATOM 1285 O O . ASN A 1 184 ? 28.567 -4.131 -9.636 1.00 27.16 169 ASN A O 1
ATOM 1290 N N . SER A 1 185 ? 27.541 -5.937 -8.885 1.00 23.85 170 SER A N 1
ATOM 1291 C CA . SER A 1 185 ? 26.624 -5.939 -9.991 1.00 23.84 170 SER A CA 1
ATOM 1292 C C . SER A 1 185 ? 25.753 -4.712 -9.951 1.00 24.03 170 SER A C 1
ATOM 1293 O O . SER A 1 185 ? 25.562 -4.073 -10.987 1.00 25.90 170 SER A O 1
ATOM 1296 N N . LEU A 1 186 ? 25.215 -4.374 -8.773 1.00 20.88 171 LEU A N 1
ATOM 1297 C CA . LEU A 1 186 ? 24.347 -3.177 -8.666 1.00 20.71 171 LEU A CA 1
ATOM 1298 C C . LEU A 1 186 ? 25.097 -1.911 -9.104 1.00 20.36 171 LEU A C 1
ATOM 1299 O O . LEU A 1 186 ? 24.596 -1.076 -9.861 1.00 21.45 171 LEU A O 1
ATOM 1304 N N . GLN A 1 187 ? 26.301 -1.771 -8.607 1.00 19.75 172 GLN A N 1
ATOM 1305 C CA . GLN A 1 187 ? 27.147 -0.626 -8.926 1.00 21.61 172 GLN A CA 1
ATOM 1306 C C . GLN A 1 187 ? 27.408 -0.539 -10.434 1.00 23.08 172 GLN A C 1
ATOM 1307 O O . GLN A 1 187 ? 27.310 0.535 -11.027 1.00 24.45 172 GLN A O 1
ATOM 1313 N N . THR A 1 188 ? 27.702 -1.673 -11.045 1.00 24.96 173 THR A N 1
ATOM 1314 C CA . THR A 1 188 ? 27.993 -1.754 -12.468 1.00 25.12 173 THR A CA 1
ATOM 1315 C C . THR A 1 188 ? 26.766 -1.405 -13.266 1.00 25.22 173 THR A C 1
ATOM 1316 O O . THR A 1 188 ? 26.844 -0.659 -14.232 1.00 25.28 173 THR A O 1
ATOM 1320 N N . GLN A 1 189 ? 25.622 -1.964 -12.878 1.00 23.60 174 GLN A N 1
ATOM 1321 C CA . GLN A 1 189 ? 24.395 -1.672 -13.566 1.00 22.92 174 GLN A CA 1
ATOM 1322 C C . GLN A 1 189 ? 24.030 -0.203 -13.480 1.00 24.16 174 GLN A C 1
ATOM 1323 O O . GLN A 1 189 ? 23.632 0.426 -14.464 1.00 24.29 174 GLN A O 1
ATOM 1329 N N . ILE A 1 190 ? 24.084 0.333 -12.267 1.00 23.71 175 ILE A N 1
ATOM 1330 C CA . ILE A 1 190 ? 23.733 1.733 -12.095 1.00 25.11 175 ILE A CA 1
ATOM 1331 C C . ILE A 1 190 ? 24.728 2.689 -12.797 1.00 26.24 175 ILE A C 1
ATOM 1332 O O . ILE A 1 190 ? 24.325 3.571 -13.526 1.00 26.11 175 ILE A O 1
ATOM 1337 N N . GLU A 1 191 ? 26.012 2.497 -12.559 1.00 28.73 176 GLU A N 1
ATOM 1338 C CA . GLU A 1 191 ? 27.007 3.370 -13.131 1.00 31.39 176 GLU A CA 1
ATOM 1339 C C . GLU A 1 191 ? 26.894 3.334 -14.654 1.00 31.79 176 GLU A C 1
ATOM 1340 O O . GLU A 1 191 ? 27.111 4.345 -15.326 1.00 31.86 176 GLU A O 1
ATOM 1346 N N . GLY A 1 192 ? 26.481 2.181 -15.173 1.00 30.72 177 GLY A N 1
ATOM 1347 C CA . GLY A 1 192 ? 26.309 2.021 -16.592 1.00 29.74 177 GLY A CA 1
ATOM 1348 C C . GLY A 1 192 ? 25.134 2.831 -17.105 1.00 30.54 177 GLY A C 1
ATOM 1349 O O . GLY A 1 192 ? 25.261 3.459 -18.147 1.00 31.05 177 GLY A O 1
ATOM 1350 N N . LYS A 1 193 ? 23.992 2.822 -16.410 1.00 29.04 178 LYS A N 1
ATOM 1351 C CA . LYS A 1 193 ? 22.804 3.588 -16.828 1.00 28.90 178 LYS A CA 1
ATOM 1352 C C . LYS A 1 193 ? 23.004 5.110 -16.670 1.00 28.25 178 LYS A C 1
ATOM 1353 O O . LYS A 1 193 ? 22.425 5.937 -17.402 1.00 28.66 178 LYS A O 1
ATOM 1359 N N . ILE A 1 194 ? 23.813 5.497 -15.700 1.00 29.29 179 ILE A N 1
ATOM 1360 C CA . ILE A 1 194 ? 24.096 6.930 -15.525 1.00 29.89 179 ILE A CA 1
ATOM 1361 C C . ILE A 1 194 ? 24.976 7.328 -16.717 1.00 31.65 179 ILE A C 1
ATOM 1362 O O . ILE A 1 194 ? 24.799 8.388 -17.306 1.00 32.66 179 ILE A O 1
ATOM 1367 N N . GLY A 1 195 ? 25.911 6.457 -17.067 1.00 33.31 180 GLY A N 1
ATOM 1368 C CA . GLY A 1 195 ? 26.804 6.714 -18.181 1.00 33.63 180 GLY A CA 1
ATOM 1369 C C . GLY A 1 195 ? 26.158 6.781 -19.543 1.00 34.38 180 GLY A C 1
ATOM 1370 O O . GLY A 1 195 ? 26.579 7.592 -20.378 1.00 35.30 180 GLY A O 1
ATOM 1371 N N . ASP A 1 196 ? 25.147 5.965 -19.818 1.00 33.37 181 ASP A N 1
ATOM 1372 C CA . ASP A 1 196 ? 24.541 6.031 -21.133 1.00 33.49 181 ASP A CA 1
ATOM 1373 C C . ASP A 1 196 ? 23.269 6.850 -21.141 1.00 33.46 181 ASP A C 1
ATOM 1374 O O . ASP A 1 196 ? 22.522 6.827 -22.101 1.00 33.25 181 ASP A O 1
ATOM 1379 N N . GLY A 1 197 ? 23.022 7.587 -20.063 1.00 32.96 182 GLY A N 1
ATOM 1380 C CA . GLY A 1 197 ? 21.852 8.431 -20.031 1.00 31.90 182 GLY A CA 1
ATOM 1381 C C . GLY A 1 197 ? 20.492 7.805 -19.872 1.00 32.49 182 GLY A C 1
ATOM 1382 O O . GLY A 1 197 ? 19.483 8.511 -19.975 1.00 32.92 182 GLY A O 1
ATOM 1383 N N . THR A 1 198 ? 20.410 6.510 -19.602 1.00 32.36 183 THR A N 1
ATOM 1384 C CA . THR A 1 198 ? 19.075 5.918 -19.467 1.00 31.97 183 THR A CA 1
ATOM 1385 C C . THR A 1 198 ? 18.467 6.091 -18.050 1.00 31.65 183 THR A C 1
ATOM 1386 O O . THR A 1 198 ? 17.278 5.841 -17.816 1.00 32.92 183 THR A O 1
ATOM 1390 N N . ALA A 1 199 ? 19.288 6.568 -17.121 1.00 29.44 184 ALA A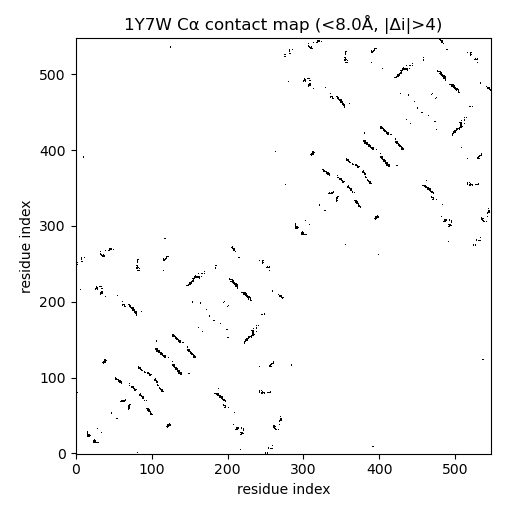 N 1
ATOM 1391 C CA . ALA A 1 199 ? 18.851 6.838 -15.759 1.00 27.01 184 ALA A CA 1
ATOM 1392 C C . ALA A 1 199 ? 19.651 8.042 -15.239 1.00 25.98 184 ALA A C 1
ATOM 1393 O O . ALA A 1 199 ? 20.772 8.262 -15.663 1.00 25.22 184 ALA A O 1
ATOM 1395 N N . SER A 1 200 ? 19.060 8.786 -14.314 1.00 26.01 185 SER A N 1
ATOM 1396 C CA . SER A 1 200 ? 19.670 9.957 -13.657 1.00 26.45 185 SER A CA 1
ATOM 1397 C C . SER A 1 200 ? 19.522 9.783 -12.156 1.00 24.87 185 SER A C 1
ATOM 1398 O O . SER A 1 200 ? 18.595 9.132 -11.722 1.00 24.08 185 SER A O 1
ATOM 1401 N N . TYR A 1 201 ? 20.449 10.341 -11.376 1.00 24.04 186 TYR A N 1
ATOM 1402 C CA . TYR A 1 201 ? 20.315 10.274 -9.925 1.00 22.34 186 TYR A CA 1
ATOM 1403 C C . TYR A 1 201 ? 18.980 10.925 -9.558 1.00 22.66 186 TYR A C 1
ATOM 1404 O O . TYR A 1 201 ? 18.592 11.929 -10.163 1.00 21.21 186 TYR A O 1
ATOM 1413 N N . GLY A 1 202 ? 18.288 10.392 -8.544 1.00 21.64 187 GLY A N 1
ATOM 1414 C CA . GLY A 1 202 ? 17.012 10.964 -8.191 1.00 23.04 187 GLY A CA 1
ATOM 1415 C C . GLY A 1 202 ? 15.870 10.182 -8.858 1.00 23.77 187 GLY A C 1
ATOM 1416 O O . GLY A 1 202 ? 14.725 10.254 -8.386 1.00 23.38 187 GLY A O 1
ATOM 1417 N N . ASP A 1 203 ? 16.159 9.464 -9.940 1.00 23.53 188 ASP A N 1
ATOM 1418 C CA . ASP A 1 203 ? 15.126 8.639 -10.575 1.00 24.16 188 ASP A CA 1
ATOM 1419 C C . ASP A 1 203 ? 14.742 7.504 -9.596 1.00 23.86 188 ASP A C 1
ATOM 1420 O O . ASP A 1 203 ? 15.584 6.961 -8.885 1.00 20.84 188 ASP A O 1
ATOM 1425 N N . THR A 1 204 ? 13.461 7.156 -9.568 1.00 24.02 189 THR A N 1
ATOM 1426 C CA . THR A 1 204 ? 13.008 6.077 -8.723 1.00 23.55 189 THR A CA 1
ATOM 1427 C C . THR A 1 204 ? 12.508 4.924 -9.595 1.00 24.73 189 THR A C 1
ATOM 1428 O O . THR A 1 204 ? 12.177 5.134 -10.762 1.00 24.66 189 THR A O 1
ATOM 1432 N N . GLY A 1 205 ? 12.531 3.704 -9.057 1.00 24.55 190 GLY A N 1
ATOM 1433 C CA . GLY A 1 205 ? 12.037 2.553 -9.810 1.00 24.99 190 GLY A CA 1
ATOM 1434 C C . GLY A 1 205 ? 12.783 2.198 -11.082 1.00 24.50 190 GLY A C 1
ATOM 1435 O O . GLY A 1 205 ? 12.177 1.776 -12.068 1.00 25.13 190 GLY A O 1
ATOM 1436 N N . VAL A 1 206 ? 14.100 2.363 -11.053 1.00 22.52 191 VAL A N 1
ATOM 1437 C CA . VAL A 1 206 ? 15.002 2.074 -12.161 1.00 23.51 191 VAL A CA 1
ATOM 1438 C C . VAL A 1 206 ? 15.211 0.545 -12.250 1.00 25.07 191 VAL A C 1
ATOM 1439 O O . VAL A 1 206 ? 15.592 -0.098 -11.288 1.00 23.11 191 VAL A O 1
ATOM 1443 N N . SER A 1 207 ? 14.978 -0.047 -13.413 1.00 26.10 192 SER A N 1
ATOM 1444 C CA . SER A 1 207 ? 15.128 -1.502 -13.537 1.00 24.69 192 SER A CA 1
ATOM 1445 C C . SER A 1 207 ? 16.503 -2.053 -13.340 1.00 24.86 192 SER A C 1
ATOM 1446 O O . SER A 1 207 ? 17.462 -1.508 -13.854 1.00 23.81 192 SER A O 1
ATOM 1449 N N . ILE A 1 208 ? 16.604 -3.139 -12.575 1.00 20.92 193 ILE A N 1
ATOM 1450 C CA . ILE A 1 208 ? 17.861 -3.791 -12.402 1.00 21.96 193 ILE A CA 1
ATOM 1451 C C . ILE A 1 208 ? 17.567 -5.302 -12.559 1.00 22.03 193 ILE A C 1
ATOM 1452 O O . ILE A 1 208 ? 16.397 -5.683 -12.641 1.00 22.02 193 ILE A O 1
ATOM 1457 N N . ASP A 1 209 ? 18.611 -6.110 -12.629 1.00 21.30 194 ASP A N 1
ATOM 1458 C CA . ASP A 1 209 ? 18.491 -7.542 -12.840 1.00 22.63 194 ASP A CA 1
ATOM 1459 C C . ASP A 1 209 ? 17.814 -8.237 -11.674 1.00 22.94 194 ASP A C 1
ATOM 1460 O O . ASP A 1 209 ? 17.829 -7.733 -10.544 1.00 22.55 194 ASP A O 1
ATOM 1465 N N . ASN A 1 210 ? 17.284 -9.427 -11.952 1.00 21.22 195 ASN A N 1
ATOM 1466 C CA . ASN A 1 210 ? 16.633 -10.214 -10.923 1.00 21.14 195 ASN A CA 1
ATOM 1467 C C . ASN A 1 210 ? 17.639 -10.575 -9.868 1.00 18.73 195 ASN A C 1
ATOM 1468 O O . ASN A 1 210 ? 18.839 -10.639 -10.134 1.00 20.24 195 ASN A O 1
ATOM 1473 N N . ILE A 1 211 ? 17.144 -10.874 -8.668 1.00 19.21 196 ILE A N 1
ATOM 1474 C CA . ILE A 1 211 ? 18.048 -11.151 -7.550 1.00 19.44 196 ILE A CA 1
ATOM 1475 C C . ILE A 1 211 ? 17.762 -12.489 -6.853 1.00 19.40 196 ILE A C 1
ATOM 1476 O O . ILE A 1 211 ? 16.623 -12.739 -6.452 1.00 18.68 196 ILE A O 1
ATOM 1481 N N . ASN A 1 212 ? 18.812 -13.273 -6.665 1.00 19.19 197 ASN A N 1
ATOM 1482 C CA . ASN A 1 212 ? 18.763 -14.588 -6.033 1.00 19.79 197 ASN A CA 1
ATOM 1483 C C . ASN A 1 212 ? 18.986 -14.302 -4.524 1.00 19.97 197 ASN A C 1
ATOM 1484 O O . ASN A 1 212 ? 20.105 -14.020 -4.077 1.00 21.83 197 ASN A O 1
ATOM 1489 N N . VAL A 1 213 ? 17.908 -14.356 -3.749 1.00 19.43 198 VAL A N 1
ATOM 1490 C CA . VAL A 1 213 ? 18.014 -14.003 -2.334 1.00 19.26 198 VAL A CA 1
ATOM 1491 C C . VAL A 1 213 ? 19.080 -14.763 -1.596 1.00 20.38 198 VAL A C 1
ATOM 1492 O O . VAL A 1 213 ? 19.951 -14.172 -0.924 1.00 18.56 198 VAL A O 1
ATOM 1496 N N . LYS A 1 214 ? 19.039 -16.082 -1.734 1.00 21.08 199 LYS A N 1
ATOM 1497 C CA . LYS A 1 214 ? 19.978 -16.914 -1.021 1.00 21.80 199 LYS A CA 1
ATOM 1498 C C . LYS A 1 214 ? 21.436 -16.712 -1.417 1.00 23.39 199 LYS A C 1
ATOM 1499 O O . LYS A 1 214 ? 22.338 -16.650 -0.545 1.00 21.74 199 LYS A O 1
ATOM 1505 N N . THR A 1 215 ? 21.693 -16.616 -2.717 1.00 20.88 200 THR A N 1
ATOM 1506 C CA . THR A 1 215 ? 23.086 -16.469 -3.124 1.00 23.07 200 THR A CA 1
ATOM 1507 C C . THR A 1 215 ? 23.614 -15.039 -3.115 1.00 22.26 200 THR A C 1
ATOM 1508 O O . THR A 1 215 ? 24.805 -14.816 -2.915 1.00 24.86 200 THR A O 1
ATOM 1512 N N . GLN A 1 216 ? 22.733 -14.071 -3.290 1.00 21.30 201 GLN A N 1
ATOM 1513 C CA . GLN A 1 216 ? 23.215 -12.718 -3.348 1.00 21.91 201 GLN A CA 1
ATOM 1514 C C . GLN A 1 216 ? 23.083 -11.864 -2.091 1.00 21.37 201 GLN A C 1
ATOM 1515 O O . GLN A 1 216 ? 23.870 -10.942 -1.917 1.00 21.77 201 GLN A O 1
ATOM 1521 N N . LEU A 1 217 ? 22.085 -12.171 -1.252 1.00 21.97 202 LEU A N 1
ATOM 1522 C CA . LEU A 1 217 ? 21.809 -11.369 -0.063 1.00 20.40 202 LEU A CA 1
ATOM 1523 C C . LEU A 1 217 ? 22.097 -12.040 1.272 1.00 21.43 202 LEU A C 1
ATOM 1524 O O . LEU A 1 217 ? 22.783 -11.454 2.088 1.00 21.94 202 LEU A O 1
ATOM 1529 N N . LEU A 1 218 ? 21.620 -13.268 1.503 1.00 20.93 203 LEU A N 1
ATOM 1530 C CA . LEU A 1 218 ? 21.871 -13.887 2.800 1.00 21.48 203 LEU A CA 1
ATOM 1531 C C . LEU A 1 218 ? 23.342 -14.136 3.001 1.00 22.12 203 LEU A C 1
ATOM 1532 O O . LEU A 1 218 ? 24.051 -14.504 2.053 1.00 22.62 203 LEU A O 1
ATOM 1537 N N . PRO A 1 219 ? 23.837 -13.962 4.249 1.00 21.41 204 PRO A N 1
ATOM 1538 C CA . PRO A 1 219 ? 25.265 -14.183 4.480 1.00 21.80 204 PRO A CA 1
ATOM 1539 C C . PRO A 1 219 ? 25.645 -15.651 4.551 1.00 24.21 204 PRO A C 1
ATOM 1540 O O . PRO A 1 219 ? 24.786 -16.531 4.492 1.00 20.76 204 PRO A O 1
ATOM 1544 N N . SER A 1 220 ? 26.944 -15.902 4.701 1.00 25.66 205 SER A N 1
ATOM 1545 C CA . SER A 1 220 ? 27.446 -17.263 4.727 1.00 29.44 205 SER A CA 1
ATOM 1546 C C . SER A 1 220 ? 27.016 -18.144 5.903 1.00 32.02 205 SER A C 1
ATOM 1547 O O . SER A 1 220 ? 27.077 -19.378 5.795 1.00 34.18 205 SER A O 1
ATOM 1550 N N . SER A 1 221 ? 26.551 -17.545 7.002 1.00 29.37 206 SER A N 1
ATOM 1551 C CA . SER A 1 221 ? 26.101 -18.330 8.142 1.00 26.93 206 SER A CA 1
ATOM 1552 C C . SER A 1 221 ? 24.704 -17.851 8.479 1.00 26.09 206 SER A C 1
ATOM 1553 O O . SER A 1 221 ? 24.345 -16.696 8.210 1.00 23.03 206 SER A O 1
ATOM 1556 N N . LEU A 1 222 ? 23.892 -18.743 9.014 1.00 24.61 207 LEU A N 1
ATOM 1557 C CA . LEU A 1 222 ? 22.528 -18.362 9.337 1.00 24.60 207 LEU A CA 1
ATOM 1558 C C . LEU A 1 222 ? 22.445 -17.868 10.766 1.00 22.54 207 LEU A C 1
ATOM 1559 O O . LEU A 1 222 ? 21.355 -17.626 11.258 1.00 20.37 207 LEU A O 1
ATOM 1564 N N . LYS A 1 223 ? 23.588 -17.726 11.440 1.00 20.34 208 LYS A N 1
ATOM 1565 C CA . LYS A 1 223 ? 23.538 -17.237 12.827 1.00 21.66 208 LYS A CA 1
ATOM 1566 C C . LYS A 1 223 ? 22.907 -15.851 12.927 1.00 20.41 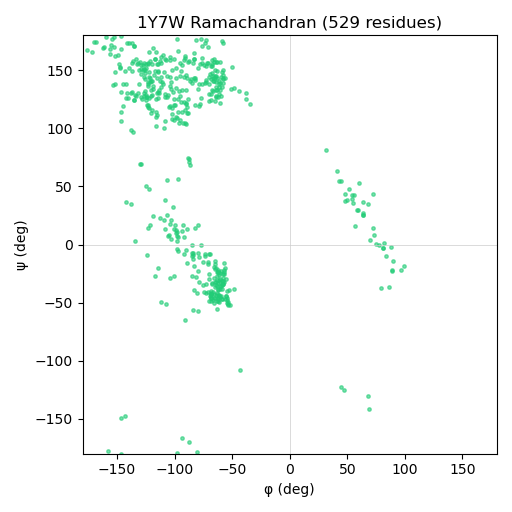208 LYS A C 1
ATOM 1567 O O . LYS A 1 223 ? 23.336 -14.939 12.244 1.00 23.65 208 LYS A O 1
ATOM 1573 N N . TYR A 1 224 ? 21.915 -15.670 13.781 1.00 19.85 209 TYR A N 1
ATOM 1574 C CA . TYR A 1 224 ? 21.366 -14.328 13.935 1.00 18.63 209 TYR A CA 1
ATOM 1575 C C . TYR A 1 224 ? 20.818 -14.049 15.341 1.00 17.57 209 TYR A C 1
ATOM 1576 O O . TYR A 1 224 ? 20.497 -14.958 16.110 1.00 18.59 209 TYR A O 1
ATOM 1585 N N . ALA A 1 225 ? 20.637 -12.768 15.623 1.00 18.53 210 ALA A N 1
ATOM 1586 C CA . ALA A 1 225 ? 20.109 -12.324 16.899 1.00 17.77 210 ALA A CA 1
ATOM 1587 C C . ALA A 1 225 ? 18.682 -11.821 16.608 1.00 16.69 210 ALA A C 1
ATOM 1588 O O . ALA A 1 225 ? 18.507 -10.997 15.725 1.00 18.08 210 ALA A O 1
ATOM 1590 N N . GLY A 1 226 ? 17.699 -12.281 17.356 1.00 16.27 211 GLY A N 1
ATOM 1591 C CA . GLY A 1 226 ? 16.343 -11.823 17.140 1.00 15.49 211 GLY A CA 1
ATOM 1592 C C . GLY A 1 226 ? 15.785 -11.102 18.368 1.00 16.19 211 GLY A C 1
ATOM 1593 O O . GLY A 1 226 ? 16.077 -11.479 19.492 1.00 17.27 211 GLY A O 1
ATOM 1594 N N . TYR A 1 227 ? 14.947 -10.087 18.167 1.00 15.73 212 TYR A N 1
ATOM 1595 C CA . TYR A 1 227 ? 14.371 -9.403 19.320 1.00 17.63 212 TYR A CA 1
ATOM 1596 C C . TYR A 1 227 ? 13.163 -8.621 18.818 1.00 17.75 212 TYR A C 1
ATOM 1597 O O . TYR A 1 227 ? 12.952 -8.496 17.570 1.00 17.77 212 TYR A O 1
ATOM 1606 N N . ASP A 1 228 ? 12.364 -8.105 19.760 1.00 16.44 213 ASP A N 1
ATOM 1607 C CA . ASP A 1 228 ? 11.167 -7.332 19.410 1.00 16.73 213 ASP A CA 1
ATOM 1608 C C . ASP A 1 228 ? 11.514 -5.832 19.285 1.00 17.87 213 ASP A C 1
ATOM 1609 O O . ASP A 1 228 ? 11.996 -5.215 20.245 1.00 18.39 213 ASP A O 1
ATOM 1614 N N . GLY A 1 229 ? 11.262 -5.233 18.124 1.00 16.08 214 GLY A N 1
ATOM 1615 C CA . GLY A 1 229 ? 11.664 -3.849 17.993 1.00 15.59 214 GLY A CA 1
ATOM 1616 C C . GLY A 1 229 ? 10.731 -2.982 17.202 1.00 17.88 214 GLY A C 1
ATOM 1617 O O . GLY A 1 229 ? 9.549 -3.243 17.115 1.00 16.86 214 GLY A O 1
ATOM 1618 N N . SER A 1 230 ? 11.308 -2.005 16.513 1.00 17.97 215 SER A N 1
ATOM 1619 C CA . SER A 1 230 ? 10.549 -1.009 15.804 1.00 17.09 215 SER A CA 1
ATOM 1620 C C . SER A 1 230 ? 11.094 -0.627 14.448 1.00 17.21 215 SER A C 1
ATOM 1621 O O . SER A 1 230 ? 12.171 -1.070 14.071 1.00 17.20 215 SER A O 1
ATOM 1624 N N . LEU A 1 231 ? 10.339 0.185 13.707 1.00 16.68 216 LEU A N 1
ATOM 1625 C CA . LEU A 1 231 ? 10.866 0.768 12.465 1.00 17.39 216 LEU A CA 1
ATOM 1626 C C . LEU A 1 231 ? 12.014 1.680 12.982 1.00 17.39 216 LEU A C 1
ATOM 1627 O O . LEU A 1 231 ? 11.913 2.255 14.094 1.00 17.28 216 LEU A O 1
ATOM 1632 N N . THR A 1 232 ? 13.055 1.864 12.166 1.00 16.27 217 THR A N 1
ATOM 1633 C CA . THR A 1 232 ? 14.161 2.752 12.600 1.00 17.37 217 THR A CA 1
ATOM 1634 C C . THR A 1 232 ? 14.038 4.148 11.945 1.00 17.82 217 THR A C 1
ATOM 1635 O O . THR A 1 232 ? 14.962 4.934 11.973 1.00 16.66 217 THR A O 1
ATOM 1639 N N . THR A 1 233 ? 12.873 4.438 11.340 1.00 18.93 218 THR A N 1
ATOM 1640 C CA . THR A 1 233 ? 12.585 5.732 10.774 1.00 19.07 218 THR A CA 1
ATOM 1641 C C . THR A 1 233 ? 11.236 6.122 11.355 1.00 20.81 218 THR A C 1
ATOM 1642 O O . THR A 1 233 ? 10.454 5.222 11.746 1.00 19.28 218 THR A O 1
ATOM 1646 N N . PRO A 1 234 ? 10.951 7.434 11.449 1.00 19.71 219 PRO A N 1
ATOM 1647 C CA . PRO A 1 234 ? 9.622 7.820 12.003 1.00 19.63 219 PRO A CA 1
ATOM 1648 C C . PRO A 1 234 ? 8.510 7.178 11.112 1.00 19.12 219 PRO A C 1
ATOM 1649 O O . PRO A 1 234 ? 8.701 7.112 9.910 1.00 19.26 219 PRO A O 1
ATOM 1653 N N . GLY A 1 235 ? 7.337 6.802 11.649 1.00 19.58 220 GLY A N 1
ATOM 1654 C CA . GLY A 1 235 ? 6.962 6.998 13.052 1.00 16.75 220 GLY A CA 1
ATOM 1655 C C . GLY A 1 235 ? 7.489 6.021 14.112 1.00 18.58 220 GLY A C 1
ATOM 1656 O O . GLY A 1 235 ? 6.917 5.971 15.190 1.00 17.19 220 GLY A O 1
ATOM 1657 N N . CYS A 1 236 ? 8.539 5.226 13.809 1.00 17.32 221 CYS A N 1
ATOM 1658 C CA . CYS A 1 236 ? 9.139 4.310 14.779 1.00 17.45 221 CYS A CA 1
ATOM 1659 C C . CYS A 1 236 ? 8.154 3.281 15.335 1.00 17.01 221 CYS A C 1
ATOM 1660 O O . CYS A 1 236 ? 8.286 2.854 16.462 1.00 15.46 221 CYS A O 1
ATOM 1663 N N . ASP A 1 237 ? 7.156 2.910 14.545 1.00 17.02 222 ASP A N 1
ATOM 1664 C CA . ASP A 1 237 ? 6.169 1.941 15.025 1.00 18.07 222 ASP A CA 1
ATOM 1665 C C . ASP A 1 237 ? 6.796 0.686 15.600 1.00 17.65 222 ASP A C 1
ATOM 1666 O O . ASP A 1 237 ? 7.607 0.067 14.944 1.00 16.12 222 ASP A O 1
ATOM 1671 N N . GLU A 1 238 ? 6.324 0.242 16.767 1.00 18.12 223 GLU A N 1
ATOM 1672 C CA . GLU A 1 238 ? 6.815 -0.957 17.429 1.00 17.55 223 GLU A CA 1
ATOM 1673 C C . GLU A 1 238 ? 6.079 -2.224 16.938 1.00 19.20 223 GLU A C 1
ATOM 1674 O O . GLU A 1 238 ? 5.285 -2.844 17.671 1.00 17.87 223 GLU A O 1
ATOM 1680 N N . ARG A 1 239 ? 6.331 -2.564 15.678 1.00 15.93 224 ARG A N 1
ATOM 1681 C CA . ARG A 1 239 ? 5.675 -3.714 15.035 1.00 16.02 224 ARG A CA 1
ATOM 1682 C C . ARG A 1 239 ? 6.653 -4.512 14.202 1.00 16.06 224 ARG A C 1
ATOM 1683 O O . ARG A 1 239 ? 6.301 -5.108 13.170 1.00 16.41 224 ARG A O 1
ATOM 1691 N N . VAL A 1 240 ? 7.894 -4.580 14.679 1.00 16.44 225 VAL A N 1
ATOM 1692 C CA . VAL A 1 240 ? 8.910 -5.334 13.935 1.00 16.26 225 VAL A CA 1
ATOM 1693 C C . VAL A 1 240 ? 9.597 -6.466 14.662 1.00 17.75 225 VAL A C 1
ATOM 1694 O O . VAL A 1 240 ? 10.156 -6.256 15.738 1.00 16.23 225 VAL A O 1
ATOM 1698 N N . LYS A 1 241 ? 9.576 -7.671 14.077 1.00 15.65 226 LYS A N 1
ATOM 1699 C CA . LYS A 1 241 ? 10.345 -8.778 14.655 1.00 16.80 226 LYS A CA 1
ATOM 1700 C C . LYS A 1 241 ? 11.705 -8.654 13.908 1.00 17.65 226 LYS A C 1
ATOM 1701 O O . LYS A 1 241 ? 11.769 -8.801 12.673 1.00 16.39 226 LYS A O 1
ATOM 1707 N N . TRP A 1 242 ? 12.776 -8.367 14.657 1.00 17.13 227 TRP A N 1
ATOM 1708 C CA . TRP A 1 242 ? 14.077 -8.172 14.048 1.00 15.31 227 TRP A CA 1
ATOM 1709 C C . TRP A 1 242 ? 14.886 -9.469 13.996 1.00 14.98 227 TRP A C 1
ATOM 1710 O O . TRP A 1 242 ? 14.816 -10.305 14.918 1.00 14.62 227 TRP A O 1
ATOM 1721 N N . HIS A 1 243 ? 15.650 -9.628 12.919 1.00 15.24 228 HIS A N 1
ATOM 1722 C CA . HIS A 1 243 ? 16.527 -10.795 12.754 1.00 13.70 228 HIS A CA 1
ATOM 1723 C C . HIS A 1 243 ? 17.849 -10.193 12.232 1.00 17.25 228 HIS A C 1
ATOM 1724 O O . HIS A 1 243 ? 17.993 -9.924 11.045 1.00 17.98 228 HIS A O 1
ATOM 1731 N N . VAL A 1 244 ? 18.808 -9.958 13.120 1.00 16.68 229 VAL A N 1
ATOM 1732 C CA . VAL A 1 244 ? 20.079 -9.370 12.718 1.00 18.61 229 VAL A CA 1
ATOM 1733 C C . VAL A 1 244 ? 21.167 -10.454 12.601 1.00 17.65 229 VAL A C 1
ATOM 1734 O O . VAL A 1 244 ? 21.583 -11.005 13.610 1.00 16.49 229 VAL A O 1
ATOM 1738 N N . PHE A 1 245 ? 21.562 -10.799 11.367 1.00 16.96 230 PHE A N 1
ATOM 1739 C CA . PHE A 1 245 ? 22.587 -11.819 11.134 1.00 18.32 230 PHE A CA 1
ATOM 1740 C C . PHE A 1 245 ? 23.913 -11.316 11.628 1.00 18.17 230 PHE A C 1
ATOM 1741 O O . PHE A 1 245 ? 24.302 -10.244 11.290 1.00 17.11 230 PHE A O 1
ATOM 1749 N N . THR A 1 246 ? 24.622 -12.154 12.365 1.00 19.14 231 THR A N 1
ATOM 1750 C CA . THR A 1 246 ? 25.879 -11.736 12.957 1.00 21.32 231 THR A CA 1
ATOM 1751 C C . THR A 1 246 ? 27.149 -11.997 12.139 1.00 21.84 231 THR A C 1
ATOM 1752 O O . THR A 1 246 ? 28.187 -11.523 12.510 1.00 22.83 231 THR A O 1
ATOM 1756 N N . THR A 1 247 ? 27.063 -12.717 11.027 1.00 20.57 232 THR A N 1
ATOM 1757 C CA . THR A 1 247 ? 28.212 -12.926 10.165 1.00 22.27 232 THR A CA 1
ATOM 1758 C C . THR A 1 247 ? 28.057 -11.932 9.033 1.00 21.20 232 THR A C 1
ATOM 1759 O O . THR A 1 247 ? 27.066 -11.956 8.288 1.00 20.03 232 THR A O 1
ATOM 1763 N N . PRO A 1 248 ? 29.031 -11.035 8.879 1.00 20.59 233 PRO A N 1
ATOM 1764 C CA . PRO A 1 248 ? 28.907 -10.054 7.800 1.00 19.54 233 PRO A CA 1
ATOM 1765 C C . PRO A 1 248 ? 29.337 -10.482 6.408 1.00 20.18 233 PRO A C 1
ATOM 1766 O O . PRO A 1 248 ? 30.022 -11.499 6.221 1.00 20.47 233 PRO A O 1
ATOM 1770 N N . ARG A 1 249 ? 28.831 -9.749 5.427 1.00 19.62 234 ARG A N 1
ATOM 1771 C CA . ARG A 1 249 ? 29.305 -9.890 4.049 1.00 20.12 234 ARG A CA 1
ATOM 1772 C C . ARG A 1 249 ? 30.500 -8.922 3.987 1.00 20.34 234 ARG A C 1
ATOM 1773 O O . ARG A 1 249 ? 30.905 -8.409 5.038 1.00 22.63 234 ARG A O 1
ATOM 1781 N N . GLU A 1 250 ? 31.040 -8.656 2.796 1.00 20.97 235 GLU A N 1
ATOM 1782 C CA . GLU A 1 250 ? 32.195 -7.765 2.662 1.00 22.24 235 GLU A CA 1
ATOM 1783 C C . GLU A 1 250 ? 31.954 -6.631 1.707 1.00 21.11 235 GLU A C 1
ATOM 1784 O O . GLU A 1 250 ? 31.213 -6.780 0.790 1.00 21.06 235 GLU A O 1
ATOM 1790 N N . VAL A 1 251 ? 32.621 -5.501 1.900 1.00 21.57 236 VAL A N 1
ATOM 1791 C CA . VAL A 1 251 ? 32.440 -4.370 0.997 1.00 21.69 236 VAL A CA 1
ATOM 1792 C C . VAL A 1 251 ? 33.711 -3.554 0.968 1.00 22.72 236 VAL A C 1
ATOM 1793 O O . VAL A 1 251 ? 34.415 -3.495 1.962 1.00 23.85 236 VAL A O 1
ATOM 1797 N N . THR A 1 252 ? 33.997 -2.933 -0.171 1.00 22.78 237 THR A N 1
ATOM 1798 C CA . THR A 1 252 ? 35.178 -2.106 -0.311 1.00 23.48 237 THR A CA 1
ATOM 1799 C C . THR A 1 252 ? 34.835 -0.647 -0.276 1.00 24.70 237 THR A C 1
ATOM 1800 O O . THR A 1 252 ? 33.662 -0.260 -0.467 1.00 21.48 237 THR A O 1
ATOM 1804 N N . ARG A 1 253 ? 35.844 0.190 -0.015 1.00 23.05 238 ARG A N 1
ATOM 1805 C CA . ARG A 1 253 ? 35.561 1.611 -0.024 1.00 25.40 238 ARG A CA 1
ATOM 1806 C C . ARG A 1 253 ? 35.105 2.009 -1.430 1.00 24.19 238 ARG A C 1
ATOM 1807 O O . ARG A 1 253 ? 34.298 2.919 -1.600 1.00 22.48 238 ARG A O 1
ATOM 1815 N N . GLU A 1 254 ? 35.645 1.340 -2.441 1.00 24.72 239 GLU A N 1
ATOM 1816 C CA . GLU A 1 254 ? 35.262 1.647 -3.811 1.00 24.93 239 GLU A CA 1
ATOM 1817 C C . GLU A 1 254 ? 33.805 1.350 -4.083 1.00 24.18 239 GLU A C 1
ATOM 1818 O O . GLU A 1 254 ? 33.191 1.979 -4.920 1.00 23.16 239 GLU A O 1
ATOM 1824 N N . GLN A 1 255 ? 33.260 0.347 -3.424 1.00 24.17 240 GLN A N 1
ATOM 1825 C CA . GLN A 1 255 ? 31.842 0.044 -3.637 1.00 22.97 240 GLN A CA 1
ATOM 1826 C C . GLN A 1 255 ? 31.018 1.025 -2.832 1.00 22.15 240 GLN A C 1
ATOM 1827 O O . GLN A 1 255 ? 29.919 1.391 -3.255 1.00 22.24 240 GLN A O 1
ATOM 1833 N N . MET A 1 256 ? 31.536 1.469 -1.677 1.00 21.74 241 MET A N 1
ATOM 1834 C CA . MET A 1 256 ? 30.775 2.422 -0.864 1.00 21.17 241 MET A CA 1
ATOM 1835 C C . MET A 1 256 ? 30.557 3.750 -1.583 1.00 21.23 241 MET A C 1
ATOM 1836 O O . MET A 1 256 ? 29.602 4.496 -1.287 1.00 19.03 241 MET A O 1
ATOM 1841 N N . LYS A 1 257 ? 31.430 4.043 -2.548 1.00 20.78 242 LYS A N 1
ATOM 1842 C CA . LYS A 1 257 ? 31.297 5.284 -3.298 1.00 20.66 242 LYS A CA 1
ATOM 1843 C C . LYS A 1 257 ? 29.960 5.358 -4.031 1.00 19.80 242 LYS A C 1
ATOM 1844 O O . LYS A 1 257 ? 29.417 6.447 -4.215 1.00 19.90 242 LYS A O 1
ATOM 1850 N N . LEU A 1 258 ? 29.413 4.206 -4.421 1.00 18.99 243 LEU A N 1
ATOM 1851 C CA . LEU A 1 258 ? 28.118 4.206 -5.123 1.00 19.64 243 LEU A CA 1
ATOM 1852 C C . LEU A 1 258 ? 27.061 4.944 -4.266 1.00 18.65 243 LEU A C 1
ATOM 1853 O O . LEU A 1 258 ? 26.270 5.738 -4.787 1.00 19.12 243 LEU A O 1
ATOM 1858 N N . PHE A 1 259 ? 27.044 4.659 -2.960 1.00 18.16 244 PHE A N 1
ATOM 1859 C CA . PHE A 1 259 ? 26.067 5.284 -2.070 1.00 18.66 244 PHE A CA 1
ATOM 1860 C C . PHE A 1 259 ? 26.189 6.793 -1.982 1.00 19.31 244 PHE A C 1
ATOM 1861 O O . PHE A 1 259 ? 25.169 7.508 -1.938 1.00 19.18 244 PHE A O 1
ATOM 1869 N N . VAL A 1 260 ? 27.419 7.298 -1.967 1.00 20.22 245 VAL A N 1
ATOM 1870 C CA . VAL A 1 260 ? 27.605 8.751 -1.946 1.00 22.68 245 VAL A CA 1
ATOM 1871 C C . VAL A 1 260 ? 27.168 9.378 -3.270 1.00 21.61 245 VAL A C 1
ATOM 1872 O O . VAL A 1 260 ? 26.438 10.381 -3.318 1.00 21.59 245 VAL A O 1
ATOM 1876 N N . ASP A 1 261 ? 27.648 8.799 -4.367 1.00 23.71 246 ASP A N 1
ATOM 1877 C CA . ASP A 1 261 ? 27.297 9.321 -5.677 1.00 23.57 246 ASP A CA 1
ATOM 1878 C C . ASP A 1 261 ? 25.769 9.440 -5.876 1.00 23.53 246 ASP A C 1
ATOM 1879 O O . ASP A 1 261 ? 25.252 10.471 -6.303 1.00 23.01 246 ASP A O 1
ATOM 1884 N N . VAL A 1 262 ? 25.059 8.370 -5.560 1.00 21.60 247 VAL A N 1
ATOM 1885 C CA . VAL A 1 262 ? 23.626 8.309 -5.695 1.00 21.37 247 VAL A CA 1
ATOM 1886 C C . VAL A 1 262 ? 22.948 9.227 -4.703 1.00 20.88 247 VAL A C 1
ATOM 1887 O O . VAL A 1 262 ? 22.057 10.025 -5.065 1.00 20.60 247 VAL A O 1
ATOM 1891 N N . THR A 1 263 ? 23.391 9.175 -3.445 1.00 20.60 248 THR A N 1
ATOM 1892 C CA . THR A 1 263 ? 22.715 9.987 -2.435 1.00 19.91 248 THR A CA 1
ATOM 1893 C C . THR A 1 263 ? 22.848 11.495 -2.660 1.00 21.18 248 THR A C 1
ATOM 1894 O O . THR A 1 263 ? 21.842 12.235 -2.594 1.00 20.45 248 THR A O 1
ATOM 1898 N N A MET A 1 264 ? 24.066 11.959 -2.908 0.50 22.19 249 MET A N 1
ATOM 1899 N N B MET A 1 264 ? 24.068 11.958 -2.912 0.50 22.56 249 MET A N 1
ATOM 1900 C CA A MET A 1 264 ? 24.269 13.404 -3.098 0.50 23.46 249 MET A CA 1
ATOM 1901 C CA B MET A 1 264 ? 24.288 13.403 -3.109 0.50 24.16 249 MET A CA 1
ATOM 1902 C C A MET A 1 264 ? 23.850 13.823 -4.500 0.50 23.93 249 MET A C 1
ATOM 1903 C C B MET A 1 264 ? 23.844 13.821 -4.500 0.50 24.34 249 MET A C 1
ATOM 1904 O O A MET A 1 264 ? 23.447 14.969 -4.715 0.50 23.32 249 MET A O 1
ATOM 1905 O O B MET A 1 264 ? 23.424 14.962 -4.710 0.50 23.67 249 MET A O 1
ATOM 1914 N N . GLY A 1 265 ? 23.921 12.883 -5.445 1.00 24.16 250 GLY A N 1
ATOM 1915 C CA . GLY A 1 265 ? 23.509 13.177 -6.807 1.00 23.76 250 GLY A CA 1
ATOM 1916 C C . GLY A 1 265 ? 22.001 13.407 -6.824 1.00 25.42 250 GLY A C 1
ATOM 1917 O O . GLY A 1 265 ? 21.524 14.198 -7.643 1.00 24.92 250 GLY A O 1
ATOM 1918 N N . ALA A 1 266 ? 21.247 12.755 -5.931 1.00 22.93 251 ALA A N 1
ATOM 1919 C CA . ALA A 1 266 ? 19.797 12.933 -5.892 1.00 25.28 251 ALA A CA 1
ATOM 1920 C C . ALA A 1 266 ? 19.324 14.185 -5.168 1.00 26.74 251 ALA A C 1
ATOM 1921 O O . ALA A 1 266 ? 18.380 14.828 -5.615 1.00 25.93 251 ALA A O 1
ATOM 1923 N N . HIS A 1 267 ? 19.953 14.490 -4.037 1.00 27.00 252 HIS A N 1
ATOM 1924 C CA . HIS A 1 267 ? 19.594 15.651 -3.225 1.00 29.51 252 HIS A CA 1
ATOM 1925 C C . HIS A 1 267 ? 20.898 16.166 -2.604 1.00 30.31 252 HIS A C 1
ATOM 1926 O O . HIS A 1 267 ? 21.519 15.496 -1.776 1.00 28.07 252 HIS A O 1
ATOM 1933 N N . ALA A 1 268 ? 21.316 17.362 -2.992 1.00 31.96 253 ALA A N 1
ATOM 1934 C CA . ALA A 1 268 ? 22.550 17.954 -2.452 1.00 35.46 253 ALA A CA 1
ATOM 1935 C C . ALA A 1 268 ? 22.500 18.131 -0.934 1.00 35.66 253 ALA A C 1
ATOM 1936 O O . ALA A 1 268 ? 23.540 18.187 -0.274 1.00 37.76 253 ALA A O 1
ATOM 1938 N N . GLY A 1 269 ? 21.298 18.196 -0.376 1.00 36.23 254 GLY A N 1
ATOM 1939 C CA . GLY A 1 269 ? 21.190 18.340 1.073 1.00 36.72 254 GLY A CA 1
ATOM 1940 C C . GLY A 1 269 ? 20.898 17.032 1.811 1.00 35.56 254 GLY A C 1
ATOM 1941 O O . GLY A 1 269 ? 20.515 17.029 2.974 1.00 37.63 254 GLY A O 1
ATOM 1942 N N . ALA A 1 270 ? 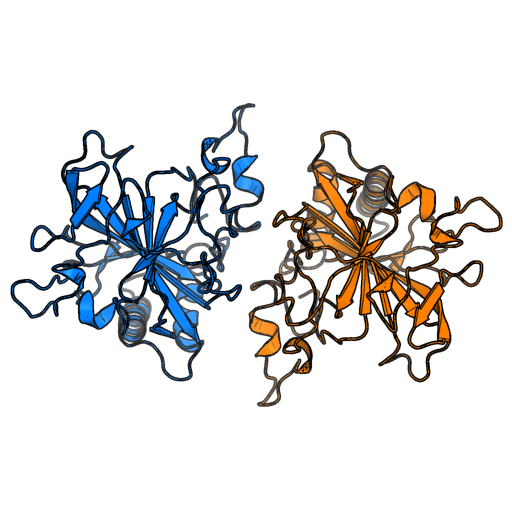21.109 15.905 1.163 1.00 33.47 255 ALA A N 1
A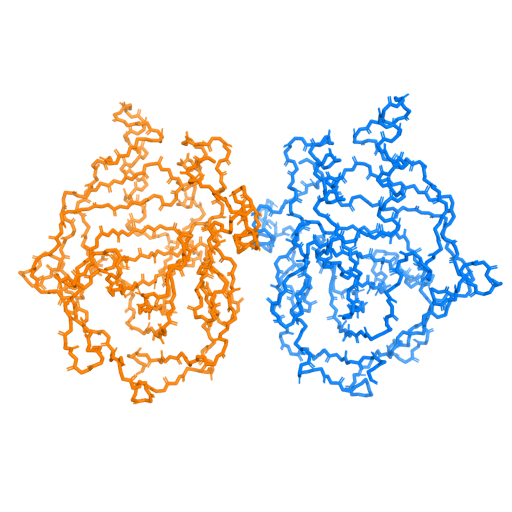TOM 1943 C CA . ALA A 1 270 ? 20.798 14.631 1.789 1.00 30.20 255 ALA A CA 1
ATOM 1944 C C . ALA A 1 270 ? 21.879 14.232 2.781 1.00 30.79 255 ALA A C 1
ATOM 1945 O O . ALA A 1 270 ? 23.034 14.682 2.686 1.00 28.52 255 ALA A O 1
ATOM 1947 N N . ASP A 1 271 ? 21.505 13.408 3.762 1.00 30.44 256 ASP A N 1
ATOM 1948 C CA . ASP A 1 271 ? 22.494 12.939 4.729 1.00 29.58 256 ASP A CA 1
ATOM 1949 C C . ASP A 1 271 ? 23.074 11.680 4.117 1.00 28.18 256 ASP A C 1
ATOM 1950 O O . ASP A 1 271 ? 22.347 10.718 3.787 1.00 28.03 256 ASP A O 1
ATOM 1955 N N . VAL A 1 272 ? 24.390 11.662 3.990 1.00 25.43 257 VAL A N 1
ATOM 1956 C CA . VAL A 1 272 ? 25.048 10.526 3.391 1.00 23.58 257 VAL A CA 1
ATOM 1957 C C . VAL A 1 272 ? 25.179 9.387 4.400 1.00 20.78 257 VAL A C 1
ATOM 1958 O O . VAL A 1 272 ? 25.331 8.249 4.003 1.00 19.48 257 VAL A O 1
ATOM 1962 N N . VAL A 1 273 ? 25.146 9.691 5.694 1.00 17.96 258 VAL A N 1
ATOM 1963 C CA . VAL A 1 273 ? 25.269 8.646 6.720 1.00 16.80 258 VAL A CA 1
ATOM 1964 C C . VAL A 1 273 ? 23.823 8.557 7.338 1.00 18.21 258 VAL A C 1
ATOM 1965 O O . VAL A 1 273 ? 23.424 9.374 8.188 1.00 19.25 258 VAL A O 1
ATOM 1969 N N . ASN A 1 274 ? 23.053 7.553 6.912 1.00 15.39 259 ASN A N 1
ATOM 1970 C CA . ASN A 1 274 ? 21.647 7.493 7.337 1.00 15.75 259 ASN A CA 1
ATOM 1971 C C . ASN A 1 274 ? 21.263 6.454 8.369 1.00 15.10 259 ASN A C 1
ATOM 1972 O O . ASN A 1 274 ? 20.401 5.570 8.118 1.00 16.07 259 ASN A O 1
ATOM 1977 N N . ASN A 1 275 ? 21.942 6.490 9.514 1.00 14.69 260 ASN A N 1
ATOM 1978 C CA . ASN A 1 275 ? 21.630 5.585 10.606 1.00 15.41 260 ASN A CA 1
ATOM 1979 C C . ASN A 1 275 ? 20.988 6.292 11.801 1.00 15.93 260 ASN A C 1
ATOM 1980 O O . ASN A 1 275 ? 21.420 7.392 12.229 1.00 15.49 260 ASN A O 1
ATOM 1985 N N . ARG A 1 276 ? 19.959 5.632 12.371 1.00 15.78 261 ARG A N 1
ATOM 1986 C CA . ARG A 1 276 ? 19.363 6.145 13.598 1.00 13.99 261 ARG A CA 1
ATOM 1987 C C . ARG A 1 276 ? 20.293 5.640 14.735 1.00 14.49 261 ARG A C 1
ATOM 1988 O O . ARG A 1 276 ? 20.812 4.506 14.673 1.00 15.44 261 ARG A O 1
ATOM 1996 N N . MET A 1 277 ? 20.493 6.449 15.774 1.00 14.91 262 MET A N 1
ATOM 1997 C CA . MET A 1 277 ? 21.346 6.003 16.904 1.00 16.27 262 MET A CA 1
ATOM 1998 C C . MET A 1 277 ? 20.765 4.785 17.663 1.00 18.40 262 MET A C 1
ATOM 1999 O O . MET A 1 277 ? 19.529 4.531 17.655 1.00 17.60 262 MET A O 1
ATOM 2004 N N . ILE A 1 278 ? 21.616 4.037 18.349 1.00 17.81 263 ILE A N 1
ATOM 2005 C CA . ILE A 1 278 ? 21.101 2.871 19.067 1.00 20.99 263 ILE A CA 1
ATOM 2006 C C . ILE A 1 278 ? 20.190 3.294 20.240 1.00 19.65 263 ILE A C 1
ATOM 2007 O O . ILE A 1 278 ? 20.315 4.387 20.782 1.00 19.65 263 ILE A O 1
ATOM 2012 N N . GLN A 1 279 ? 19.298 2.393 20.623 1.00 18.58 264 GLN A N 1
ATOM 2013 C CA . GLN A 1 279 ? 18.257 2.661 21.614 1.00 19.83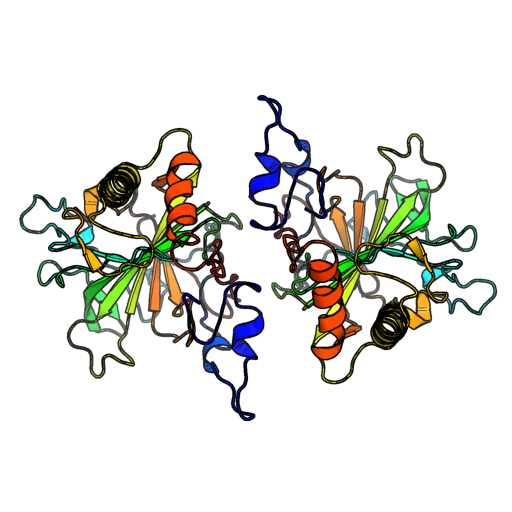 264 GLN A CA 1
ATOM 2014 C C . GLN A 1 279 ? 18.396 1.801 22.833 1.00 19.97 264 GLN A C 1
ATOM 2015 O O . GLN A 1 279 ? 19.016 0.756 22.792 1.00 19.83 264 GLN A O 1
ATOM 2021 N N . ASP A 1 280 ? 17.781 2.248 23.921 1.00 21.13 265 ASP A N 1
ATOM 2022 C CA . ASP A 1 280 ? 17.799 1.528 25.162 1.00 22.37 265 ASP A CA 1
ATOM 2023 C C . ASP A 1 280 ? 17.089 0.178 25.054 1.00 22.72 265 ASP A C 1
ATOM 2024 O O . ASP A 1 280 ? 15.963 0.147 24.624 1.00 21.61 265 ASP A O 1
ATOM 2029 N N . LEU A 1 281 ? 17.759 -0.913 25.437 1.00 21.24 266 LEU A N 1
ATOM 2030 C CA . LEU A 1 281 ? 17.170 -2.265 25.381 1.00 22.82 266 LEU A CA 1
ATOM 2031 C C . LEU A 1 281 ? 15.983 -2.365 26.343 1.00 23.79 266 LEU A C 1
ATOM 2032 O O . LEU A 1 281 ? 15.008 -3.091 26.121 1.00 23.59 266 LEU A O 1
ATOM 2037 N N . GLY A 1 282 ? 16.067 -1.628 27.442 1.00 22.65 267 GLY A N 1
ATOM 2038 C CA . GLY A 1 282 ? 14.953 -1.623 28.378 1.00 24.19 267 GLY A CA 1
ATOM 2039 C C . GLY A 1 282 ? 14.788 -2.961 29.054 1.00 24.00 267 GLY A C 1
ATOM 2040 O O . GLY A 1 282 ? 15.751 -3.535 29.546 1.00 26.60 267 GLY A O 1
ATOM 2041 N N . ASP A 1 283 ? 13.573 -3.499 29.068 1.00 26.18 268 ASP A N 1
ATOM 2042 C CA . ASP A 1 283 ? 13.437 -4.804 29.729 1.00 27.01 268 ASP A CA 1
ATOM 2043 C C . ASP A 1 283 ? 13.447 -6.000 28.740 1.00 26.46 268 ASP A C 1
ATOM 2044 O O . ASP A 1 283 ? 13.212 -7.165 29.140 1.00 24.56 268 ASP A O 1
ATOM 2049 N N . ARG A 1 284 ? 13.772 -5.722 27.477 1.00 22.60 269 ARG A N 1
ATOM 2050 C CA . ARG A 1 284 ? 13.895 -6.767 26.452 1.00 21.58 269 ARG A CA 1
ATOM 2051 C C . ARG A 1 284 ? 15.138 -7.592 26.588 1.00 21.86 269 ARG A C 1
ATOM 2052 O O . ARG A 1 284 ? 16.152 -7.111 27.165 1.00 23.28 269 ARG A O 1
ATOM 2060 N N . GLU A 1 285 ? 15.093 -8.823 26.081 1.00 19.71 270 GLU A N 1
ATOM 2061 C CA . GLU A 1 285 ? 16.298 -9.663 25.987 1.00 22.72 270 GLU A CA 1
ATOM 2062 C C . GLU A 1 285 ? 16.462 -9.846 24.483 1.00 21.10 270 GLU A C 1
ATOM 2063 O O . GLU A 1 285 ? 15.544 -9.522 23.726 1.00 20.75 270 GLU A O 1
ATOM 2069 N N . VAL A 1 286 ? 17.628 -10.322 24.051 1.00 19.38 271 VAL A N 1
ATOM 2070 C CA . VAL A 1 286 ? 17.887 -10.543 22.619 1.00 20.12 271 VAL A CA 1
ATOM 2071 C C . VAL A 1 286 ? 18.208 -12.027 22.606 1.00 21.14 271 VAL A C 1
ATOM 2072 O O . VAL A 1 286 ? 18.865 -12.514 23.504 1.00 20.72 271 VAL A O 1
ATOM 2076 N N . TYR A 1 287 ? 17.777 -12.735 21.566 1.00 21.19 272 TYR A N 1
ATOM 2077 C CA . TYR A 1 287 ? 17.939 -14.195 21.516 1.00 21.43 272 TYR A CA 1
ATOM 2078 C C . TYR A 1 287 ? 18.832 -14.632 20.368 1.00 22.09 272 TYR A C 1
ATOM 2079 O O . TYR A 1 287 ? 18.906 -13.953 19.363 1.00 22.87 272 TYR A O 1
ATOM 2088 N N . LYS A 1 288 ? 19.550 -15.734 20.552 1.00 22.85 273 LYS A N 1
ATOM 2089 C CA . LYS A 1 288 ? 20.432 -16.261 19.523 1.00 23.12 273 LYS A CA 1
ATOM 2090 C C . LYS A 1 288 ? 19.803 -17.438 18.785 1.00 23.76 273 LYS A C 1
ATOM 2091 O O . LYS A 1 288 ? 19.335 -18.397 19.394 1.00 25.17 273 LYS A O 1
ATOM 2097 N N . TYR A 1 289 ? 19.851 -17.362 17.463 1.00 23.90 274 TYR A N 1
ATOM 2098 C CA . TYR A 1 289 ? 19.273 -18.384 16.607 1.00 22.44 274 TYR A CA 1
ATOM 2099 C C . TYR A 1 289 ? 20.339 -18.991 15.691 1.00 22.55 274 TYR A C 1
ATOM 2100 O O . TYR A 1 289 ? 21.204 -18.298 15.145 1.00 19.98 274 TYR A O 1
ATOM 2109 N N . ASN A 1 290 ? 20.245 -20.295 15.517 1.00 24.58 275 ASN A N 1
ATOM 2110 C CA . ASN A 1 290 ? 21.161 -21.070 14.692 1.00 25.87 275 ASN A CA 1
ATOM 2111 C C . ASN A 1 290 ? 22.591 -21.050 15.209 1.00 28.15 275 ASN A C 1
ATOM 2112 O O . ASN A 1 290 ? 23.523 -21.217 14.435 1.00 27.89 275 ASN A O 1
ATOM 2117 N N . TYR A 1 291 ? 22.781 -20.828 16.503 1.00 29.49 276 TYR A N 1
ATOM 2118 C CA . TYR A 1 291 ? 24.135 -20.850 17.064 1.00 32.85 276 TYR A CA 1
ATOM 2119 C C . TYR A 1 291 ? 24.476 -22.280 17.552 1.00 35.44 276 TYR A C 1
ATOM 2120 O O . TYR A 1 291 ? 23.575 -23.166 17.521 1.00 36.16 276 TYR A O 1
ATOM 2130 N N . ASN B 1 18 ? 35.963 21.201 6.961 1.00 59.62 3 ASN B N 1
ATOM 2131 C CA . ASN B 1 18 ? 37.236 21.970 6.818 1.00 59.12 3 ASN B CA 1
ATOM 2132 C C . ASN B 1 18 ? 37.827 22.699 8.070 1.00 58.29 3 ASN B C 1
ATOM 2133 O O . ASN B 1 18 ? 38.884 23.346 7.963 1.00 57.72 3 ASN B O 1
ATOM 2138 N N . PRO B 1 19 ? 37.171 22.599 9.266 1.00 56.86 4 PRO B N 1
ATOM 2139 C CA . PRO B 1 19 ? 37.740 23.270 10.454 1.00 56.05 4 PRO B CA 1
ATOM 2140 C C . PRO B 1 19 ? 38.980 22.479 10.903 1.00 55.42 4 PRO B C 1
ATOM 2141 O O . PRO B 1 19 ? 39.961 23.028 11.405 1.00 55.39 4 PRO B O 1
ATOM 2145 N N . ASN B 1 20 ? 38.883 21.163 10.709 1.00 54.49 5 ASN B N 1
ATOM 2146 C CA . ASN B 1 20 ? 39.914 20.204 11.097 1.00 52.76 5 ASN B CA 1
ATOM 2147 C C . ASN B 1 20 ? 40.919 19.802 10.028 1.00 51.98 5 ASN B C 1
ATOM 2148 O O . ASN B 1 20 ? 40.643 19.738 8.813 1.00 50.29 5 ASN B O 1
ATOM 2153 N N . ASP B 1 21 ? 42.090 19.510 10.568 1.00 50.91 6 ASP B N 1
ATOM 2154 C CA . ASP B 1 21 ? 43.286 19.068 9.876 1.00 50.06 6 ASP B CA 1
ATOM 2155 C C . ASP B 1 21 ? 42.963 18.005 8.811 1.00 46.16 6 ASP B C 1
ATOM 2156 O O . ASP B 1 21 ? 42.387 18.275 7.744 1.00 47.44 6 ASP B O 1
ATOM 2161 N N . GLY B 1 22 ? 43.345 16.783 9.113 1.00 41.17 7 GLY B N 1
ATOM 2162 C CA . GLY B 1 22 ? 43.104 15.725 8.163 1.00 37.01 7 GLY B CA 1
ATOM 2163 C C . GLY B 1 22 ? 42.020 14.754 8.593 1.00 32.09 7 GLY B C 1
ATOM 2164 O O . GLY B 1 22 ? 42.147 13.567 8.343 1.00 30.09 7 GLY B O 1
ATOM 2165 N N . TYR B 1 23 ? 40.955 15.252 9.223 1.00 28.02 8 TYR B N 1
ATOM 2166 C CA . TYR B 1 23 ? 39.873 14.366 9.658 1.00 23.71 8 TYR B CA 1
ATOM 2167 C C . TYR B 1 23 ? 38.549 15.160 9.794 1.00 22.63 8 TYR B C 1
ATOM 2168 O O . TYR B 1 23 ? 38.564 16.389 9.819 1.00 23.29 8 TYR B O 1
ATOM 2177 N N . ASP B 1 24 ? 37.411 14.454 9.863 1.00 21.04 9 ASP B N 1
ATOM 2178 C CA . ASP B 1 24 ? 36.142 15.168 10.078 1.00 20.28 9 ASP B CA 1
ATOM 2179 C C . ASP B 1 24 ? 35.246 14.253 10.900 1.00 19.19 9 ASP B C 1
ATOM 2180 O O . ASP B 1 24 ? 35.672 13.162 11.267 1.00 18.26 9 ASP B O 1
ATOM 2185 N N . TYR B 1 25 ? 34.030 14.704 11.213 1.00 16.20 10 TYR B N 1
ATOM 2186 C CA . TYR B 1 25 ? 33.095 13.919 12.035 1.00 16.99 10 TYR B CA 1
ATOM 2187 C C . TYR B 1 25 ? 31.972 13.273 11.242 1.00 18.48 10 TYR B C 1
ATOM 2188 O O . TYR B 1 25 ? 30.959 12.804 11.804 1.00 15.18 10 TYR B O 1
ATOM 2197 N N . MET B 1 26 ? 32.171 13.190 9.939 1.00 16.94 11 MET B N 1
ATOM 2198 C CA . MET B 1 26 ? 31.129 12.560 9.128 1.00 22.09 11 MET B CA 1
ATOM 2199 C C . MET B 1 26 ? 30.766 11.142 9.610 1.00 20.50 11 MET B C 1
ATOM 2200 O O . MET B 1 26 ? 29.605 10.739 9.652 1.00 17.86 11 MET B O 1
ATOM 2205 N N . GLN B 1 27 ? 31.771 10.373 10.005 1.00 17.93 12 GLN B N 1
ATOM 2206 C CA . GLN B 1 27 ? 31.515 9.036 10.485 1.00 16.27 12 GLN B CA 1
ATOM 2207 C C . GLN B 1 27 ? 31.839 8.971 11.979 1.00 15.47 12 GLN B C 1
ATOM 2208 O O . GLN B 1 27 ? 32.105 7.901 12.505 1.00 15.17 12 GLN B O 1
ATOM 2214 N N . HIS B 1 28 ? 31.811 10.128 12.642 1.00 16.40 13 HIS B N 1
ATOM 2215 C CA . HIS B 1 28 ? 32.051 10.219 14.085 1.00 16.90 13 HIS B CA 1
ATOM 2216 C C . HIS B 1 28 ? 33.291 9.456 14.527 1.00 15.57 13 HIS B C 1
ATOM 2217 O O . HIS B 1 28 ? 33.297 8.818 15.594 1.00 16.09 13 HIS B O 1
ATOM 2224 N N . GLY B 1 29 ? 34.303 9.513 13.672 1.00 16.46 14 GLY B N 1
ATOM 2225 C CA . GLY B 1 29 ? 35.604 8.878 13.998 1.00 16.65 14 GLY B CA 1
ATOM 2226 C C . GLY B 1 29 ? 35.767 7.417 13.619 1.00 18.25 14 GLY B C 1
ATOM 2227 O O . GLY B 1 29 ? 36.854 6.852 13.801 1.00 14.44 14 GLY B O 1
ATOM 2228 N N . PHE B 1 30 ? 34.717 6.793 13.060 1.00 16.67 15 PHE B N 1
ATOM 2229 C CA . PHE B 1 30 ? 34.803 5.369 12.679 1.00 16.95 15 PHE B CA 1
ATOM 2230 C C . PHE B 1 30 ? 35.955 5.124 11.673 1.00 16.01 15 PHE B C 1
ATOM 2231 O O . PHE B 1 30 ? 36.603 4.074 11.678 1.00 17.47 15 PHE B O 1
ATOM 2239 N N . ASP B 1 31 ? 36.210 6.136 10.858 1.00 16.74 16 ASP B N 1
ATOM 2240 C CA . ASP B 1 31 ? 37.244 6.064 9.855 1.00 15.96 16 ASP B CA 1
ATOM 2241 C C . ASP B 1 31 ? 38.630 6.507 10.318 1.00 16.89 16 ASP B C 1
ATOM 2242 O O . ASP B 1 31 ? 39.615 6.263 9.600 1.00 17.43 16 ASP B O 1
ATOM 2247 N N . TRP B 1 32 ? 38.719 7.207 11.445 1.00 15.59 17 TRP B N 1
ATOM 2248 C CA . TRP B 1 32 ? 40.039 7.727 11.867 1.00 15.33 17 TRP B CA 1
ATOM 2249 C C . TRP B 1 32 ? 41.196 6.682 11.997 1.00 17.50 17 TRP B C 1
ATOM 2250 O O . TRP B 1 32 ? 42.289 6.955 11.497 1.00 18.26 17 TRP B O 1
ATOM 2261 N N . PRO B 1 33 ? 40.962 5.527 12.627 1.00 17.44 18 PRO B N 1
ATOM 2262 C CA . PRO B 1 33 ? 42.054 4.545 12.762 1.00 19.47 18 PRO B CA 1
ATOM 2263 C C . PRO B 1 33 ? 42.548 3.985 11.407 1.00 20.28 18 PRO B C 1
ATOM 2264 O O . PRO B 1 33 ? 43.675 3.481 11.305 1.00 19.87 18 PRO B O 1
ATOM 2268 N N . GLY B 1 34 ? 41.729 4.083 10.364 1.00 19.20 19 GLY B N 1
ATOM 2269 C CA . GLY B 1 34 ? 42.145 3.574 9.065 1.00 19.55 19 GLY B CA 1
ATOM 2270 C C . GLY B 1 34 ? 42.712 4.609 8.091 1.00 22.29 19 GLY B C 1
ATOM 2271 O O . GLY B 1 34 ? 43.187 4.254 7.008 1.00 22.48 19 GLY B O 1
ATOM 2272 N N . LEU B 1 35 ? 42.710 5.883 8.448 1.00 21.18 20 LEU B N 1
ATOM 2273 C CA . LEU B 1 35 ? 43.206 6.890 7.512 1.00 22.28 20 LEU B CA 1
ATOM 2274 C C . LEU B 1 35 ? 44.705 6.657 7.235 1.00 25.91 20 LEU B C 1
ATOM 2275 O O . LEU B 1 35 ? 45.494 6.425 8.156 1.00 20.14 20 LEU B O 1
ATOM 2280 N N . GLN B 1 36 ? 45.058 6.683 5.955 1.00 28.57 21 GLN B N 1
ATOM 2281 C CA . GLN B 1 36 ? 46.440 6.460 5.549 1.00 33.62 21 GLN B CA 1
ATOM 2282 C C . GLN B 1 36 ? 46.792 7.556 4.605 1.00 37.62 21 GLN B C 1
ATOM 2283 O O . GLN B 1 36 ? 45.967 7.969 3.794 1.00 38.47 21 GLN B O 1
ATOM 2289 N N . GLU B 1 37 ? 47.998 8.084 4.774 1.00 40.97 22 GLU B N 1
ATOM 2290 C CA . GLU B 1 37 ? 48.536 9.146 3.934 1.00 45.23 22 GLU B CA 1
ATOM 2291 C C . GLU B 1 37 ? 49.729 8.495 3.253 1.00 46.40 22 GLU B C 1
ATOM 2292 O O . GLU B 1 37 ? 50.782 8.305 3.884 1.00 46.61 22 GLU B O 1
ATOM 2298 N N . GLY B 1 38 ? 49.557 8.114 1.991 1.00 46.56 23 GLY B N 1
ATOM 2299 C CA . GLY B 1 38 ? 50.650 7.497 1.259 1.00 46.30 23 GLY B CA 1
ATOM 2300 C C . GLY B 1 38 ? 51.162 6.207 1.886 1.00 45.48 23 GLY B C 1
ATOM 2301 O O . GLY B 1 38 ? 52.370 6.041 2.109 1.00 45.82 23 GLY B O 1
ATOM 2302 N N . GLY B 1 39 ? 50.232 5.283 2.143 1.00 43.87 24 GLY B N 1
ATOM 2303 C CA . GLY B 1 39 ? 50.582 4.006 2.737 1.00 40.37 24 GLY B CA 1
ATOM 2304 C C . GLY B 1 39 ? 51.032 4.039 4.203 1.00 37.89 24 GLY B C 1
ATOM 2305 O O . GLY B 1 39 ? 51.412 2.991 4.745 1.00 38.62 24 GLY B O 1
ATOM 2306 N N . THR B 1 40 ? 50.991 5.206 4.853 1.00 32.47 25 THR B N 1
ATOM 2307 C CA . THR B 1 40 ? 51.385 5.282 6.248 1.00 27.24 25 THR B CA 1
ATOM 2308 C C . THR B 1 40 ? 50.151 5.653 7.071 1.00 23.12 25 THR B C 1
ATOM 2309 O O . THR B 1 40 ? 49.477 6.642 6.771 1.00 22.35 25 THR B O 1
ATOM 2313 N N . THR B 1 41 ? 49.849 4.864 8.075 1.00 20.44 26 THR B N 1
ATOM 2314 C CA . THR B 1 41 ? 48.700 5.155 8.944 1.00 18.46 26 THR B CA 1
ATOM 2315 C C . THR B 1 41 ? 48.843 6.506 9.642 1.00 18.39 26 THR B C 1
ATOM 2316 O O . THR B 1 41 ? 49.805 6.726 10.410 1.00 18.22 26 THR B O 1
ATOM 2320 N N . LYS B 1 42 ? 47.883 7.391 9.419 0.50 11.00 27 LYS B N 1
ATOM 2321 C CA . LYS B 1 42 ? 47.959 8.716 9.975 0.50 12.84 27 LYS B CA 1
ATOM 2322 C C . LYS B 1 42 ? 47.822 8.817 11.483 0.50 10.13 27 LYS B C 1
ATOM 2323 O O . LYS B 1 42 ? 48.536 9.554 12.133 0.50 8.42 27 LYS B O 1
ATOM 2329 N N . TYR B 1 43 ? 46.913 8.023 12.043 1.00 14.48 28 TYR B N 1
ATOM 2330 C CA . TYR B 1 43 ? 46.591 8.102 13.465 1.00 15.80 28 TYR B CA 1
ATOM 2331 C C . TYR B 1 43 ? 46.652 6.763 14.114 1.00 17.95 28 TYR B C 1
ATOM 2332 O O . TYR B 1 43 ? 45.625 6.203 14.547 1.00 16.92 28 TYR B O 1
ATOM 2341 N N . PRO B 1 44 ? 47.871 6.199 14.250 1.00 16.30 29 PRO B N 1
ATOM 2342 C CA . PRO B 1 44 ? 47.909 4.868 14.881 1.00 17.30 29 PRO B CA 1
ATOM 2343 C C . PRO B 1 44 ? 47.374 4.738 16.319 1.00 17.47 29 PRO B C 1
ATOM 2344 O O . PRO B 1 44 ? 46.818 3.677 16.701 1.00 16.01 29 PRO B O 1
ATOM 2348 N N . ALA B 1 45 ? 47.523 5.791 17.124 1.00 16.35 30 ALA B N 1
ATOM 2349 C CA . ALA B 1 45 ? 47.082 5.696 18.495 1.00 18.50 30 ALA B CA 1
ATOM 2350 C C . ALA B 1 45 ? 45.539 5.675 18.601 1.00 17.75 30 ALA B C 1
ATOM 2351 O O . ALA B 1 45 ? 45.022 5.325 19.660 1.00 20.16 30 ALA B O 1
ATOM 2353 N N . CYS B 1 46 ? 44.829 6.049 17.544 1.00 16.86 31 CYS B N 1
ATOM 2354 C CA . CYS B 1 46 ? 43.332 6.031 17.582 1.00 19.25 31 CYS B CA 1
ATOM 2355 C C . CYS B 1 46 ? 42.806 4.600 17.611 1.00 21.52 31 CYS B C 1
ATOM 2356 O O . CYS B 1 46 ? 41.607 4.394 17.801 1.00 20.05 31 CYS B O 1
ATOM 2359 N N . SER B 1 47 ? 43.704 3.612 17.423 1.00 19.64 32 SER B N 1
ATOM 2360 C CA . SER B 1 47 ? 43.318 2.202 17.514 1.00 21.70 32 SER B CA 1
ATOM 2361 C C . SER B 1 47 ? 43.630 1.594 18.889 1.00 23.09 32 SER B C 1
ATOM 2362 O O . SER B 1 47 ? 43.503 0.372 19.087 1.00 21.79 32 SER B O 1
ATOM 2365 N N . GLY B 1 48 ? 44.065 2.428 19.835 1.00 22.83 33 GLY B N 1
ATOM 2366 C CA . GLY B 1 48 ? 44.346 1.926 21.172 1.00 21.98 33 GLY B CA 1
ATOM 2367 C C . GLY B 1 48 ? 43.224 1.245 21.925 1.00 23.43 33 GLY B C 1
ATOM 2368 O O . GLY B 1 48 ? 42.071 1.194 21.463 1.00 23.41 33 GLY B O 1
ATOM 2369 N N . SER B 1 49 ? 43.555 0.676 23.086 1.00 23.32 34 SER B N 1
ATOM 2370 C CA . SER B 1 49 ? 42.550 0.023 23.884 1.00 23.88 34 SER B CA 1
ATOM 2371 C C . SER B 1 49 ? 42.146 0.833 25.112 1.00 22.65 34 SER B C 1
ATOM 2372 O O . SER B 1 49 ? 41.421 0.323 25.944 1.00 22.00 34 SER B O 1
ATOM 2375 N N . ASN B 1 50 ? 42.628 2.076 25.238 1.00 21.51 35 ASN B N 1
ATOM 2376 C CA . ASN B 1 50 ? 42.199 2.943 26.351 1.00 20.00 35 ASN B CA 1
ATOM 2377 C C . ASN B 1 50 ? 41.667 4.250 25.752 1.00 19.02 35 ASN B C 1
ATOM 2378 O O . ASN B 1 50 ? 42.049 5.343 26.178 1.00 19.67 35 ASN B O 1
ATOM 2383 N N . GLN B 1 51 ? 40.766 4.111 24.778 1.00 17.80 36 GLN B N 1
ATOM 2384 C CA . GLN B 1 51 ? 40.219 5.263 24.074 1.00 15.25 36 GLN B CA 1
ATOM 2385 C C . GLN B 1 51 ? 38.989 5.878 24.722 1.00 16.52 36 GLN B C 1
ATOM 2386 O O . GLN B 1 51 ? 38.280 5.226 25.501 1.00 18.31 36 GLN B O 1
ATOM 2392 N N . SER B 1 52 ? 38.769 7.165 24.407 1.00 15.76 37 SER B N 1
ATOM 2393 C CA . SER B 1 52 ? 37.631 7.941 24.912 1.00 14.94 37 SER B CA 1
ATOM 2394 C C . SER B 1 52 ? 36.873 8.458 23.688 1.00 13.79 37 SER B C 1
ATOM 2395 O O . SER B 1 52 ? 37.476 8.648 22.625 1.00 14.05 37 SER B O 1
ATOM 2398 N N . PRO B 1 53 ? 35.547 8.754 23.834 1.00 15.92 38 PRO B N 1
ATOM 2399 C CA . PRO B 1 53 ? 34.734 8.676 25.052 1.00 14.98 38 PRO B CA 1
ATOM 2400 C C . PRO B 1 53 ? 34.264 7.244 25.316 1.00 17.55 38 PRO B C 1
ATOM 2401 O O . PRO B 1 53 ? 34.471 6.360 24.514 1.00 15.32 38 PRO B O 1
ATOM 2405 N N . ILE B 1 54 ? 33.589 7.049 26.436 1.00 18.89 39 ILE B N 1
ATOM 2406 C CA . ILE B 1 54 ? 33.030 5.758 26.766 1.00 19.13 39 ILE B CA 1
ATOM 2407 C C . ILE B 1 54 ? 31.692 6.029 27.412 1.00 21.28 39 ILE B C 1
ATOM 2408 O O . ILE B 1 54 ? 31.331 7.212 27.671 1.00 19.82 39 ILE B O 1
ATOM 2413 N N . ASP B 1 55 ? 30.943 4.946 27.670 1.00 20.90 40 ASP B N 1
ATOM 2414 C CA . ASP B 1 55 ? 29.684 5.056 28.414 1.00 22.63 40 ASP B CA 1
ATOM 2415 C C . ASP B 1 55 ? 29.994 5.023 29.916 1.00 22.86 40 ASP B C 1
ATOM 2416 O O . ASP B 1 55 ? 30.834 4.249 30.403 1.00 22.01 40 ASP B O 1
ATOM 2421 N N . ILE B 1 56 ? 29.296 5.866 30.660 1.00 22.86 41 ILE B N 1
ATOM 2422 C CA . ILE B 1 56 ? 29.452 5.893 32.114 1.00 22.53 41 ILE B CA 1
ATOM 2423 C C . ILE B 1 56 ? 28.201 5.137 32.572 1.00 24.16 41 ILE B C 1
ATOM 2424 O O . ILE B 1 56 ? 27.066 5.662 32.451 1.00 24.37 41 ILE B O 1
ATOM 2429 N N . ASN B 1 57 ? 28.397 3.907 33.059 1.00 25.68 42 ASN B N 1
ATOM 2430 C CA . ASN B 1 57 ? 27.284 3.076 33.511 1.00 26.93 42 ASN B CA 1
ATOM 2431 C C . ASN B 1 57 ? 27.245 3.244 35.040 1.00 27.21 42 ASN B C 1
ATOM 2432 O O . ASN B 1 57 ? 28.120 2.734 35.757 1.00 27.98 42 ASN B O 1
ATOM 2437 N N . THR B 1 58 ? 26.233 3.939 35.554 1.00 28.56 43 THR B N 1
ATOM 2438 C CA . THR B 1 58 ? 26.226 4.168 36.995 1.00 29.04 43 THR B CA 1
ATOM 2439 C C . THR B 1 58 ? 26.082 2.927 37.850 1.00 30.22 43 THR B C 1
ATOM 2440 O O . THR B 1 58 ? 26.341 2.980 39.046 1.00 31.76 43 THR B O 1
ATOM 2444 N N . ASN B 1 59 ? 25.691 1.805 37.269 1.00 30.11 44 ASN B N 1
ATOM 2445 C CA . ASN B 1 59 ? 25.579 0.612 38.080 1.00 32.73 44 ASN B CA 1
ATOM 2446 C C . ASN B 1 59 ? 26.897 -0.088 38.195 1.00 33.45 44 ASN B C 1
ATOM 2447 O O . ASN B 1 59 ? 27.016 -1.024 38.971 1.00 34.68 44 ASN B O 1
ATOM 2452 N N . GLN B 1 60 ? 27.898 0.330 37.424 1.00 32.62 45 GLN B N 1
ATOM 2453 C CA . GLN B 1 60 ? 29.169 -0.373 37.486 1.00 33.05 45 GLN B CA 1
ATOM 2454 C C . GLN B 1 60 ? 30.351 0.463 37.929 1.00 31.50 45 GLN B C 1
ATOM 2455 O O . GLN B 1 60 ? 31.471 0.127 37.642 1.00 30.96 45 GLN B O 1
ATOM 2461 N N . LEU B 1 61 ? 30.115 1.538 38.676 1.00 32.45 46 LEU B N 1
ATOM 2462 C CA . LEU B 1 61 ? 31.234 2.367 39.093 1.00 31.50 46 LEU B CA 1
ATOM 2463 C C . LEU B 1 61 ? 31.949 1.762 40.284 1.00 32.16 46 LEU B C 1
ATOM 2464 O O . LEU B 1 61 ? 31.304 1.328 41.219 1.00 32.52 46 LEU B O 1
ATOM 2469 N N . MET B 1 62 ? 33.275 1.713 40.239 1.00 32.02 47 MET B N 1
ATOM 2470 C CA . MET B 1 62 ? 34.049 1.136 41.312 1.00 34.34 47 MET B CA 1
ATOM 2471 C C . MET B 1 62 ? 34.448 2.161 42.366 1.00 36.39 47 MET B C 1
ATOM 2472 O O . MET B 1 62 ? 34.445 3.361 42.082 1.00 34.95 47 MET B O 1
ATOM 2477 N N . GLU B 1 63 ? 34.795 1.688 43.574 1.00 36.77 48 GLU B N 1
ATOM 2478 C CA . GLU B 1 63 ? 35.179 2.576 44.671 1.00 38.88 48 GLU B CA 1
ATOM 2479 C C . GLU B 1 63 ? 36.546 3.129 44.392 1.00 38.32 48 GLU B C 1
ATOM 2480 O O . GLU B 1 63 ? 37.427 2.402 43.961 1.00 38.74 48 GLU B O 1
ATOM 2486 N N . PRO B 1 64 ? 36.757 4.422 44.682 1.00 38.65 49 PRO B N 1
ATOM 2487 C CA . PRO B 1 64 ? 38.032 5.107 44.456 1.00 39.44 49 PRO B CA 1
ATOM 2488 C C . PRO B 1 64 ? 39.287 4.370 44.975 1.00 40.83 49 PRO B C 1
ATOM 2489 O O . PRO B 1 64 ? 40.347 4.390 44.325 1.00 40.74 49 PRO B O 1
ATOM 2493 N N . SER B 1 65 ? 39.183 3.728 46.140 1.00 41.69 50 SER B N 1
ATOM 2494 C CA . SER B 1 65 ? 40.347 3.024 46.668 1.00 43.44 50 SER B CA 1
ATOM 2495 C C . SER B 1 65 ? 40.867 1.897 45.776 1.00 43.36 50 SER B C 1
ATOM 2496 O O . SER B 1 65 ? 42.063 1.585 45.837 1.00 43.80 50 SER B O 1
ATOM 2499 N N . SER B 1 66 ? 40.000 1.294 44.943 1.00 43.53 51 SER B N 1
ATOM 2500 C CA . SER B 1 66 ? 40.433 0.194 44.066 1.00 42.78 51 SER B CA 1
ATOM 2501 C C . SER B 1 66 ? 41.283 0.637 42.894 1.00 42.45 51 SER B C 1
ATOM 2502 O O . SER B 1 66 ? 41.859 -0.183 42.180 1.00 42.07 51 SER B O 1
ATOM 2505 N N . ARG B 1 67 ? 41.382 1.949 42.705 1.00 40.46 52 ARG B N 1
ATOM 2506 C CA . ARG B 1 67 ? 42.158 2.481 41.614 1.00 38.81 52 ARG B CA 1
ATOM 2507 C C . ARG B 1 67 ? 43.565 2.774 42.083 1.00 40.33 52 ARG B C 1
ATOM 2508 O O . ARG B 1 67 ? 43.844 3.775 42.748 1.00 41.38 52 ARG B O 1
ATOM 2516 N N . SER B 1 68 ? 44.494 1.921 41.700 1.00 40.42 53 SER B N 1
ATOM 2517 C CA . SER B 1 68 ? 45.837 2.171 42.155 1.00 40.54 53 SER B CA 1
ATOM 2518 C C . SER B 1 68 ? 46.569 3.076 41.156 1.00 39.45 53 SER B C 1
ATOM 2519 O O . SER B 1 68 ? 46.352 2.995 39.950 1.00 40.08 53 SER B O 1
ATOM 2522 N N . GLY B 1 69 ? 47.401 3.971 41.660 1.00 37.61 54 GLY B N 1
ATOM 2523 C CA . GLY B 1 69 ? 48.134 4.821 40.739 1.00 37.86 54 GLY B CA 1
ATOM 2524 C C . GLY B 1 69 ? 47.481 6.139 40.341 1.00 35.29 54 GLY B C 1
ATOM 2525 O O . GLY B 1 69 ? 48.164 6.967 39.757 1.00 35.73 54 GLY B O 1
ATOM 2526 N N . THR B 1 70 ? 46.182 6.303 40.619 1.00 33.87 55 THR B N 1
ATOM 2527 C CA . THR B 1 70 ? 45.455 7.567 40.327 1.00 31.86 55 THR B CA 1
ATOM 2528 C C . THR B 1 70 ? 44.451 7.887 41.424 1.00 30.52 55 THR B C 1
ATOM 2529 O O . THR B 1 70 ? 43.579 7.074 41.743 1.00 32.21 55 THR B O 1
ATOM 2533 N N . SER B 1 71 ? 44.553 9.097 41.985 1.00 30.77 56 SER B N 1
ATOM 2534 C CA . SER B 1 71 ? 43.658 9.509 43.065 1.00 28.95 56 SER B CA 1
ATOM 2535 C C . SER B 1 71 ? 42.504 10.360 42.542 1.00 28.29 56 SER B C 1
ATOM 2536 O O . SER B 1 71 ? 42.422 10.641 41.335 1.00 27.75 56 SER B O 1
ATOM 2539 N N . ALA B 1 72 ? 41.640 10.785 43.465 1.00 26.32 57 ALA B N 1
ATOM 2540 C CA . ALA B 1 72 ? 40.576 11.700 43.125 1.00 25.79 57 ALA B CA 1
ATOM 2541 C C . ALA B 1 72 ? 41.279 13.031 42.782 1.00 24.68 57 ALA B C 1
ATOM 2542 O O . ALA B 1 72 ? 42.435 13.278 43.157 1.00 23.90 57 ALA B O 1
ATOM 2544 N N . VAL B 1 73 ? 40.610 13.905 42.039 1.00 23.50 58 VAL B N 1
ATOM 2545 C CA . VAL B 1 73 ? 41.234 15.185 41.797 1.00 20.57 58 VAL B CA 1
ATOM 2546 C C . VAL B 1 73 ? 40.881 16.117 42.986 1.00 21.70 58 VAL B C 1
ATOM 2547 O O . VAL B 1 73 ? 39.782 16.045 43.537 1.00 21.51 58 VAL B O 1
ATOM 2551 N N . SER B 1 74 ? 41.821 16.955 43.403 1.00 20.66 59 SER B N 1
ATOM 2552 C CA . SER B 1 74 ? 41.473 17.943 44.428 1.00 21.87 59 SER B CA 1
ATOM 2553 C C . SER B 1 74 ? 41.221 19.207 43.572 1.00 20.15 59 SER B C 1
ATOM 2554 O O . SER B 1 74 ? 42.147 19.754 42.988 1.00 20.93 59 SER B O 1
ATOM 2557 N N . LEU B 1 75 ? 39.969 19.627 43.470 1.00 20.06 60 LEU B N 1
ATOM 2558 C CA . LEU B 1 75 ? 39.645 20.771 42.621 1.00 21.80 60 LEU B CA 1
ATOM 2559 C C . LEU B 1 75 ? 40.329 22.097 43.035 1.00 21.94 60 LEU B C 1
ATOM 2560 O O . LEU B 1 75 ? 40.661 22.920 42.187 1.00 21.19 60 LEU B O 1
ATOM 2565 N N . ASN B 1 76 ? 40.577 22.268 44.333 1.00 21.84 61 ASN B N 1
ATOM 2566 C CA . ASN B 1 76 ? 41.188 23.486 44.842 1.00 21.84 61 ASN B CA 1
ATOM 2567 C C . ASN B 1 76 ? 40.525 24.761 44.263 1.00 22.11 61 ASN B C 1
ATOM 2568 O O . ASN B 1 76 ? 39.310 24.903 44.402 1.00 22.81 61 ASN B O 1
ATOM 2573 N N . GLY B 1 77 ? 41.289 25.664 43.655 1.00 21.52 62 GLY B N 1
ATOM 2574 C CA . GLY B 1 77 ? 40.736 26.913 43.119 1.00 23.11 62 GLY B CA 1
ATOM 2575 C C . GLY B 1 77 ? 39.606 26.792 42.103 1.00 21.36 62 GLY B C 1
ATOM 2576 O O . GLY B 1 77 ? 38.822 27.734 41.896 1.00 20.75 62 GLY B O 1
ATOM 2577 N N . LEU B 1 78 ? 39.473 25.636 41.466 1.00 18.92 63 LEU B N 1
ATOM 2578 C CA . LEU B 1 78 ? 38.346 25.515 40.530 1.00 20.68 63 LEU B CA 1
ATOM 2579 C C . LEU B 1 78 ? 37.017 25.475 41.268 1.00 21.50 63 LEU B C 1
ATOM 2580 O O . LEU B 1 78 ? 35.961 25.787 40.693 1.00 21.83 63 LEU B O 1
ATOM 2585 N N . ASN B 1 79 ? 37.056 25.033 42.529 1.00 21.53 64 ASN B N 1
ATOM 2586 C CA . ASN B 1 79 ? 35.820 24.892 43.273 1.00 22.67 64 ASN B CA 1
ATOM 2587 C C . ASN B 1 79 ? 35.609 26.027 44.287 1.00 22.60 64 ASN B C 1
ATOM 2588 O O . ASN B 1 79 ? 34.837 25.873 45.239 1.00 21.68 64 ASN B O 1
ATOM 2593 N N . VAL B 1 80 ? 36.288 27.139 44.067 1.00 21.93 65 VAL B N 1
ATOM 2594 C CA . VAL B 1 80 ? 36.116 28.330 44.914 1.00 23.24 65 VAL B CA 1
ATOM 2595 C C . VAL B 1 80 ? 35.760 29.506 44.004 1.00 22.85 65 VAL B C 1
ATOM 2596 O O . VAL B 1 80 ? 36.424 29.722 42.989 1.00 20.61 65 VAL B O 1
ATOM 2600 N N . ASP B 1 81 ? 34.670 30.213 44.346 1.00 22.66 66 ASP B N 1
ATOM 2601 C CA . ASP B 1 81 ? 34.243 31.423 43.633 1.00 21.98 66 ASP B CA 1
ATOM 2602 C C . ASP B 1 81 ? 35.479 32.192 43.161 1.00 20.50 66 ASP B C 1
ATOM 2603 O O . ASP B 1 81 ? 36.337 32.553 43.953 1.00 20.00 66 ASP B O 1
ATOM 2608 N N . GLY B 1 82 ? 35.596 32.410 41.854 1.00 19.32 67 GLY B N 1
ATOM 2609 C CA . GLY B 1 82 ? 36.750 33.127 41.329 1.00 18.71 67 GLY B CA 1
ATOM 2610 C C . GLY B 1 82 ? 37.007 34.522 41.886 1.00 19.64 67 GLY B C 1
ATOM 2611 O O . GLY B 1 82 ? 38.141 34.991 41.865 1.00 18.40 67 GLY B O 1
ATOM 2612 N N . ALA B 1 83 ? 35.966 35.183 42.403 1.00 19.14 68 ALA B N 1
ATOM 2613 C CA . ALA B 1 83 ? 36.164 36.538 42.951 1.00 18.53 68 ALA B CA 1
ATOM 2614 C C . ALA B 1 83 ? 36.823 36.492 44.337 1.00 20.01 68 ALA B C 1
ATOM 2615 O O . ALA B 1 83 ? 37.131 37.555 44.904 1.00 19.39 68 ALA B O 1
ATOM 2617 N N . GLN B 1 84 ? 37.106 35.275 44.858 1.00 20.73 69 GLN B N 1
ATOM 2618 C CA . GLN B 1 84 ? 37.812 35.138 46.160 1.00 20.21 69 GLN B CA 1
ATOM 2619 C C . GLN B 1 84 ? 39.295 35.005 45.913 1.00 21.43 69 GLN B C 1
ATOM 2620 O O . GLN B 1 84 ? 39.738 34.559 44.842 1.00 19.79 69 GLN B O 1
ATOM 2626 N N . ALA B 1 85 ? 40.107 35.385 46.892 1.00 21.23 70 ALA B N 1
ATOM 2627 C CA . ALA B 1 85 ? 41.545 35.306 46.696 1.00 22.40 70 ALA B CA 1
ATOM 2628 C C . ALA B 1 85 ? 42.046 33.898 46.291 1.00 22.95 70 ALA B C 1
ATOM 2629 O O . ALA B 1 85 ? 43.047 33.775 45.597 1.00 24.10 70 ALA B O 1
ATOM 2631 N N . ASP B 1 86 ? 41.363 32.848 46.712 1.00 24.42 71 ASP B N 1
ATOM 2632 C CA . ASP B 1 86 ? 41.810 31.474 46.381 1.00 26.60 71 ASP B CA 1
ATOM 2633 C C . ASP B 1 86 ? 40.916 30.745 45.377 1.00 24.60 71 ASP B C 1
ATOM 2634 O O . ASP B 1 86 ? 40.886 29.510 45.335 1.00 22.96 71 ASP B O 1
ATOM 2639 N N . GLY B 1 87 ? 40.154 31.517 44.610 1.00 22.89 72 GLY B N 1
ATOM 2640 C CA . GLY B 1 87 ? 39.298 30.939 43.590 1.00 21.25 72 GLY B CA 1
ATOM 2641 C C . GLY B 1 87 ? 39.915 31.300 42.247 1.00 21.75 72 GLY B C 1
ATOM 2642 O O . GLY B 1 87 ? 40.544 32.342 42.085 1.00 20.21 72 GLY B O 1
ATOM 2643 N N . ILE B 1 88 ? 39.735 30.422 41.262 1.00 20.89 73 ILE B N 1
ATOM 2644 C CA . ILE B 1 88 ? 40.304 30.680 39.935 1.00 19.37 73 ILE B CA 1
ATOM 2645 C C . ILE B 1 88 ? 39.346 31.365 38.986 1.00 18.58 73 ILE B C 1
ATOM 2646 O O . ILE B 1 88 ? 38.185 30.949 38.847 1.00 20.85 73 ILE B O 1
ATOM 2651 N N . THR B 1 89 ? 39.852 32.400 38.324 1.00 19.92 74 THR B N 1
ATOM 2652 C CA . THR B 1 89 ? 39.094 33.108 37.280 1.00 19.87 74 THR B CA 1
ATOM 2653 C C . THR B 1 89 ? 39.899 32.949 36.003 1.00 20.37 74 THR B C 1
ATOM 2654 O O . THR B 1 89 ? 41.111 33.046 36.021 1.00 20.43 74 THR B O 1
ATOM 2658 N N . LEU B 1 90 ? 39.232 32.654 34.890 1.00 20.76 75 LEU B N 1
ATOM 2659 C CA . LEU B 1 90 ? 39.945 32.545 33.631 1.00 20.50 75 LEU B CA 1
ATOM 2660 C C . LEU B 1 90 ? 39.929 33.983 33.087 1.00 21.46 75 LEU B C 1
ATOM 2661 O O . LEU B 1 90 ? 38.869 34.514 32.756 1.00 20.76 75 LEU B O 1
ATOM 2666 N N . THR B 1 91 ? 41.101 34.608 33.015 1.00 22.33 76 THR B N 1
ATOM 2667 C CA . THR B 1 91 ? 41.188 36.010 32.591 1.00 22.89 76 THR B CA 1
ATOM 2668 C C . THR B 1 91 ? 41.765 36.132 31.198 1.00 23.57 76 THR B C 1
ATOM 2669 O O . THR B 1 91 ? 42.488 35.236 30.747 1.00 25.08 76 THR B O 1
ATOM 2673 N N . ASN B 1 92 ? 41.479 37.276 30.556 1.00 23.90 77 ASN B N 1
ATOM 2674 C CA . ASN B 1 92 ? 41.890 37.566 29.182 1.00 24.69 77 ASN B CA 1
ATOM 2675 C C . ASN B 1 92 ? 41.461 36.388 28.310 1.00 23.14 77 ASN B C 1
ATOM 2676 O O . ASN B 1 92 ? 42.228 35.843 27.506 1.00 21.27 77 ASN B O 1
ATOM 2681 N N . ALA B 1 93 ? 40.204 36.031 28.536 1.00 21.01 78 ALA B N 1
ATOM 2682 C CA . ALA B 1 93 ? 39.516 34.921 27.867 1.00 20.95 78 ALA B CA 1
ATOM 2683 C C . ALA B 1 93 ? 39.218 35.307 26.439 1.00 20.19 78 ALA B C 1
ATOM 2684 O O . ALA B 1 93 ? 38.854 36.461 26.136 1.00 19.30 78 ALA B O 1
ATOM 2686 N N . LYS B 1 94 ? 39.367 34.331 25.559 1.00 20.77 79 LYS B N 1
ATOM 2687 C CA . LYS B 1 94 ? 39.157 34.547 24.120 1.00 20.96 79 LYS B CA 1
ATOM 2688 C C . LYS B 1 94 ? 38.436 33.325 23.566 1.00 19.81 79 LYS B C 1
ATOM 2689 O O . LYS B 1 94 ? 38.600 32.232 24.089 1.00 20.84 79 LYS B O 1
ATOM 2695 N N . VAL B 1 95 ? 37.660 33.499 22.505 1.00 18.00 80 VAL B N 1
ATOM 2696 C CA . VAL B 1 95 ? 36.965 32.334 21.969 1.00 18.15 80 VAL B CA 1
ATOM 2697 C C . VAL B 1 95 ? 37.229 32.254 20.468 1.00 19.45 80 VAL B C 1
ATOM 2698 O O . VAL B 1 95 ? 37.415 33.290 19.821 1.00 19.30 80 VAL B O 1
ATOM 2702 N N . ASP B 1 96 ? 37.308 31.022 19.944 1.00 17.86 81 ASP B N 1
ATOM 2703 C CA . ASP B 1 96 ? 37.469 30.795 18.517 1.00 18.57 81 ASP B CA 1
ATOM 2704 C C . ASP B 1 96 ? 36.063 30.647 17.922 1.00 16.20 81 ASP B C 1
ATOM 2705 O O . ASP B 1 96 ? 35.307 29.765 18.314 1.00 17.77 81 ASP B O 1
ATOM 2710 N N . LEU B 1 97 ? 35.718 31.472 16.948 1.00 17.15 82 LEU B N 1
ATOM 2711 C CA . LEU B 1 97 ? 34.381 31.347 16.404 1.00 15.90 82 LEU B CA 1
ATOM 2712 C C . LEU B 1 97 ? 34.319 30.319 15.277 1.00 18.04 82 LEU B C 1
ATOM 2713 O O . LEU B 1 97 ? 34.224 30.657 14.093 1.00 17.99 82 LEU B O 1
ATOM 2718 N N . GLU B 1 98 ? 34.396 29.050 15.663 1.00 18.81 83 GLU B N 1
ATOM 2719 C CA . GLU B 1 98 ? 34.302 27.954 14.709 1.00 18.94 83 GLU B CA 1
ATOM 2720 C C . GLU B 1 98 ? 33.922 26.696 15.503 1.00 19.55 83 GLU B C 1
ATOM 2721 O O . GLU B 1 98 ? 33.781 26.765 16.752 1.00 17.09 83 GLU B O 1
ATOM 2727 N N . GLN B 1 99 ? 33.750 25.579 14.793 1.00 17.39 84 GLN B N 1
ATOM 2728 C CA . GLN B 1 99 ? 33.423 24.313 15.387 1.00 18.16 84 GLN B CA 1
ATOM 2729 C C . GLN B 1 99 ? 34.157 24.126 16.712 1.00 18.06 84 GLN B C 1
ATOM 2730 O O . GLN B 1 99 ? 35.389 24.347 16.785 1.00 17.85 84 GLN B O 1
ATOM 2736 N N . GLY B 1 100 ? 33.409 23.746 17.758 1.00 17.68 85 GLY B N 1
ATOM 2737 C CA . GLY B 1 100 ? 34.012 23.502 19.085 1.00 17.49 85 GLY B CA 1
ATOM 2738 C C . GLY B 1 100 ? 34.105 24.719 20.004 1.00 17.70 85 GLY B C 1
ATOM 2739 O O . GLY B 1 100 ? 34.194 24.560 21.211 1.00 18.27 85 GLY B O 1
ATOM 2740 N N . MET B 1 101 ? 34.098 25.923 19.419 1.00 17.27 86 MET B N 1
ATOM 2741 C CA . MET B 1 101 ? 34.177 27.198 20.158 1.00 17.73 86 MET B CA 1
ATOM 2742 C C . MET B 1 101 ? 35.207 27.173 21.277 1.00 17.68 86 MET B C 1
ATOM 2743 O O . MET B 1 101 ? 34.906 27.452 22.449 1.00 15.06 86 MET B O 1
ATOM 2748 N N . LYS B 1 102 ? 36.433 26.818 20.913 1.00 18.45 87 LYS B N 1
ATOM 2749 C CA . LYS B 1 102 ? 37.480 26.728 21.946 1.00 17.51 87 LYS B CA 1
ATOM 2750 C C . LYS B 1 102 ? 37.752 28.056 22.645 1.00 18.92 87 LYS B C 1
ATOM 2751 O O . LYS B 1 102 ? 37.931 29.097 21.997 1.00 17.37 87 LYS B O 1
ATOM 2757 N N . VAL B 1 103 ? 37.868 28.009 23.969 1.00 18.46 88 VAL B N 1
ATOM 2758 C CA . VAL B 1 103 ? 38.117 29.220 24.781 1.00 16.82 88 VAL B CA 1
ATOM 2759 C C . VAL B 1 103 ? 39.495 29.060 25.401 1.00 17.45 88 VAL B C 1
ATOM 2760 O O . VAL B 1 103 ? 39.816 27.978 25.911 1.00 15.95 88 VAL B O 1
ATOM 2764 N N . THR B 1 104 ? 40.316 30.109 25.281 1.00 17.99 89 THR B N 1
ATOM 2765 C CA . THR B 1 104 ? 41.656 30.156 25.837 1.00 19.75 89 THR B CA 1
ATOM 2766 C C . THR B 1 104 ? 41.703 31.364 26.783 1.00 18.97 89 THR B C 1
ATOM 2767 O O . THR B 1 104 ? 40.818 32.212 26.804 1.00 18.47 89 THR B O 1
ATOM 2771 N N . PHE B 1 105 ? 42.736 31.408 27.607 1.00 20.66 90 PHE B N 1
ATOM 2772 C CA . PHE B 1 105 ? 42.802 32.429 28.630 1.00 20.51 90 PHE B CA 1
ATOM 2773 C C . PHE B 1 105 ? 44.179 32.444 29.236 1.00 22.28 90 PHE B C 1
ATOM 2774 O O . PHE B 1 105 ? 45.026 31.581 28.933 1.00 22.46 90 PHE B O 1
ATOM 2782 N N . ASP B 1 106 ? 44.408 33.416 30.108 1.00 23.76 91 ASP B N 1
ATOM 2783 C CA . ASP B 1 106 ? 45.701 33.463 30.801 1.00 26.29 91 ASP B CA 1
ATOM 2784 C C . ASP B 1 106 ? 45.794 32.175 31.591 1.00 27.23 91 ASP B C 1
ATOM 2785 O O . ASP B 1 106 ? 44.828 31.735 32.209 1.00 24.99 91 ASP B O 1
ATOM 2790 N N . GLN B 1 107 ? 46.985 31.598 31.620 1.00 28.99 92 GLN B N 1
ATOM 2791 C CA . GLN B 1 107 ? 47.215 30.361 32.360 1.00 30.77 92 GLN B CA 1
ATOM 2792 C C . GLN B 1 107 ? 47.152 30.586 33.865 1.00 30.82 92 GLN B C 1
ATOM 2793 O O . GLN B 1 107 ? 47.881 31.435 34.415 1.00 29.59 92 GLN B O 1
ATOM 2799 N N . PRO B 1 108 ? 46.271 29.852 34.560 1.00 29.54 93 PRO B N 1
ATOM 2800 C CA . PRO B 1 108 ? 46.169 30.012 36.015 1.00 30.41 93 PRO B CA 1
ATOM 2801 C C . PRO B 1 108 ? 47.507 29.610 36.673 1.00 29.46 93 PRO B C 1
ATOM 2802 O O . PRO B 1 108 ? 48.176 28.679 36.225 1.00 28.48 93 PRO B O 1
ATOM 2806 N N . ALA B 1 109 ? 47.901 30.314 37.725 1.00 31.26 94 ALA B N 1
ATOM 2807 C CA . ALA B 1 109 ? 49.168 29.988 38.387 1.00 32.17 94 ALA B CA 1
ATOM 2808 C C . ALA B 1 109 ? 49.088 29.674 39.890 1.00 32.83 94 ALA B C 1
ATOM 2809 O O . ALA B 1 109 ? 50.091 29.241 40.465 1.00 33.22 94 ALA B O 1
ATOM 2811 N N . ALA B 1 110 ? 47.928 29.891 40.518 1.00 30.55 95 ALA B N 1
ATOM 2812 C CA . ALA B 1 110 ? 47.793 29.669 41.953 1.00 30.26 95 ALA B CA 1
ATOM 2813 C C . ALA B 1 110 ? 46.563 28.853 42.254 1.00 28.64 95 ALA B C 1
ATOM 2814 O O . ALA B 1 110 ? 45.629 28.808 41.449 1.00 29.18 95 ALA B O 1
ATOM 2816 N N . ASN B 1 111 ? 46.577 28.188 43.397 1.00 27.50 96 ASN B N 1
ATOM 2817 C CA . ASN B 1 111 ? 45.435 27.361 43.831 1.00 26.57 96 ASN B CA 1
ATOM 2818 C C . ASN B 1 111 ? 45.136 26.232 42.798 1.00 24.73 96 ASN B C 1
ATOM 2819 O O . ASN B 1 111 ? 43.978 25.811 42.649 1.00 21.41 96 ASN B O 1
ATOM 2824 N N . LEU B 1 112 ? 46.160 25.758 42.094 1.00 23.88 97 LEU B N 1
ATOM 2825 C CA . LEU B 1 112 ? 45.895 24.748 41.050 1.00 22.86 97 LEU B CA 1
ATOM 2826 C C . LEU B 1 112 ? 45.343 23.426 41.552 1.00 23.17 97 LEU B C 1
ATOM 2827 O O . LEU B 1 112 ? 45.685 22.959 42.628 1.00 21.44 97 LEU B O 1
ATOM 2832 N N . PRO B 1 113 ? 44.448 22.790 40.761 1.00 22.11 98 PRO B N 1
ATOM 2833 C CA . PRO B 1 113 ? 43.898 21.498 41.179 1.00 22.10 98 PRO B CA 1
ATOM 2834 C C . PRO B 1 113 ? 45.039 20.463 41.124 1.00 20.85 98 PRO B C 1
ATOM 2835 O O . PRO B 1 113 ? 46.023 20.649 40.385 1.00 22.48 98 PRO B O 1
ATOM 2839 N N . THR B 1 114 ? 44.941 19.406 41.925 1.00 21.04 99 THR B N 1
ATOM 2840 C CA . THR B 1 114 ? 45.984 18.407 41.903 1.00 22.52 99 THR B CA 1
ATOM 2841 C C . THR B 1 114 ? 45.403 17.003 41.836 1.00 21.42 99 THR B C 1
ATOM 2842 O O . THR B 1 114 ? 44.285 16.788 42.179 1.00 21.30 99 THR B O 1
ATOM 2846 N N . ILE B 1 115 ? 46.245 16.072 41.399 1.00 23.87 100 ILE B N 1
ATOM 2847 C CA . ILE B 1 115 ? 45.920 14.650 41.358 1.00 23.63 100 ILE B CA 1
ATOM 2848 C C . ILE B 1 115 ? 47.227 13.918 41.691 1.00 24.88 100 ILE B C 1
ATOM 2849 O O . ILE B 1 115 ? 48.311 14.271 41.173 1.00 24.49 100 ILE B O 1
ATOM 2854 N N . GLU B 1 116 ? 47.114 12.889 42.509 1.00 27.17 101 GLU B N 1
ATOM 2855 C CA . GLU B 1 116 ? 48.280 12.084 42.828 1.00 30.54 101 GLU B CA 1
ATOM 2856 C C . GLU B 1 116 ? 48.327 10.980 41.758 1.00 30.53 101 GLU B C 1
ATOM 2857 O O . GLU B 1 116 ? 47.397 10.185 41.628 1.00 29.19 101 GLU B O 1
ATOM 2863 N N . ILE B 1 117 ? 49.397 10.964 40.980 1.00 30.84 102 ILE B N 1
ATOM 2864 C CA . ILE B 1 117 ? 49.564 9.981 39.923 1.00 33.85 102 ILE B CA 1
ATOM 2865 C C . ILE B 1 117 ? 50.858 9.185 40.095 1.00 35.52 102 ILE B C 1
ATOM 2866 O O . ILE B 1 117 ? 51.963 9.754 40.057 1.00 34.14 102 ILE B O 1
ATOM 2871 N N . GLY B 1 118 ? 50.714 7.870 40.272 1.00 38.35 103 GLY B N 1
ATOM 2872 C CA . GLY B 1 118 ? 51.890 7.023 40.450 1.00 40.44 103 GLY B CA 1
ATOM 2873 C C . GLY B 1 118 ? 52.786 7.458 41.609 1.00 42.16 103 GLY B C 1
ATOM 2874 O O . GLY B 1 118 ? 54.037 7.481 41.484 1.00 43.43 103 GLY B O 1
ATOM 2875 N N . GLY B 1 119 ? 52.156 7.815 42.728 1.00 43.27 104 GLY B N 1
ATOM 2876 C CA . GLY B 1 119 ? 52.905 8.240 43.903 1.00 43.48 104 GLY B CA 1
ATOM 2877 C C . GLY B 1 119 ? 53.398 9.684 43.930 1.00 43.74 104 GLY B C 1
ATOM 2878 O O . GLY B 1 119 ? 54.013 10.139 44.914 1.00 44.25 104 GLY B O 1
ATOM 2879 N N . THR B 1 120 ? 53.159 10.417 42.852 1.00 41.75 105 THR B N 1
ATOM 2880 C CA . THR B 1 120 ? 53.582 11.800 42.817 1.00 40.49 105 THR B CA 1
ATOM 2881 C C . THR B 1 120 ? 52.330 12.708 42.773 1.00 39.46 105 THR B C 1
ATOM 2882 O O . THR B 1 120 ? 51.392 12.451 41.999 1.00 38.08 105 THR B O 1
ATOM 2886 N N . THR B 1 121 ? 52.302 13.745 43.605 1.00 36.34 106 THR B N 1
ATOM 2887 C CA . THR B 1 121 ? 51.199 14.696 43.562 1.00 33.95 106 THR B CA 1
ATOM 2888 C C . THR B 1 121 ? 51.511 15.670 42.446 1.00 32.02 106 THR B C 1
ATOM 2889 O O . THR B 1 121 ? 52.543 16.350 42.441 1.00 30.74 106 THR B O 1
ATOM 2893 N N . LYS B 1 122 ? 50.626 15.728 41.451 1.00 29.70 107 LYS B N 1
ATOM 2894 C CA . LYS B 1 122 ? 50.860 16.631 40.340 1.00 28.64 107 LYS B CA 1
ATOM 2895 C C . LYS B 1 122 ? 49.826 17.753 40.350 1.00 25.09 107 LYS B C 1
ATOM 2896 O O . LYS B 1 122 ? 48.706 17.528 40.717 1.00 23.86 107 LYS B O 1
ATOM 2902 N N . SER B 1 123 ? 50.256 18.945 39.962 1.00 26.34 108 SER B N 1
ATOM 2903 C CA . SER B 1 123 ? 49.394 20.143 39.865 1.00 25.16 108 SER B CA 1
ATOM 2904 C C . SER B 1 123 ? 49.026 20.232 38.374 1.00 24.06 108 SER B C 1
ATOM 2905 O O . SER B 1 123 ? 49.866 19.978 37.522 1.00 23.21 108 SER B O 1
ATOM 2908 N N . PHE B 1 124 ? 47.794 20.638 38.084 1.00 23.14 109 PHE B N 1
ATOM 2909 C CA . PHE B 1 124 ? 47.313 20.717 36.709 1.00 21.60 109 PHE B CA 1
ATOM 2910 C C . PHE B 1 124 ? 46.892 22.115 36.354 1.00 21.66 109 PHE B C 1
ATOM 2911 O O . PHE B 1 124 ? 46.207 22.772 37.116 1.00 22.16 109 PHE B O 1
ATOM 2919 N N . VAL B 1 125 ? 47.337 22.575 35.197 1.00 20.45 110 VAL B N 1
ATOM 2920 C CA . VAL B 1 125 ? 47.033 23.899 34.737 1.00 19.08 110 VAL B CA 1
ATOM 2921 C C . VAL B 1 125 ? 45.970 23.909 33.635 1.00 19.04 110 VAL B C 1
ATOM 2922 O O . VAL B 1 125 ? 46.175 23.339 32.612 1.00 17.63 110 VAL B O 1
ATOM 2926 N N . PRO B 1 126 ? 44.834 24.558 33.870 1.00 19.02 111 PRO B N 1
ATOM 2927 C CA . PRO B 1 126 ? 43.824 24.626 32.808 1.00 18.39 111 PRO B CA 1
ATOM 2928 C C . PRO B 1 126 ? 44.475 25.356 31.621 1.00 18.62 111 PRO B C 1
ATOM 2929 O O . PRO B 1 126 ? 45.106 26.420 31.801 1.00 17.64 111 PRO B O 1
ATOM 2933 N N . ILE B 1 127 ? 44.330 24.804 30.409 1.00 17.58 112 ILE B N 1
ATOM 2934 C CA . ILE B 1 127 ? 44.900 25.405 29.216 1.00 17.74 112 ILE B CA 1
ATOM 2935 C C . ILE B 1 127 ? 43.850 25.847 28.191 1.00 19.49 112 ILE B C 1
ATOM 2936 O O . ILE B 1 127 ? 44.102 26.761 27.431 1.00 20.88 112 ILE B O 1
ATOM 2941 N N . GLN B 1 128 ? 42.672 25.217 28.163 1.00 16.20 113 GLN B N 1
ATOM 2942 C CA . GLN B 1 128 ? 41.616 25.682 27.266 1.00 15.00 113 GLN B CA 1
ATOM 2943 C C . GLN B 1 128 ? 40.397 24.878 27.646 1.00 16.12 113 GLN B C 1
ATOM 2944 O O . GLN B 1 128 ? 40.511 23.942 28.465 1.00 14.91 113 GLN B O 1
ATOM 2950 N N . PHE B 1 129 ? 39.232 25.323 27.184 1.00 15.19 114 PHE B N 1
ATOM 2951 C CA . PHE B 1 129 ? 38.068 24.450 27.316 1.00 14.93 114 PHE B CA 1
ATOM 2952 C C . PHE B 1 129 ? 37.351 24.543 25.968 1.00 14.64 114 PHE B C 1
ATOM 2953 O O . PHE B 1 129 ? 37.571 25.486 25.203 1.00 14.19 114 PHE B O 1
ATOM 2961 N N . HIS B 1 130 ? 36.538 23.532 25.633 1.00 14.13 115 HIS B N 1
ATOM 2962 C CA . HIS B 1 130 ? 35.873 23.570 24.320 1.00 14.23 115 HIS B CA 1
ATOM 2963 C C . HIS B 1 130 ? 34.595 22.739 24.428 1.00 13.30 115 HIS B C 1
ATOM 2964 O O . HIS B 1 130 ? 34.343 22.132 25.470 1.00 11.68 115 HIS B O 1
ATOM 2971 N N . PHE B 1 131 ? 33.826 22.707 23.347 1.00 14.41 116 PHE B N 1
ATOM 2972 C CA . PHE B 1 131 ? 32.524 22.009 23.404 1.00 14.35 116 PHE B CA 1
ATOM 2973 C C . PHE B 1 131 ? 32.329 20.966 22.321 1.00 13.45 116 PHE B C 1
ATOM 2974 O O . PHE B 1 131 ? 32.890 21.101 21.223 1.00 13.03 116 PHE B O 1
ATOM 2982 N N . HIS B 1 132 ? 31.533 19.939 22.643 1.00 14.46 117 HIS B N 1
ATOM 2983 C CA . HIS B 1 132 ? 31.101 18.956 21.625 1.00 16.15 117 HIS B CA 1
ATOM 2984 C C . HIS B 1 132 ? 29.584 19.259 21.652 1.00 16.50 117 HIS B C 1
ATOM 2985 O O . HIS B 1 132 ? 28.890 18.988 22.635 1.00 16.06 117 HIS B O 1
ATOM 2992 N N . HIS B 1 133 ? 29.120 19.836 20.550 1.00 17.16 118 HIS B N 1
ATOM 2993 C CA . HIS B 1 133 ? 27.773 20.321 20.483 1.00 16.53 118 HIS B CA 1
ATOM 2994 C C . HIS B 1 133 ? 26.814 19.443 19.671 1.00 17.86 118 HIS B C 1
ATOM 2995 O O . HIS B 1 133 ? 27.201 18.857 18.642 1.00 18.26 118 HIS B O 1
ATOM 3002 N N . PHE B 1 134 ? 25.577 19.410 20.174 1.00 19.64 119 PHE B N 1
ATOM 3003 C CA . PHE B 1 134 ? 24.414 18.681 19.644 1.00 19.10 119 PHE B CA 1
ATOM 3004 C C . PHE B 1 134 ? 24.278 17.227 20.098 1.00 21.02 119 PHE B C 1
ATOM 3005 O O . PHE B 1 134 ? 23.150 16.745 20.362 1.00 18.94 119 PHE B O 1
ATOM 3013 N N . LEU B 1 135 ? 25.422 16.536 20.236 1.00 18.35 120 LEU B N 1
ATOM 3014 C CA . LEU B 1 135 ? 25.462 15.185 20.781 1.00 18.50 120 LEU B CA 1
ATOM 3015 C C . LEU B 1 135 ? 26.735 15.140 21.671 1.00 18.51 120 LEU B C 1
ATOM 3016 O O . LEU B 1 135 ? 27.795 15.517 21.173 1.00 18.21 120 LEU B O 1
ATOM 3021 N N . SER B 1 136 ? 26.591 14.747 22.937 1.00 18.12 121 SER B N 1
ATOM 3022 C CA . SER B 1 136 ? 27.713 14.562 23.870 1.00 17.39 121 SER B CA 1
ATOM 3023 C C . SER B 1 136 ? 28.600 13.392 23.402 1.00 17.01 121 SER B C 1
ATOM 3024 O O . SER B 1 136 ? 28.173 12.481 22.653 1.00 15.61 121 SER B O 1
ATOM 3027 N N . GLU B 1 137 ? 29.860 13.407 23.847 1.00 15.58 122 GLU B N 1
ATOM 3028 C CA . GLU B 1 137 ? 30.764 12.338 23.469 1.00 17.32 122 GLU B CA 1
ATOM 3029 C C . GLU B 1 137 ? 30.546 11.183 24.424 1.00 17.05 122 GLU B C 1
ATOM 3030 O O . GLU B 1 137 ? 30.272 10.035 24.001 1.00 17.75 122 GLU B O 1
ATOM 3036 N N . HIS B 1 138 ? 30.682 11.450 25.707 1.00 16.81 123 HIS B N 1
ATOM 3037 C CA . HIS B 1 138 ? 30.365 10.382 26.641 1.00 17.66 123 HIS B CA 1
ATOM 3038 C C . HIS B 1 138 ? 28.817 10.255 26.736 1.00 18.93 123 HIS B C 1
ATOM 3039 O O . HIS B 1 138 ? 28.032 11.197 26.411 1.00 18.04 123 HIS B O 1
ATOM 3046 N N . THR B 1 139 ? 28.385 9.091 27.207 1.00 19.40 124 THR B N 1
ATOM 3047 C CA . THR B 1 139 ? 26.956 8.858 27.470 1.00 19.60 124 THR B CA 1
ATOM 3048 C C . THR B 1 139 ? 26.883 8.448 28.947 1.00 19.30 124 THR B C 1
ATOM 3049 O O . THR B 1 139 ? 27.891 8.050 29.522 1.00 18.72 124 THR B O 1
ATOM 3053 N N . ILE B 1 140 ? 25.717 8.636 29.591 1.00 18.57 125 ILE B N 1
ATOM 3054 C CA . ILE B 1 140 ? 25.555 8.218 30.982 1.00 19.80 125 ILE B CA 1
ATOM 3055 C C . ILE B 1 140 ? 24.370 7.250 30.929 1.00 20.58 125 ILE B C 1
ATOM 3056 O O . ILE B 1 140 ? 23.276 7.653 30.514 1.00 18.29 125 ILE B O 1
ATOM 3061 N N . ASN B 1 141 ? 24.623 5.987 31.297 1.00 22.68 126 ASN B N 1
ATOM 3062 C CA . ASN B 1 141 ? 23.591 4.941 31.252 1.00 23.53 126 ASN B CA 1
ATOM 3063 C C . ASN B 1 141 ? 22.995 4.885 29.862 1.00 24.68 126 ASN B C 1
ATOM 3064 O O . ASN B 1 141 ? 21.781 4.767 29.685 1.00 24.02 126 ASN B O 1
ATOM 3069 N N . GLY B 1 142 ? 23.890 4.976 28.872 1.00 22.32 127 GLY B N 1
ATOM 3070 C CA . GLY B 1 142 ? 23.513 4.909 27.474 1.00 23.37 127 GLY B CA 1
ATOM 3071 C C . GLY B 1 142 ? 22.847 6.110 26.833 1.00 23.67 127 GLY B C 1
ATOM 3072 O O . GLY B 1 142 ? 22.531 6.060 25.655 1.00 23.74 127 GLY B O 1
ATOM 3073 N N . ILE B 1 143 ? 22.652 7.189 27.585 1.00 22.81 128 ILE B N 1
ATOM 3074 C CA . ILE B 1 143 ? 21.987 8.382 27.089 1.00 22.35 128 ILE B CA 1
ATOM 3075 C C . ILE B 1 143 ? 22.942 9.543 26.763 1.00 20.99 128 ILE B C 1
ATOM 3076 O O . ILE B 1 143 ? 23.846 9.784 27.523 1.00 20.59 128 ILE B O 1
ATOM 3081 N N . HIS B 1 144 ? 22.731 10.213 25.634 1.00 21.14 129 HIS B N 1
ATOM 3082 C CA . HIS B 1 144 ? 23.526 11.372 25.201 1.00 21.78 129 HIS B CA 1
ATOM 3083 C C . HIS B 1 144 ? 22.871 12.637 25.703 1.00 20.91 129 HIS B C 1
ATOM 3084 O O . HIS B 1 144 ? 21.675 12.643 26.011 1.00 18.09 129 HIS B O 1
ATOM 3091 N N . TYR B 1 145 ? 23.677 13.693 25.779 1.00 20.96 130 TYR B N 1
ATOM 3092 C CA . TYR B 1 145 ? 23.215 15.033 26.185 1.00 21.48 130 TYR B CA 1
ATOM 3093 C C . TYR B 1 145 ? 23.444 15.924 24.998 1.00 19.74 130 TYR B C 1
ATOM 3094 O O . TYR B 1 145 ? 24.260 15.592 24.119 1.00 21.23 130 TYR B O 1
ATOM 3103 N N . PRO B 1 146 ? 22.756 17.084 24.926 1.00 19.19 131 PRO B N 1
ATOM 3104 C CA . PRO B 1 146 ? 23.014 17.865 23.721 1.00 18.71 131 PRO B CA 1
ATOM 3105 C C . PRO B 1 146 ? 24.305 18.682 23.739 1.00 17.63 131 PRO B C 1
ATOM 3106 O O . PRO B 1 146 ? 24.670 19.266 22.743 1.00 17.02 131 PRO B O 1
ATOM 3110 N N . LEU B 1 147 ? 24.977 18.729 24.890 1.00 17.72 132 LEU B N 1
ATOM 3111 C CA . LEU B 1 147 ? 26.231 19.521 24.960 1.00 15.25 132 LEU B CA 1
ATOM 3112 C C . LEU B 1 147 ? 27.155 18.928 26.014 1.00 15.73 132 LEU B C 1
ATOM 3113 O O . LEU B 1 147 ? 26.727 18.569 27.112 1.00 16.74 132 LEU B O 1
ATOM 3118 N N . GLU B 1 148 ? 28.444 18.859 25.681 1.00 16.69 133 GLU B N 1
ATOM 3119 C CA . GLU B 1 148 ? 29.437 18.348 26.631 1.00 15.73 133 GLU B CA 1
ATOM 3120 C C . GLU B 1 148 ? 30.634 19.335 26.541 1.00 15.85 133 GLU B C 1
ATOM 3121 O O . GLU B 1 148 ? 31.157 19.589 25.469 1.00 16.53 133 GLU B O 1
ATOM 3127 N N . LEU B 1 149 ? 31.017 19.890 27.674 1.00 15.77 134 LEU B N 1
ATOM 3128 C CA . LEU B 1 149 ? 32.088 20.880 27.748 1.00 15.69 134 LEU B CA 1
ATOM 3129 C C . LEU B 1 149 ? 33.316 20.115 28.297 1.00 14.39 134 LEU B C 1
ATOM 3130 O O . LEU B 1 149 ? 33.140 19.315 29.189 1.00 16.08 134 LEU B O 1
ATOM 3135 N N . HIS B 1 150 ? 34.507 20.383 27.773 1.00 13.92 135 HIS B N 1
ATOM 3136 C CA . HIS B 1 150 ? 35.739 19.722 28.230 1.00 13.99 135 HIS B CA 1
ATOM 3137 C C . HIS B 1 150 ? 36.704 20.819 28.668 1.00 14.38 135 HIS B C 1
ATOM 3138 O O . HIS B 1 150 ? 37.043 21.639 27.848 1.00 14.06 135 HIS B O 1
ATOM 3145 N N . ILE B 1 151 ? 37.125 20.811 29.930 1.00 15.10 136 ILE B N 1
ATOM 3146 C CA . ILE B 1 151 ? 38.088 21.799 30.428 1.00 14.37 136 ILE B CA 1
ATOM 3147 C C . ILE B 1 151 ? 39.350 20.923 30.429 1.00 14.32 136 ILE B C 1
ATOM 3148 O O . ILE B 1 151 ? 39.393 19.921 31.159 1.00 15.18 136 ILE B O 1
ATOM 3153 N N . VAL B 1 152 ? 40.337 21.310 29.628 1.00 14.69 137 VAL B N 1
ATOM 3154 C CA . VAL B 1 152 ? 41.558 20.550 29.446 1.00 14.99 137 VAL B CA 1
ATOM 3155 C C . VAL B 1 152 ? 42.670 21.176 30.290 1.00 17.15 137 VAL B C 1
ATOM 3156 O O . VAL B 1 152 ? 42.920 22.391 30.198 1.00 15.95 137 VAL B O 1
ATOM 3160 N N . MET B 1 153 ? 43.263 20.330 31.131 1.00 18.09 138 MET B N 1
ATOM 3161 C CA . MET B 1 153 ? 44.320 20.728 32.051 1.00 17.70 138 MET B CA 1
ATOM 3162 C C . MET B 1 153 ? 45.574 19.888 31.774 1.00 19.56 138 MET B C 1
ATOM 3163 O O . MET B 1 153 ? 45.483 18.701 31.447 1.00 18.96 138 MET B O 1
ATOM 3168 N N . GLN B 1 154 ? 46.734 20.525 31.923 1.00 19.01 139 GLN B N 1
ATOM 3169 C CA . GLN B 1 154 ? 48.036 19.876 31.644 1.00 18.64 139 GLN B CA 1
ATOM 3170 C C . GLN B 1 154 ? 48.870 19.872 32.934 1.00 19.17 139 GLN B C 1
ATOM 3171 O O . GLN B 1 154 ? 48.833 20.838 33.666 1.00 19.55 139 GLN B O 1
ATOM 3177 N N . GLU B 1 155 ? 49.590 18.792 33.213 1.00 20.84 140 GLU B N 1
ATOM 3178 C CA . GLU B 1 155 ? 50.445 18.755 34.430 1.00 22.14 140 GLU B CA 1
ATOM 3179 C C . GLU B 1 155 ? 51.428 19.920 34.346 1.00 22.70 140 GLU B C 1
ATOM 3180 O O . GLU B 1 155 ? 51.901 20.268 33.270 1.00 22.71 140 GLU B O 1
ATOM 3186 N N . GLN B 1 156 ? 51.719 20.546 35.485 1.00 26.60 141 GLN B N 1
ATOM 3187 C CA . GLN B 1 156 ? 52.609 21.721 35.511 1.00 28.99 141 GLN B CA 1
ATOM 3188 C C . GLN B 1 156 ? 54.033 21.276 35.203 1.00 31.96 141 GLN B C 1
ATOM 3189 O O . GLN B 1 156 ? 54.441 20.187 35.604 1.00 32.77 141 GLN B O 1
ATOM 3195 N N . ASP B 1 157 ? 54.795 22.090 34.489 1.00 35.66 142 ASP B N 1
ATOM 3196 C CA . ASP B 1 157 ? 56.165 21.655 34.126 1.00 42.59 142 ASP B CA 1
ATOM 3197 C C . ASP B 1 157 ? 56.317 20.104 33.916 1.00 43.46 142 ASP B C 1
ATOM 3198 O O . ASP B 1 157 ? 56.729 19.350 34.829 1.00 45.46 142 ASP B O 1
ATOM 3203 N N . PRO B 1 158 ? 55.941 19.602 32.717 1.00 42.80 143 PRO B N 1
ATOM 3204 C CA . PRO B 1 158 ? 56.059 18.163 32.413 1.00 41.52 143 PRO B CA 1
ATOM 3205 C C . PRO B 1 158 ? 57.430 17.909 31.767 1.00 41.37 143 PRO B C 1
ATOM 3206 O O . PRO B 1 158 ? 58.058 18.850 31.279 1.00 41.56 143 PRO B O 1
ATOM 3210 N N . ALA B 1 159 ? 57.891 16.662 31.743 1.00 40.71 144 ALA B N 1
ATOM 3211 C CA . ALA B 1 159 ? 59.161 16.363 31.050 1.00 40.24 144 ALA B CA 1
ATOM 3212 C C . ALA B 1 159 ? 59.101 16.898 29.598 1.00 39.59 144 ALA B C 1
ATOM 3213 O O . ALA B 1 159 ? 59.999 17.613 29.152 1.00 39.88 144 ALA B O 1
ATOM 3215 N N . ASP B 1 160 ? 58.055 16.538 28.845 1.00 37.93 145 ASP B N 1
ATOM 3216 C CA . ASP B 1 160 ? 57.864 17.055 27.478 1.00 36.39 145 ASP B CA 1
ATOM 3217 C C . ASP B 1 160 ? 56.387 17.384 27.338 1.00 34.47 145 ASP B C 1
ATOM 3218 O O . ASP B 1 160 ? 55.536 16.555 27.626 1.00 32.81 145 ASP B O 1
ATOM 3223 N N . VAL B 1 161 ? 56.121 18.581 26.852 1.00 33.06 146 VAL B N 1
ATOM 3224 C CA . VAL B 1 161 ? 54.772 19.066 26.667 1.00 31.82 146 VAL B CA 1
ATOM 3225 C C . VAL B 1 161 ? 53.984 18.132 25.717 1.00 30.31 146 VAL B C 1
ATOM 3226 O O . VAL B 1 161 ? 52.822 17.836 25.966 1.00 27.53 146 VAL B O 1
ATOM 3230 N N . ALA B 1 162 ? 54.652 17.625 24.674 1.00 27.23 147 ALA B N 1
ATOM 3231 C CA . ALA B 1 162 ? 54.015 16.719 23.704 1.00 26.45 147 ALA B CA 1
ATOM 3232 C C . ALA B 1 162 ? 53.466 15.401 24.243 1.00 23.89 147 ALA B C 1
ATOM 3233 O O . ALA B 1 162 ? 52.568 14.792 23.609 1.00 25.95 147 ALA B O 1
ATOM 3235 N N . THR B 1 163 ? 53.996 14.932 25.366 1.00 22.73 148 THR B N 1
ATOM 3236 C CA . THR B 1 163 ? 53.569 13.684 25.981 1.00 23.49 148 THR B CA 1
ATOM 3237 C C . THR B 1 163 ? 53.113 13.935 27.426 1.00 23.24 148 THR B C 1
ATOM 3238 O O . THR B 1 163 ? 52.955 13.029 28.213 1.00 23.68 148 THR B O 1
ATOM 3242 N N . ALA B 1 164 ? 52.894 15.192 27.789 1.00 23.99 149 ALA B N 1
ATOM 3243 C CA . ALA B 1 164 ? 52.480 15.504 29.150 1.00 22.22 149 ALA B CA 1
ATOM 3244 C C . ALA B 1 164 ? 51.176 14.808 29.605 1.00 22.68 149 ALA B C 1
ATOM 3245 O O . ALA B 1 164 ? 50.263 14.548 28.817 1.00 21.00 149 ALA B O 1
ATOM 3247 N N . GLN B 1 165 ? 51.098 14.550 30.894 1.00 22.63 150 GLN B N 1
ATOM 3248 C CA . GLN B 1 165 ? 49.904 14.010 31.491 1.00 22.35 150 GLN B CA 1
ATOM 3249 C C . GLN B 1 165 ? 48.794 15.093 31.440 1.00 22.95 150 GLN B C 1
ATOM 3250 O O . GLN B 1 165 ? 49.006 16.252 31.857 1.00 22.35 150 GLN B O 1
ATOM 3256 N N . LEU B 1 166 ? 47.616 14.716 30.929 1.00 20.90 151 LEU B N 1
ATOM 3257 C CA . LEU B 1 166 ? 46.462 15.655 30.891 1.00 18.52 151 LEU B CA 1
ATOM 3258 C C . LEU B 1 166 ? 45.370 15.207 31.836 1.00 18.31 151 LEU B C 1
ATOM 3259 O O . LEU B 1 166 ? 45.307 14.034 32.214 1.00 17.64 151 LEU B O 1
ATOM 3264 N N . ALA B 1 167 ? 44.523 16.149 32.274 1.00 17.14 152 ALA B N 1
ATOM 3265 C CA . ALA B 1 167 ? 43.410 15.797 33.119 1.00 16.73 152 ALA B CA 1
ATOM 3266 C C . ALA B 1 167 ? 42.305 16.577 32.462 1.00 16.59 152 ALA B C 1
ATOM 3267 O O . ALA B 1 167 ? 42.474 17.766 32.171 1.00 16.65 152 ALA B O 1
ATOM 3269 N N . VAL B 1 168 ? 41.210 15.909 32.152 1.00 15.58 153 VAL B N 1
ATOM 3270 C CA . VAL B 1 168 ? 40.107 16.648 31.511 1.00 16.08 153 VAL B CA 1
ATOM 3271 C C . VAL B 1 168 ? 38.817 16.512 32.323 1.00 16.57 153 VAL B C 1
ATOM 3272 O O . VAL B 1 168 ? 38.511 15.440 32.837 1.00 17.10 153 VAL B O 1
ATOM 3276 N N . ILE B 1 169 ? 38.078 17.618 32.465 1.00 16.17 154 ILE B N 1
ATOM 3277 C CA . ILE B 1 169 ? 36.834 17.644 33.204 1.00 15.94 154 ILE B CA 1
ATOM 3278 C C . ILE B 1 169 ? 35.750 17.739 32.144 1.00 17.44 154 ILE B C 1
ATOM 3279 O O . ILE B 1 169 ? 35.814 18.601 31.295 1.00 15.99 154 ILE B O 1
ATOM 3284 N N . GLY B 1 170 ? 34.788 16.830 32.189 1.00 16.33 155 GLY B N 1
ATOM 3285 C CA . GLY B 1 170 ? 33.708 16.915 31.235 1.00 16.55 155 GLY B CA 1
ATOM 3286 C C . GLY B 1 170 ? 32.434 17.278 31.974 1.00 16.90 155 GLY B C 1
ATOM 3287 O O . GLY B 1 170 ? 32.156 16.706 33.050 1.00 17.45 155 GLY B O 1
ATOM 3288 N N . ILE B 1 171 ? 31.681 18.211 31.404 1.00 15.80 156 ILE B N 1
ATOM 3289 C CA . ILE B 1 171 ? 30.428 18.663 31.985 1.00 16.92 156 ILE B CA 1
ATOM 3290 C C . ILE B 1 171 ? 29.297 18.532 30.974 1.00 16.85 156 ILE B C 1
ATOM 3291 O O . ILE B 1 171 ? 29.447 18.958 29.870 1.00 15.34 156 ILE B O 1
ATOM 3296 N N . MET B 1 172 ? 28.159 17.951 31.376 1.00 16.65 157 MET B N 1
ATOM 3297 C CA . MET B 1 172 ? 27.050 17.783 30.419 1.00 15.28 157 MET B CA 1
ATOM 3298 C C . MET B 1 172 ? 25.997 18.866 30.638 1.00 17.01 157 MET B C 1
ATOM 3299 O O . MET B 1 172 ? 25.895 19.434 31.724 1.00 20.33 157 MET B O 1
ATOM 3304 N N . TYR B 1 173 ? 25.186 19.100 29.618 1.00 17.97 158 TYR B N 1
ATOM 3305 C CA . TYR B 1 173 ? 24.072 20.032 29.723 1.00 19.30 158 TYR B CA 1
ATOM 3306 C C . TYR B 1 173 ? 22.911 19.257 29.138 1.00 18.97 158 TYR B C 1
ATOM 3307 O O . TYR B 1 173 ? 23.025 18.690 28.064 1.00 19.42 158 TYR B O 1
ATOM 3316 N N . LYS B 1 174 ? 21.810 19.240 29.865 1.00 22.84 159 LYS B N 1
ATOM 3317 C CA . LYS B 1 174 ? 20.599 18.567 29.384 1.00 23.23 159 LYS B CA 1
ATOM 3318 C C . LYS B 1 174 ? 19.647 19.649 28.883 1.00 24.83 159 LYS B C 1
ATOM 3319 O O . LYS B 1 174 ? 19.661 20.767 29.395 1.00 25.35 159 LYS B O 1
ATOM 3325 N N . TYR B 1 175 ? 18.815 19.320 27.895 1.00 26.16 160 TYR B N 1
ATOM 3326 C CA . TYR B 1 175 ? 17.838 20.296 27.427 1.00 27.86 160 TYR B CA 1
ATOM 3327 C C . TYR B 1 175 ? 16.830 20.551 28.572 1.00 30.88 160 TYR B C 1
ATOM 3328 O O . TYR B 1 175 ? 16.439 19.615 29.325 1.00 29.91 160 TYR B O 1
ATOM 3337 N N . SER B 1 176 ? 16.444 21.819 28.705 1.00 33.55 161 SER B N 1
ATOM 3338 C CA . SER B 1 176 ? 15.458 22.278 29.677 1.00 36.79 161 SER B CA 1
ATOM 3339 C C . SER B 1 176 ? 14.836 23.576 29.131 1.00 39.12 161 SER B C 1
ATOM 3340 O O . SER B 1 176 ? 15.268 24.093 28.106 1.00 38.39 161 SER B O 1
ATOM 3343 N N . GLU B 1 177 ? 13.790 24.082 29.786 1.00 42.83 162 GLU B N 1
ATOM 3344 C CA . GLU B 1 177 ? 13.143 25.320 29.317 1.00 45.53 162 GLU B CA 1
ATOM 3345 C C . GLU B 1 177 ? 13.922 26.510 29.865 1.00 45.43 162 GLU B C 1
ATOM 3346 O O . GLU B 1 177 ? 13.730 27.642 29.441 1.00 45.45 162 GLU B O 1
ATOM 3352 N N . ASN B 1 178 ? 14.816 26.249 30.809 1.00 45.32 163 ASN B N 1
ATOM 3353 C CA . ASN B 1 178 ? 15.623 27.318 31.363 1.00 45.91 163 ASN B CA 1
ATOM 3354 C C . ASN B 1 178 ? 17.117 27.124 31.066 1.00 44.82 163 ASN B C 1
ATOM 3355 O O . ASN B 1 178 ? 17.774 26.239 31.603 1.00 45.39 163 ASN B O 1
ATOM 3360 N N . GLY B 1 179 ? 17.643 27.979 30.199 1.00 42.70 164 GLY B N 1
ATOM 3361 C CA . GLY B 1 179 ? 19.032 27.856 29.800 1.00 38.84 164 GLY B CA 1
ATOM 3362 C C . GLY B 1 179 ? 20.098 28.198 30.815 1.00 35.79 164 GLY B C 1
ATOM 3363 O O . GLY B 1 179 ? 19.832 28.762 31.891 1.00 37.12 164 GLY B O 1
ATOM 3364 N N . ASP B 1 180 ? 21.327 27.873 30.449 1.00 29.53 165 ASP B N 1
ATOM 3365 C CA . ASP B 1 180 ? 22.494 28.140 31.286 1.00 26.33 165 ASP B CA 1
ATOM 3366 C C . ASP B 1 180 ? 22.893 29.613 31.236 1.00 25.72 165 ASP B C 1
ATOM 3367 O O . ASP B 1 180 ? 22.951 30.233 30.149 1.00 25.17 165 ASP B O 1
ATOM 3372 N N . ALA B 1 181 ? 23.239 30.162 32.392 1.00 24.44 166 ALA B N 1
ATOM 3373 C CA . ALA B 1 181 ? 23.653 31.566 32.454 1.00 24.11 166 ALA B CA 1
ATOM 3374 C C . ALA B 1 181 ? 24.910 31.886 31.657 1.00 23.61 166 ALA B C 1
ATOM 3375 O O . ALA B 1 181 ? 25.001 32.946 30.991 1.00 22.14 166 ALA B O 1
ATOM 3377 N N . PHE B 1 182 ? 25.914 31.026 31.761 1.00 20.78 167 PHE B N 1
ATOM 3378 C CA . PHE B 1 182 ? 27.137 31.324 31.050 1.00 22.31 167 PHE B CA 1
ATOM 3379 C C . PHE B 1 182 ? 26.931 31.215 29.533 1.00 20.38 167 PHE B C 1
ATOM 3380 O O . PHE B 1 182 ? 27.421 32.045 28.765 1.00 21.02 167 PHE B O 1
ATOM 3388 N N . LEU B 1 183 ? 26.229 30.195 29.098 1.00 18.96 168 LEU B N 1
ATOM 3389 C CA . LEU B 1 183 ? 25.984 30.052 27.663 1.00 21.61 168 LEU B CA 1
ATOM 3390 C C . LEU B 1 183 ? 25.181 31.268 27.181 1.00 22.72 168 LEU B C 1
ATOM 3391 O O . LEU B 1 183 ? 25.390 31.798 26.077 1.00 21.49 168 LEU B O 1
ATOM 3396 N N . ASN B 1 184 ? 24.254 31.717 28.012 1.00 23.85 169 ASN B N 1
ATOM 3397 C CA . ASN B 1 184 ? 23.466 32.864 27.592 1.00 25.72 169 ASN B CA 1
ATOM 3398 C C . ASN B 1 184 ? 24.360 34.053 27.416 1.00 24.14 169 ASN B C 1
ATOM 3399 O O . ASN B 1 184 ? 24.228 34.814 26.459 1.00 24.79 169 ASN B O 1
ATOM 3404 N N . SER B 1 185 ? 25.292 34.215 28.330 1.00 23.48 170 SER B N 1
ATOM 3405 C CA . SER B 1 185 ? 26.217 35.328 28.220 1.00 24.89 170 SER B CA 1
ATOM 3406 C C . SER B 1 185 ? 27.189 35.209 27.028 1.00 24.88 170 SER B C 1
ATOM 3407 O O . SER B 1 185 ? 27.524 36.205 26.386 1.00 25.02 170 SER B O 1
ATOM 3410 N N . LEU B 1 186 ? 27.710 34.011 26.798 1.00 22.46 171 LEU B N 1
ATOM 3411 C CA . LEU B 1 186 ? 28.591 33.829 25.641 1.00 21.16 171 LEU B CA 1
ATOM 3412 C C . LEU B 1 186 ? 27.764 34.161 24.385 1.00 20.27 171 LEU B C 1
ATOM 3413 O O . LEU B 1 186 ? 28.227 34.848 23.483 1.00 20.99 171 LEU B O 1
ATOM 3418 N N . GLN B 1 187 ? 26.551 33.659 24.308 1.00 19.70 172 GLN B N 1
ATOM 3419 C CA . GLN B 1 187 ? 25.726 33.942 23.147 1.00 23.11 172 GLN B CA 1
ATOM 3420 C C . GLN B 1 187 ? 25.503 35.447 22.946 1.00 24.48 172 GLN B C 1
ATOM 3421 O O . GLN B 1 187 ? 25.621 35.971 21.824 1.00 23.97 172 GLN B O 1
ATOM 3427 N N . THR B 1 188 ? 25.158 36.132 24.032 1.00 24.66 173 THR B N 1
ATOM 3428 C CA . THR B 1 188 ? 24.926 37.568 23.969 1.00 23.99 173 THR B CA 1
ATOM 3429 C C . THR B 1 188 ? 26.211 38.318 23.524 1.00 24.44 173 THR B C 1
ATOM 3430 O O . THR B 1 188 ? 26.143 39.209 22.661 1.00 23.81 173 THR B O 1
ATOM 3434 N N . GLN B 1 189 ? 27.369 37.961 24.079 1.00 21.30 174 GLN B N 1
ATOM 3435 C CA . GLN B 1 189 ? 28.603 38.634 23.690 1.00 20.92 174 GLN B CA 1
ATOM 3436 C C . GLN B 1 189 ? 28.905 38.447 22.193 1.00 22.38 174 GLN B C 1
ATOM 3437 O O . GLN B 1 189 ? 29.255 39.409 21.492 1.00 18.54 174 GLN B O 1
ATOM 3443 N N . ILE B 1 190 ? 28.844 37.199 21.734 1.00 21.78 175 ILE B N 1
ATOM 3444 C CA . ILE B 1 190 ? 29.124 36.930 20.323 1.00 22.97 175 ILE B CA 1
ATOM 3445 C C . ILE B 1 190 ? 28.059 37.488 19.379 1.00 24.63 175 ILE B C 1
ATOM 3446 O O . ILE B 1 190 ? 28.389 38.089 18.343 1.00 23.20 175 ILE B O 1
ATOM 3451 N N . GLU B 1 191 ? 26.783 37.298 19.712 1.00 25.59 176 GLU B N 1
ATOM 3452 C CA . GLU B 1 191 ? 25.762 37.867 18.834 1.00 28.00 176 GLU B CA 1
ATOM 3453 C C . GLU B 1 191 ? 25.963 39.406 18.741 1.00 27.76 176 GLU B C 1
ATOM 3454 O O . GLU B 1 191 ? 25.812 39.998 17.654 1.00 27.98 176 GLU B O 1
ATOM 3460 N N . GLY B 1 192 ? 26.397 40.040 19.835 1.00 27.26 177 GLY B N 1
ATOM 3461 C CA . GLY B 1 192 ? 26.641 41.474 19.834 1.00 26.29 177 GLY B CA 1
ATOM 3462 C C . GLY B 1 192 ? 27.797 41.903 18.935 1.00 27.24 177 GLY B C 1
ATOM 3463 O O . GLY B 1 192 ? 27.707 42.920 18.223 1.00 26.37 177 GLY B O 1
ATOM 3464 N N . LYS B 1 193 ? 28.884 41.126 18.937 1.00 24.81 178 LYS B N 1
ATOM 3465 C CA . LYS B 1 193 ? 30.035 41.464 18.148 1.00 25.03 178 LYS B CA 1
ATOM 3466 C C . LYS B 1 193 ? 29.788 41.171 16.671 1.00 25.52 178 LYS B C 1
ATOM 3467 O O . LYS B 1 193 ? 30.304 41.895 15.812 1.00 24.86 178 LYS B O 1
ATOM 3473 N N . ILE B 1 194 ? 29.031 40.112 16.393 1.00 25.09 179 ILE B N 1
ATOM 3474 C CA . ILE B 1 194 ? 28.697 39.777 15.017 1.00 27.36 179 ILE B CA 1
ATOM 3475 C C . ILE B 1 194 ? 27.755 40.883 14.522 1.00 31.40 179 ILE B C 1
ATOM 3476 O O . ILE B 1 194 ? 27.881 41.360 13.381 1.00 31.50 179 ILE B O 1
ATOM 3481 N N . GLY B 1 195 ? 26.805 41.280 15.377 1.00 31.73 180 GLY B N 1
ATOM 3482 C CA . GLY B 1 195 ? 25.875 42.349 15.021 1.00 32.23 180 GLY B CA 1
ATOM 3483 C C . GLY B 1 195 ? 26.504 43.711 14.800 1.00 33.22 180 GLY B C 1
ATOM 3484 O O . GLY B 1 195 ? 26.036 44.473 13.947 1.00 34.83 180 GLY B O 1
ATOM 3485 N N . ASP B 1 196 ? 27.547 44.061 15.554 1.00 33.90 181 ASP B N 1
ATOM 3486 C CA . ASP B 1 196 ? 28.162 45.359 15.357 1.00 32.33 181 ASP B CA 1
ATOM 3487 C C . ASP B 1 196 ? 29.398 45.313 14.474 1.00 31.57 181 ASP B C 1
ATOM 3488 O O . ASP B 1 196 ? 30.113 46.307 14.331 1.00 29.48 181 ASP B O 1
ATOM 3493 N N . GLY B 1 197 ? 29.639 44.143 13.892 1.00 29.89 182 GLY B N 1
ATOM 3494 C CA . GLY B 1 197 ? 30.728 43.981 12.958 1.00 28.92 182 GLY B CA 1
ATOM 3495 C C . GLY B 1 197 ? 32.116 43.981 13.524 1.00 29.05 182 GLY B C 1
ATOM 3496 O O . GLY B 1 197 ? 33.071 44.104 12.765 1.00 29.20 182 GLY B O 1
ATOM 3497 N N . THR B 1 198 ? 32.259 43.832 14.840 1.00 27.67 183 THR B N 1
ATOM 3498 C CA . THR B 1 198 ? 33.590 43.792 15.416 1.00 26.43 183 THR B CA 1
ATOM 3499 C C . THR B 1 198 ? 34.194 42.386 15.374 1.00 26.58 183 THR B C 1
ATOM 3500 O O . THR B 1 198 ? 35.339 42.205 15.715 1.00 26.74 183 THR B O 1
ATOM 3504 N N . ALA B 1 199 ? 33.432 41.384 14.987 1.00 24.10 184 ALA B N 1
ATOM 3505 C CA . ALA B 1 199 ? 34.036 40.063 14.849 1.00 24.37 184 ALA B CA 1
ATOM 3506 C C . ALA B 1 199 ? 33.286 39.378 13.737 1.00 23.04 184 ALA B C 1
ATOM 3507 O O . ALA B 1 199 ? 32.121 39.738 13.468 1.00 24.06 184 ALA B O 1
ATOM 3509 N N . SER B 1 200 ? 33.934 38.410 13.082 1.00 22.56 185 SER B N 1
ATOM 3510 C CA . SER B 1 200 ? 33.261 37.626 12.025 1.00 21.72 185 SER B CA 1
ATOM 3511 C C . SER B 1 200 ? 33.388 36.144 12.402 1.00 22.00 185 SER B C 1
ATOM 3512 O O . SER B 1 200 ? 34.315 35.769 13.116 1.00 21.34 185 SER B O 1
ATOM 3515 N N . TYR B 1 201 ? 32.477 35.318 11.905 1.00 22.05 186 TYR B N 1
ATOM 3516 C CA . TYR B 1 201 ? 32.558 33.870 12.111 1.00 24.04 186 TYR B CA 1
ATOM 3517 C C . TYR B 1 201 ? 33.850 33.470 11.485 1.00 23.17 186 TYR B C 1
ATOM 3518 O O . TYR B 1 201 ? 34.188 33.977 10.422 1.00 25.03 186 TYR B O 1
ATOM 3527 N N . GLY B 1 202 ? 34.584 32.578 12.142 1.00 21.65 187 GLY B N 1
ATOM 3528 C CA . GLY B 1 202 ? 35.879 32.149 11.671 1.00 19.39 187 GLY B CA 1
ATOM 3529 C C . GLY B 1 202 ? 37.038 32.870 12.384 1.00 20.96 187 GLY B C 1
ATOM 3530 O O . GLY B 1 202 ? 38.178 32.380 12.317 1.00 20.81 187 GLY B O 1
ATOM 3531 N N . ASP B 1 203 ? 36.784 34.009 13.036 1.00 19.18 188 ASP B N 1
ATOM 3532 C CA . ASP B 1 203 ? 37.862 34.727 13.749 1.00 20.65 188 ASP B CA 1
ATOM 3533 C C . ASP B 1 203 ? 38.314 33.841 14.927 1.00 20.79 188 ASP B C 1
ATOM 3534 O O . ASP B 1 203 ? 37.509 33.104 15.534 1.00 20.45 188 ASP B O 1
ATOM 3539 N N . THR B 1 204 ? 39.594 33.870 15.235 1.00 21.36 189 THR B N 1
ATOM 3540 C CA . THR B 1 204 ? 40.044 33.087 16.355 1.00 22.80 189 THR B CA 1
ATOM 3541 C C . THR B 1 204 ? 40.539 34.097 17.398 1.00 24.16 189 THR B C 1
ATOM 3542 O O . THR B 1 204 ? 40.898 35.257 17.068 1.00 23.71 189 THR B O 1
ATOM 3546 N N . GLY B 1 205 ? 40.526 33.696 18.666 1.00 22.42 190 GLY B N 1
ATOM 3547 C CA . GLY B 1 205 ? 41.035 34.605 19.666 1.00 22.41 190 GLY B CA 1
ATOM 3548 C C . GLY B 1 205 ? 40.221 35.847 19.897 1.00 22.67 190 GLY B C 1
ATOM 3549 O O . GLY B 1 205 ? 40.783 36.885 20.179 1.00 23.80 190 GLY B O 1
ATOM 3550 N N . VAL B 1 206 ? 38.903 35.740 19.787 1.00 21.68 191 VAL B N 1
ATOM 3551 C CA . VAL B 1 206 ? 37.990 36.866 19.986 1.00 20.34 191 VAL B CA 1
ATOM 3552 C C . VAL B 1 206 ? 37.792 37.130 21.510 1.00 21.50 191 VAL B C 1
ATOM 3553 O O . VAL B 1 206 ? 37.307 36.261 22.226 1.00 19.05 191 VAL B O 1
ATOM 3557 N N . SER B 1 207 ? 38.144 38.318 22.004 1.00 22.55 192 SER B N 1
ATOM 3558 C CA . SER B 1 207 ? 37.976 38.599 23.454 1.00 23.07 192 SER B CA 1
ATOM 3559 C C . SER B 1 207 ? 36.584 38.477 23.986 1.00 22.60 192 SER B C 1
ATOM 3560 O O . SER B 1 207 ? 35.613 39.015 23.404 1.00 20.54 192 SER B O 1
ATOM 3563 N N . ILE B 1 208 ? 36.499 37.819 25.146 1.00 19.90 193 ILE B N 1
ATOM 3564 C CA . ILE B 1 208 ? 35.225 37.665 25.809 1.00 20.08 193 ILE B CA 1
ATOM 3565 C C . ILE B 1 208 ? 35.443 37.972 27.288 1.00 19.86 193 ILE B C 1
ATOM 3566 O O . ILE B 1 208 ? 36.571 38.107 27.738 1.00 18.42 193 ILE B O 1
ATOM 3571 N N . ASP B 1 209 ? 34.359 38.074 28.024 1.00 20.04 194 ASP B N 1
ATOM 3572 C CA . ASP B 1 209 ? 34.472 38.399 29.457 1.00 20.23 194 ASP B CA 1
ATOM 3573 C C . ASP B 1 209 ? 35.127 37.260 30.277 1.00 21.57 194 ASP B C 1
ATOM 3574 O O . ASP B 1 209 ? 35.121 36.069 29.872 1.00 19.84 194 ASP B O 1
ATOM 3579 N N . ASN B 1 210 ? 35.755 37.642 31.405 1.00 21.46 195 ASN B N 1
ATOM 3580 C CA . ASN B 1 210 ? 36.321 36.663 32.337 1.00 21.57 195 ASN B CA 1
ATOM 3581 C C . ASN B 1 210 ? 35.279 35.576 32.694 1.00 20.39 195 ASN B C 1
ATOM 3582 O O . ASN B 1 210 ? 34.072 35.816 32.690 1.00 20.52 195 ASN B O 1
ATOM 3587 N N . ILE B 1 211 ? 35.781 34.387 33.041 1.00 19.99 196 ILE B N 1
ATOM 3588 C CA . ILE B 1 211 ? 34.948 33.263 33.418 1.00 19.99 196 ILE B CA 1
ATOM 3589 C C . ILE B 1 211 ? 35.365 32.750 34.791 1.00 18.55 196 ILE B C 1
ATOM 3590 O O . ILE B 1 211 ? 36.531 32.461 35.045 1.00 20.42 196 ILE B O 1
ATOM 3595 N N . ASN B 1 212 ? 34.376 32.716 35.657 1.00 19.66 197 ASN B N 1
ATOM 3596 C CA . ASN B 1 212 ? 34.498 32.275 37.072 1.00 19.50 197 ASN B CA 1
ATOM 3597 C C . ASN B 1 212 ? 34.194 30.773 36.977 1.00 18.36 197 ASN B C 1
ATOM 3598 O O . ASN B 1 212 ? 33.063 30.366 36.803 1.00 20.64 197 ASN B O 1
ATOM 3603 N N . VAL B 1 213 ? 35.225 29.944 37.069 1.00 19.56 198 VAL B N 1
ATOM 3604 C CA . VAL B 1 213 ? 35.016 28.501 36.923 1.00 19.14 198 VAL B CA 1
ATOM 3605 C C . VAL B 1 213 ? 33.981 27.947 37.865 1.00 19.24 198 VAL B C 1
ATOM 3606 O O . VAL B 1 213 ? 33.037 27.259 37.449 1.00 19.85 198 VAL B O 1
ATOM 3610 N N . LYS B 1 214 ? 34.118 28.259 39.146 1.00 19.68 199 LYS B N 1
ATOM 3611 C CA . LYS B 1 214 ? 33.155 27.708 40.132 1.00 20.97 199 LYS B CA 1
ATOM 3612 C C . LYS B 1 214 ? 31.703 28.147 39.922 1.00 21.77 199 LYS B C 1
ATOM 3613 O O . LYS B 1 214 ? 30.788 27.319 39.933 1.00 21.61 199 LYS B O 1
ATOM 3619 N N . THR B 1 215 ? 31.484 29.435 39.717 1.00 22.38 200 THR B N 1
ATOM 3620 C CA . THR B 1 215 ? 30.112 29.925 39.567 1.00 22.59 200 THR B CA 1
ATOM 3621 C C . THR B 1 215 ? 29.501 29.772 38.212 1.00 22.79 200 THR B C 1
ATOM 3622 O O . THR B 1 215 ? 28.269 29.614 38.098 1.00 23.35 200 THR B O 1
ATOM 3626 N N . GLN B 1 216 ? 30.339 29.760 37.184 1.00 20.94 201 GLN B N 1
ATOM 3627 C CA . GLN B 1 216 ? 29.812 29.647 35.812 1.00 20.39 201 GLN B CA 1
ATOM 3628 C C . GLN B 1 216 ? 29.944 28.301 35.118 1.00 20.15 201 GLN B C 1
ATOM 3629 O O . GLN B 1 216 ? 29.128 27.966 34.250 1.00 20.98 201 GLN B O 1
ATOM 3635 N N . LEU B 1 217 ? 30.969 27.526 35.477 1.00 21.46 202 LEU B N 1
ATOM 3636 C CA . LEU B 1 217 ? 31.159 26.224 34.818 1.00 20.76 202 LEU B CA 1
ATOM 3637 C C . LEU B 1 217 ? 30.847 24.938 35.608 1.00 21.87 202 LEU B C 1
ATOM 3638 O O . LEU B 1 217 ? 30.108 24.073 35.118 1.00 21.21 202 LEU B O 1
ATOM 3643 N N . LEU B 1 218 ? 31.395 24.793 36.807 1.00 22.62 203 LEU B N 1
ATOM 3644 C CA . LEU B 1 218 ? 31.173 23.542 37.544 1.00 23.45 203 LEU B CA 1
ATOM 3645 C C . LEU B 1 218 ? 29.724 23.334 37.836 1.00 24.56 203 LEU B C 1
ATOM 3646 O O . LEU B 1 218 ? 29.030 24.288 38.220 1.00 24.22 203 LEU B O 1
ATOM 3651 N N . PRO B 1 219 ? 29.220 22.079 37.674 1.00 24.72 204 PRO B N 1
ATOM 3652 C CA . PRO B 1 219 ? 27.798 21.864 37.950 1.00 26.11 204 PRO B CA 1
ATOM 3653 C C . PRO B 1 219 ? 27.494 21.899 39.473 1.00 28.21 204 PRO B C 1
ATOM 3654 O O . PRO B 1 219 ? 28.418 22.017 40.290 1.00 26.57 204 PRO B O 1
ATOM 3658 N N . SER B 1 220 ? 26.210 21.787 39.832 1.00 30.66 205 SER B N 1
ATOM 3659 C CA . SER B 1 220 ? 25.754 21.866 41.232 1.00 34.04 205 SER B CA 1
ATOM 3660 C C . SER B 1 220 ? 26.227 20.766 42.186 1.00 34.12 205 SER B C 1
ATOM 3661 O O . SER B 1 220 ? 26.230 20.954 43.398 1.00 34.39 205 SER B O 1
ATOM 3664 N N . SER B 1 221 ? 26.633 19.631 41.646 1.00 32.20 206 SER B N 1
ATOM 3665 C CA . SER B 1 221 ? 27.108 18.555 42.484 1.00 29.81 206 SER B CA 1
ATOM 3666 C C . SER B 1 221 ? 28.472 18.143 41.975 1.00 29.30 206 SER B C 1
ATOM 3667 O O . SER B 1 221 ? 28.702 18.189 40.758 1.00 29.73 206 SER B O 1
ATOM 3670 N N . LEU B 1 222 ? 29.384 17.768 42.868 1.00 26.86 207 LEU B N 1
ATOM 3671 C CA . LEU B 1 222 ? 30.719 17.341 42.460 1.00 27.03 207 LEU B CA 1
ATOM 3672 C C . LEU B 1 222 ? 30.877 15.841 42.164 1.00 23.60 207 LEU B C 1
ATOM 3673 O O . LEU B 1 222 ? 31.982 15.332 42.088 1.00 22.39 207 LEU B O 1
ATOM 3678 N N . LYS B 1 223 ? 29.752 15.149 42.037 1.00 22.67 208 LYS B N 1
ATOM 3679 C CA . LYS B 1 223 ? 29.742 13.723 41.731 1.00 22.46 208 LYS B CA 1
ATOM 3680 C C . LYS B 1 223 ? 30.339 13.524 40.341 1.00 20.45 208 LYS B C 1
ATOM 3681 O O . LYS B 1 223 ? 29.902 14.159 39.392 1.00 20.35 208 LYS B O 1
ATOM 3687 N N . TYR B 1 224 ? 31.317 12.651 40.211 1.00 20.72 209 TYR B N 1
ATOM 3688 C CA . TYR B 1 224 ? 31.858 12.436 38.886 1.00 20.89 209 TYR B CA 1
ATOM 3689 C C . TYR B 1 224 ? 32.414 11.023 38.740 1.00 21.94 209 TYR B C 1
ATOM 3690 O O . TYR B 1 224 ? 32.645 10.337 39.765 1.00 22.23 209 TYR B O 1
ATOM 3699 N N . ALA B 1 225 ? 32.603 10.598 37.477 1.00 20.90 210 ALA B N 1
ATOM 3700 C CA . ALA B 1 225 ? 33.158 9.283 37.127 1.00 20.64 210 ALA B CA 1
ATOM 3701 C C . ALA B 1 225 ? 34.558 9.499 36.579 1.00 22.31 210 ALA B C 1
ATOM 3702 O O . ALA B 1 225 ? 34.768 10.301 35.656 1.00 20.71 210 ALA B O 1
ATOM 3704 N N . GLY B 1 226 ? 35.530 8.792 37.152 1.00 21.69 211 GLY B N 1
ATOM 3705 C CA . GLY B 1 226 ? 36.880 8.963 36.699 1.00 21.89 211 GLY B CA 1
ATOM 3706 C C . GLY B 1 226 ? 37.425 7.690 36.075 1.00 21.76 211 GLY B C 1
ATOM 3707 O O . GLY B 1 226 ? 37.086 6.596 36.538 1.00 22.27 211 GLY B O 1
ATOM 3708 N N . TYR B 1 227 ? 38.232 7.843 35.031 1.00 21.13 212 TYR B N 1
ATOM 3709 C CA . TYR B 1 227 ? 38.848 6.687 34.374 1.00 20.54 212 TYR B CA 1
ATOM 3710 C C . TYR B 1 227 ? 40.058 7.122 33.531 1.00 20.98 212 TYR B C 1
ATOM 3711 O O . TYR B 1 227 ? 40.246 8.310 33.318 1.00 21.05 212 TYR B O 1
ATOM 3720 N N . ASP B 1 228 ? 40.858 6.168 33.038 1.00 18.01 213 ASP B N 1
ATOM 3721 C CA . ASP B 1 228 ? 42.019 6.452 32.215 1.00 20.13 213 ASP B CA 1
ATOM 3722 C C . ASP B 1 228 ? 41.620 6.364 30.745 1.00 19.83 213 ASP B C 1
ATOM 3723 O O . ASP B 1 228 ? 41.169 5.313 30.267 1.00 20.59 213 ASP B O 1
ATOM 3728 N N . GLY B 1 229 ? 41.830 7.444 30.021 1.00 19.65 214 GLY B N 1
ATOM 3729 C CA . GLY B 1 229 ? 41.413 7.443 28.636 1.00 17.95 214 GLY B CA 1
ATOM 3730 C C . GLY B 1 229 ? 42.323 8.247 27.755 1.00 18.98 214 GLY B C 1
ATOM 3731 O O . GLY B 1 229 ? 43.498 8.441 28.037 1.00 18.49 214 GLY B O 1
ATOM 3732 N N . SER B 1 230 ? 41.737 8.809 26.710 1.00 17.81 215 SER B N 1
ATOM 3733 C CA . SER B 1 230 ? 42.482 9.477 25.684 1.00 14.98 215 SER B CA 1
ATOM 3734 C C . SER B 1 230 ? 41.852 10.809 25.221 1.00 14.56 215 SER B C 1
ATOM 3735 O O . SER B 1 230 ? 40.738 11.137 25.620 1.00 15.63 215 SER B O 1
ATOM 3738 N N . LEU B 1 231 ? 42.588 11.524 24.370 1.00 14.62 216 LEU B N 1
ATOM 3739 C CA . LEU B 1 231 ? 42.102 12.706 23.672 1.00 16.61 216 LEU B CA 1
ATOM 3740 C C . LEU B 1 231 ? 40.982 12.120 22.770 1.00 17.17 216 LEU B C 1
ATOM 3741 O O . LEU B 1 231 ? 41.093 10.997 22.268 1.00 15.85 216 LEU B O 1
ATOM 3746 N N . THR B 1 232 ? 39.919 12.886 22.554 1.00 16.72 217 THR B N 1
ATOM 3747 C CA . THR B 1 232 ? 38.829 12.344 21.695 1.00 16.61 217 THR B CA 1
ATOM 3748 C C . THR B 1 232 ? 38.910 12.833 20.276 1.00 17.78 217 THR B C 1
ATOM 3749 O O . THR B 1 232 ? 37.939 12.696 19.455 1.00 15.69 217 THR B O 1
ATOM 3753 N N . THR B 1 233 ? 40.060 13.468 19.976 1.00 15.97 218 THR B N 1
ATOM 3754 C CA . THR B 1 233 ? 40.385 13.961 18.655 1.00 17.03 218 THR B CA 1
ATOM 3755 C C . THR B 1 233 ? 41.753 13.347 18.277 1.00 17.02 218 THR B C 1
ATOM 3756 O O . THR B 1 233 ? 42.552 13.049 19.168 1.00 17.06 218 THR B O 1
ATOM 3760 N N . PRO B 1 234 ? 41.997 13.127 16.964 1.00 18.81 219 PRO B N 1
ATOM 3761 C CA . PRO B 1 234 ? 43.285 12.559 16.524 1.00 17.84 219 PRO B CA 1
ATOM 3762 C C . PRO B 1 234 ? 44.380 13.542 17.095 1.00 20.22 219 PRO B C 1
ATOM 3763 O O . PRO B 1 234 ? 44.154 14.780 17.170 1.00 18.45 219 PRO B O 1
ATOM 3767 N N . GLY B 1 235 ? 45.538 13.033 17.527 1.00 19.44 220 GLY B N 1
ATOM 3768 C CA . GLY B 1 235 ? 45.890 11.622 17.476 1.00 19.63 220 GLY B CA 1
ATOM 3769 C C . GLY B 1 235 ? 45.413 10.633 18.539 1.00 19.47 220 GLY B C 1
ATOM 3770 O O . GLY B 1 235 ? 45.984 9.541 18.622 1.00 17.43 220 GLY B O 1
ATOM 3771 N N . CYS B 1 236 ? 44.426 11.022 19.369 1.00 18.21 221 CYS B N 1
ATOM 3772 C CA . CYS B 1 236 ? 43.824 10.102 20.339 1.00 18.09 221 CYS B CA 1
ATOM 3773 C C . CYS B 1 236 ? 44.815 9.622 21.387 1.00 18.89 221 CYS B C 1
ATOM 3774 O O . CYS B 1 236 ? 44.633 8.539 21.917 1.00 15.87 221 CYS B O 1
ATOM 3777 N N . ASP B 1 237 ? 45.845 10.436 21.670 1.00 19.36 222 ASP B N 1
ATOM 3778 C CA . ASP B 1 237 ? 46.840 10.039 22.671 1.00 20.71 222 ASP B CA 1
ATOM 3779 C C . ASP B 1 237 ? 46.226 9.543 23.951 1.00 20.51 222 ASP B C 1
ATOM 3780 O O . ASP B 1 237 ? 45.380 10.215 24.567 1.00 19.79 222 ASP B O 1
ATOM 3785 N N . GLU B 1 238 ? 46.749 8.432 24.447 1.00 19.26 223 GLU B N 1
ATOM 3786 C CA . GLU B 1 238 ? 46.229 7.883 25.689 1.00 20.19 223 GLU B CA 1
ATOM 3787 C C . GLU B 1 238 ? 46.989 8.502 26.880 1.00 21.00 223 GLU B C 1
ATOM 3788 O O . GLU B 1 238 ? 47.787 7.830 27.534 1.00 20.26 223 GLU B O 1
ATOM 3794 N N . ARG B 1 239 ? 46.691 9.765 27.182 1.00 18.86 224 ARG B N 1
ATOM 3795 C CA . ARG B 1 239 ? 47.402 10.451 28.275 1.00 19.23 224 ARG B CA 1
ATOM 3796 C C . ARG B 1 239 ? 46.443 11.350 29.032 1.00 20.06 224 ARG B C 1
ATOM 3797 O O . ARG B 1 239 ? 46.793 12.421 29.497 1.00 20.00 224 ARG B O 1
ATOM 3805 N N . VAL B 1 240 ? 45.213 10.883 29.172 1.00 19.73 225 VAL B N 1
ATOM 3806 C CA . VAL B 1 240 ? 44.201 11.699 29.852 1.00 19.50 225 VAL B CA 1
ATOM 3807 C C . VAL B 1 240 ? 43.525 11.038 31.036 1.00 19.25 225 VAL B C 1
ATOM 3808 O O . VAL B 1 240 ? 43.017 9.944 30.931 1.00 20.06 225 VAL B O 1
ATOM 3812 N N . LYS B 1 241 ? 43.525 11.709 32.184 1.00 18.64 226 LYS B N 1
ATOM 3813 C CA . LYS B 1 241 ? 42.791 11.211 33.326 1.00 17.59 226 LYS B CA 1
ATOM 3814 C C . LYS B 1 241 ? 41.445 11.945 33.161 1.00 17.52 226 LYS B C 1
ATOM 3815 O O . LYS B 1 241 ? 41.409 13.188 33.237 1.00 18.02 226 LYS B O 1
ATOM 3821 N N . TRP B 1 242 ? 40.379 11.197 32.901 1.00 17.72 227 TRP B N 1
ATOM 3822 C CA . TRP B 1 242 ? 39.062 11.801 32.699 1.00 15.61 227 TRP B CA 1
ATOM 3823 C C . TRP B 1 242 ? 38.290 11.931 33.970 1.00 17.35 227 TRP B C 1
ATOM 3824 O O . TRP B 1 242 ? 38.404 11.071 34.868 1.00 17.75 227 TRP B O 1
ATOM 3835 N N . HIS B 1 243 ? 37.494 13.009 34.074 1.00 18.08 228 HIS B N 1
ATOM 3836 C CA . HIS B 1 243 ? 36.630 13.253 35.237 1.00 16.87 228 HIS B CA 1
ATOM 3837 C C . HIS B 1 243 ? 35.317 13.743 34.647 1.00 19.40 228 HIS B C 1
ATOM 3838 O O . HIS B 1 243 ? 35.203 14.921 34.314 1.00 18.65 228 HIS B O 1
ATOM 3845 N N . VAL B 1 244 ? 34.335 12.859 34.511 1.00 17.99 229 VAL B N 1
ATOM 3846 C CA . VAL B 1 244 ? 33.062 13.238 33.946 1.00 20.20 229 VAL B CA 1
ATOM 3847 C C . VAL B 1 244 ? 32.001 13.425 35.009 1.00 20.59 229 VAL B C 1
ATOM 3848 O O . VAL B 1 244 ? 31.586 12.443 35.644 1.00 19.66 229 VAL B O 1
ATOM 3852 N N . PHE B 1 245 ? 31.568 14.680 35.194 1.00 20.45 230 PHE B N 1
ATOM 3853 C CA . PHE B 1 245 ? 30.555 15.006 36.196 1.00 21.17 230 PHE B CA 1
ATOM 3854 C C . PHE B 1 245 ? 29.234 14.453 35.754 1.00 20.10 230 PHE B C 1
ATOM 3855 O O . PHE B 1 245 ? 28.822 14.675 34.643 1.00 18.99 230 PHE B O 1
ATOM 3863 N N . THR B 1 246 ? 28.589 13.721 36.656 1.00 21.27 231 THR B N 1
ATOM 3864 C CA . THR B 1 246 ? 27.326 13.051 36.316 1.00 22.79 231 THR B CA 1
ATOM 3865 C C . THR B 1 246 ? 26.068 13.870 36.562 1.00 23.05 231 THR B C 1
ATOM 3866 O O . THR B 1 246 ? 24.956 13.434 36.250 1.00 23.58 231 THR B O 1
ATOM 3870 N N . THR B 1 247 ? 26.224 15.050 37.130 1.00 24.07 232 THR B N 1
ATOM 3871 C CA . THR B 1 247 ? 25.050 15.922 37.302 1.00 25.12 232 THR B CA 1
ATOM 3872 C C . THR B 1 247 ? 25.126 16.956 36.170 1.00 24.22 232 THR B C 1
ATOM 3873 O O . THR B 1 247 ? 26.065 17.738 36.130 1.00 22.51 232 THR B O 1
ATOM 3877 N N . PRO B 1 248 ? 24.120 17.026 35.290 1.00 24.08 233 PRO B N 1
ATOM 3878 C CA . PRO B 1 248 ? 24.242 18.017 34.214 1.00 24.52 233 PRO B CA 1
ATOM 3879 C C . PRO B 1 248 ? 23.829 19.431 34.532 1.00 25.46 233 PRO B C 1
ATOM 3880 O O . PRO B 1 248 ? 23.175 19.656 35.565 1.00 25.53 233 PRO B O 1
ATOM 3884 N N . ARG B 1 249 ? 24.244 20.374 33.664 1.00 22.89 234 ARG B N 1
ATOM 3885 C CA . ARG B 1 249 ? 23.810 21.762 33.736 1.00 24.85 234 ARG B CA 1
ATOM 3886 C C . ARG B 1 249 ? 22.627 21.737 32.777 1.00 23.39 234 ARG B C 1
ATOM 3887 O O . ARG B 1 249 ? 22.193 20.659 32.399 1.00 21.70 234 ARG B O 1
ATOM 3895 N N . GLU B 1 250 ? 22.119 22.894 32.369 1.00 24.98 235 GLU B N 1
ATOM 3896 C CA . GLU B 1 250 ? 20.930 22.923 31.506 1.00 26.21 235 GLU B CA 1
ATOM 3897 C C . GLU B 1 250 ? 21.130 23.820 30.296 1.00 25.52 235 GLU B C 1
ATOM 3898 O O . GLU B 1 250 ? 21.860 24.768 30.378 1.00 27.21 235 GLU B O 1
ATOM 3904 N N . VAL B 1 251 ? 20.490 23.527 29.176 1.00 26.28 236 VAL B N 1
ATOM 3905 C CA . VAL B 1 251 ? 20.629 24.357 27.978 1.00 26.37 236 VAL B CA 1
ATOM 3906 C C . VAL B 1 251 ? 19.322 24.342 27.182 1.00 27.38 236 VAL B C 1
ATOM 3907 O O . VAL B 1 251 ? 18.545 23.362 27.265 1.00 29.15 236 VAL B O 1
ATOM 3911 N N . THR B 1 252 ? 19.054 25.410 26.412 1.00 28.95 237 THR B N 1
ATOM 3912 C CA . THR B 1 252 ? 17.816 25.434 25.612 1.00 29.85 237 THR B CA 1
ATOM 3913 C C . THR B 1 252 ? 18.159 25.302 24.158 1.00 31.05 237 THR B C 1
ATOM 3914 O O . THR B 1 252 ? 19.314 25.511 23.776 1.00 29.56 237 THR B O 1
ATOM 3918 N N . ARG B 1 253 ? 17.162 24.962 23.348 1.00 30.12 238 ARG B N 1
ATOM 3919 C CA . ARG B 1 253 ? 17.381 24.851 21.927 1.00 32.24 238 ARG B CA 1
ATOM 3920 C C . ARG B 1 253 ? 17.838 26.207 21.395 1.00 32.09 238 ARG B C 1
ATOM 3921 O O . ARG B 1 253 ? 18.638 26.293 20.471 1.00 30.48 238 ARG B O 1
ATOM 3929 N N . GLU B 1 254 ? 17.293 27.276 21.964 1.00 32.68 239 GLU B N 1
ATOM 3930 C CA . GLU B 1 254 ? 17.637 28.606 21.511 1.00 33.76 239 GLU B CA 1
ATOM 3931 C C . GLU B 1 254 ? 19.095 28.927 21.733 1.00 31.84 239 GLU B C 1
ATOM 3932 O O . GLU B 1 254 ? 19.687 29.636 20.937 1.00 31.76 239 GLU B O 1
ATOM 3938 N N . GLN B 1 255 ? 19.663 28.436 22.835 1.00 30.55 240 GLN B N 1
ATOM 3939 C CA . GLN B 1 255 ? 21.073 28.671 23.130 1.00 29.76 240 GLN B CA 1
ATOM 3940 C C . GLN B 1 255 ? 21.912 27.844 22.195 1.00 27.48 240 GLN B C 1
ATOM 3941 O O . GLN B 1 255 ? 22.905 28.314 21.676 1.00 28.41 240 GLN B O 1
ATOM 3947 N N . MET B 1 256 ? 21.500 26.604 21.962 1.00 27.15 241 MET B N 1
ATOM 3948 C CA . MET B 1 256 ? 22.247 25.716 21.065 1.00 24.42 241 MET B CA 1
ATOM 3949 C C . MET B 1 256 ? 22.412 26.302 19.684 1.00 23.99 241 MET B C 1
ATOM 3950 O O . MET B 1 256 ? 23.339 25.949 18.954 1.00 22.01 241 MET B O 1
ATOM 3955 N N . LYS 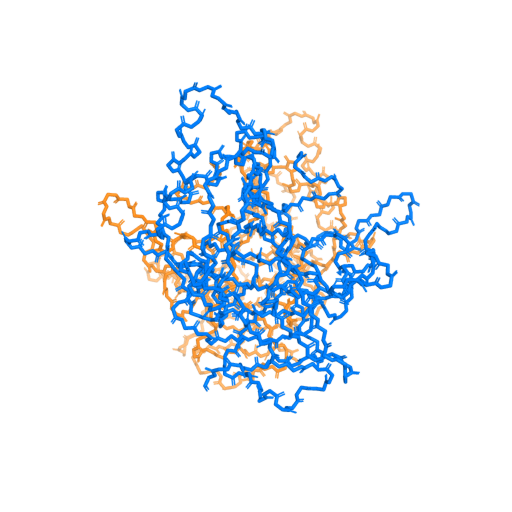B 1 257 ? 21.497 27.196 19.293 1.00 24.17 242 LYS B N 1
ATOM 3956 C CA . LYS B 1 257 ? 21.594 27.806 17.965 1.00 24.42 242 LYS B CA 1
ATOM 3957 C C . LYS B 1 257 ? 22.970 28.547 17.770 1.00 22.43 242 LYS B C 1
ATOM 3958 O O . LYS B 1 257 ? 23.498 28.679 16.668 1.00 21.49 242 LYS B O 1
ATOM 3964 N N . LEU B 1 258 ? 23.532 29.029 18.866 1.00 22.54 243 LEU B N 1
ATOM 3965 C CA . LEU B 1 258 ? 24.833 29.688 18.783 1.00 21.80 243 LEU B CA 1
ATOM 3966 C C . LEU B 1 258 ? 25.856 28.760 18.124 1.00 20.89 243 LEU B C 1
ATOM 3967 O O . LEU B 1 258 ? 26.612 29.193 17.241 1.00 22.44 243 LEU B O 1
ATOM 3972 N N . PHE B 1 259 ? 25.876 27.484 18.508 1.00 20.55 244 PHE B N 1
ATOM 3973 C CA . PHE B 1 259 ? 26.907 26.572 17.943 1.00 21.74 244 PHE B CA 1
ATOM 3974 C C . PHE B 1 259 ? 26.690 26.327 16.433 1.00 23.69 244 PHE B C 1
ATOM 3975 O O . PHE B 1 259 ? 27.678 26.168 15.686 1.00 23.92 244 PHE B O 1
ATOM 3983 N N . VAL B 1 260 ? 25.432 26.305 15.975 1.00 24.42 245 VAL B N 1
ATOM 3984 C CA . VAL B 1 260 ? 25.200 26.111 14.531 1.00 25.32 245 VAL B CA 1
ATOM 3985 C C . VAL B 1 260 ? 25.630 27.324 13.757 1.00 24.99 245 VAL B C 1
ATOM 3986 O O . VAL B 1 260 ? 26.335 27.217 12.731 1.00 26.47 245 VAL B O 1
ATOM 3990 N N . ASP B 1 261 ? 25.180 28.483 14.220 1.00 24.80 246 ASP B N 1
ATOM 3991 C CA . ASP B 1 261 ? 25.521 29.764 13.622 1.00 24.51 246 ASP B CA 1
ATOM 3992 C C . ASP B 1 261 ? 27.023 29.912 13.464 1.00 24.87 246 ASP B C 1
ATOM 3993 O O . ASP B 1 261 ? 27.540 30.263 12.404 1.00 23.03 246 ASP B O 1
ATOM 3998 N N . VAL B 1 262 ? 27.721 29.676 14.565 1.00 21.75 247 VAL B N 1
ATOM 3999 C CA . VAL B 1 262 ? 29.141 29.781 14.555 1.00 21.60 247 VAL B CA 1
ATOM 4000 C C . VAL B 1 262 ? 29.878 28.699 13.722 1.00 22.97 247 VAL B C 1
ATOM 4001 O O . VAL B 1 262 ? 30.802 29.012 12.964 1.00 24.05 247 VAL B O 1
ATOM 4005 N N . THR B 1 263 ? 29.505 27.438 13.863 1.00 23.42 248 THR B N 1
ATOM 4006 C CA . THR B 1 263 ? 30.197 26.388 13.127 1.00 24.40 248 THR B CA 1
ATOM 4007 C C . THR B 1 263 ? 30.014 26.584 11.604 1.00 24.98 248 THR B C 1
ATOM 4008 O O . THR B 1 263 ? 30.981 26.639 10.876 1.00 24.23 248 THR B O 1
ATOM 4012 N N . MET B 1 264 ? 28.769 26.664 11.140 1.00 26.45 249 MET B N 1
ATOM 4013 C CA . MET B 1 264 ? 28.503 26.863 9.695 1.00 28.16 249 MET B CA 1
ATOM 4014 C C . MET B 1 264 ? 28.934 28.217 9.180 1.00 29.07 249 MET B C 1
ATOM 4015 O O . MET B 1 264 ? 29.349 28.347 8.018 1.00 28.30 249 MET B O 1
ATOM 4020 N N . GLY B 1 265 ? 28.823 29.240 10.033 1.00 28.56 250 GLY B N 1
ATOM 4021 C CA . GLY B 1 265 ? 29.257 30.549 9.643 1.00 28.26 250 GLY B CA 1
ATOM 4022 C C . GLY B 1 265 ? 30.748 30.563 9.365 1.00 29.01 250 GLY B C 1
ATOM 4023 O O . GLY B 1 265 ? 31.224 31.330 8.517 1.00 28.28 250 GLY B O 1
ATOM 4024 N N . ALA B 1 266 ? 31.503 29.715 10.057 1.00 28.75 251 ALA B N 1
ATOM 4025 C CA . ALA B 1 266 ? 32.962 29.677 9.871 1.00 29.49 251 ALA B CA 1
ATOM 4026 C C . ALA B 1 266 ? 33.451 28.834 8.691 1.00 30.92 251 ALA B C 1
ATOM 4027 O O . ALA B 1 266 ? 34.429 29.193 8.022 1.00 32.06 251 ALA B O 1
ATOM 4029 N N . HIS B 1 267 ? 32.799 27.697 8.492 1.00 31.89 252 HIS B N 1
ATOM 4030 C CA . HIS B 1 267 ? 33.149 26.736 7.441 1.00 35.06 252 HIS B CA 1
ATOM 4031 C C . HIS B 1 267 ? 31.840 26.086 6.974 1.00 35.78 252 HIS B C 1
ATOM 4032 O O . HIS B 1 267 ? 31.256 25.238 7.680 1.00 34.85 252 HIS B O 1
ATOM 4039 N N . ALA B 1 268 ? 31.383 26.463 5.779 1.00 38.89 253 ALA B N 1
ATOM 4040 C CA . ALA B 1 268 ? 30.132 25.898 5.242 1.00 41.01 253 ALA B CA 1
ATOM 4041 C C . ALA B 1 268 ? 30.154 24.353 5.142 1.00 41.96 253 ALA B C 1
ATOM 4042 O O . ALA B 1 268 ? 29.091 23.719 5.008 1.00 42.91 253 ALA B O 1
ATOM 4044 N N . GLY B 1 269 ? 31.340 23.751 5.226 1.00 41.54 254 GLY B N 1
ATOM 4045 C CA . GLY B 1 269 ? 31.414 22.294 5.161 1.00 42.41 254 GLY B CA 1
ATOM 4046 C C . GLY B 1 269 ? 31.752 21.638 6.502 1.00 42.00 254 GLY B C 1
ATOM 4047 O O . GLY B 1 269 ? 32.082 20.451 6.570 1.00 42.20 254 GLY B O 1
ATOM 4048 N N . ALA B 1 270 ? 31.666 22.411 7.583 1.00 40.51 255 ALA B N 1
ATOM 4049 C CA . ALA B 1 270 ? 31.987 21.884 8.897 1.00 37.69 255 ALA B CA 1
ATOM 4050 C C . ALA B 1 270 ? 30.891 20.931 9.359 1.00 36.58 255 ALA B C 1
ATOM 4051 O O . ALA B 1 270 ? 29.735 21.004 8.909 1.00 35.59 255 ALA B O 1
ATOM 4053 N N . ASP B 1 271 ? 31.263 19.991 10.225 1.00 34.44 256 ASP B N 1
ATOM 4054 C CA . ASP B 1 271 ? 30.280 19.083 10.771 1.00 30.75 256 ASP B CA 1
ATOM 4055 C C . ASP B 1 271 ? 29.749 19.828 11.963 1.00 28.29 256 ASP B C 1
ATOM 4056 O O . ASP B 1 271 ? 30.485 20.301 12.826 1.00 28.20 256 ASP B O 1
ATOM 4061 N N A VAL B 1 272 ? 28.442 19.956 12.028 0.50 25.99 257 VAL B N 1
ATOM 4062 N N B VAL B 1 272 ? 28.438 19.913 12.001 0.50 25.81 257 VAL B N 1
ATOM 4063 C CA A VAL B 1 272 ? 27.912 20.677 13.147 0.50 24.52 257 VAL B CA 1
ATOM 4064 C CA B VAL B 1 272 ? 27.766 20.601 13.065 0.50 24.21 257 VAL B CA 1
ATOM 4065 C C A VAL B 1 272 ? 27.814 19.791 14.387 0.50 22.35 257 VAL B C 1
ATOM 4066 C C B VAL B 1 272 ? 27.763 19.788 14.349 0.50 22.13 257 VAL B C 1
ATOM 4067 O O A VAL B 1 272 ? 27.758 20.327 15.481 0.50 22.56 257 VAL B O 1
ATOM 4068 O O B VAL B 1 272 ? 27.757 20.369 15.424 0.50 22.09 257 VAL B O 1
ATOM 4075 N N . VAL B 1 273 ? 27.783 18.460 14.239 1.00 19.75 258 VAL B N 1
ATOM 4076 C CA . VAL B 1 273 ? 27.708 17.577 15.440 1.00 17.82 258 VAL B CA 1
ATOM 4077 C C . VAL B 1 273 ? 29.078 16.899 15.614 1.00 17.32 258 VAL B C 1
ATOM 4078 O O . VAL B 1 273 ? 29.370 15.893 14.960 1.00 17.43 258 VAL B O 1
ATOM 4082 N N . ASN B 1 274 ? 29.908 17.504 16.480 1.00 16.15 259 ASN B N 1
ATOM 4083 C CA . ASN B 1 274 ? 31.322 17.074 16.586 1.00 15.85 259 ASN B CA 1
ATOM 4084 C C . ASN B 1 274 ? 31.663 16.099 17.688 1.00 16.03 259 ASN B C 1
ATOM 4085 O O . ASN B 1 274 ? 32.521 16.352 18.533 1.00 17.45 259 ASN B O 1
ATOM 4090 N N . ASN B 1 275 ? 30.988 14.956 17.705 1.00 14.71 260 ASN B N 1
ATOM 4091 C CA . ASN B 1 275 ? 31.304 13.985 18.730 1.00 16.06 260 ASN B CA 1
ATOM 4092 C C . ASN B 1 275 ? 31.932 12.753 18.123 1.00 16.69 260 ASN B C 1
ATOM 4093 O O . ASN B 1 275 ? 31.481 12.225 17.087 1.00 15.47 260 ASN B O 1
ATOM 4098 N N . ARG B 1 276 ? 32.923 12.230 18.837 1.00 15.18 261 ARG B N 1
ATOM 4099 C CA . ARG B 1 276 ? 33.517 10.980 18.433 1.00 16.38 261 ARG B CA 1
ATOM 4100 C C . ARG B 1 276 ? 32.627 9.904 19.077 1.00 17.13 261 ARG B C 1
ATOM 4101 O O . ARG B 1 276 ? 32.133 10.084 20.218 1.00 17.27 261 ARG B O 1
ATOM 4109 N N A MET B 1 277 ? 32.451 8.791 18.363 0.50 16.82 262 MET B N 1
ATOM 4110 N N B MET B 1 277 ? 32.403 8.799 18.360 0.50 16.64 262 MET B N 1
ATOM 4111 C CA A MET B 1 277 ? 31.662 7.642 18.819 0.50 18.04 262 MET B CA 1
ATOM 4112 C CA B MET B 1 277 ? 31.571 7.713 18.883 0.50 17.68 262 MET B CA 1
ATOM 4113 C C A MET B 1 277 ? 32.243 6.955 20.061 0.50 18.93 262 MET B C 1
ATOM 4114 C C B MET B 1 277 ? 32.212 7.003 20.072 0.50 18.75 262 MET B C 1
ATOM 4115 O O A MET B 1 277 ? 33.453 6.949 20.256 0.50 17.75 262 MET B O 1
ATOM 4116 O O B MET B 1 277 ? 33.426 7.024 20.239 0.50 17.57 262 MET B O 1
ATOM 4125 N N . ILE B 1 278 ? 31.365 6.372 20.882 1.00 17.70 263 ILE B N 1
ATOM 4126 C CA . ILE B 1 278 ? 31.746 5.644 22.068 1.00 20.33 263 ILE B CA 1
ATOM 4127 C C . ILE B 1 278 ? 32.791 4.538 21.764 1.00 20.45 263 ILE B C 1
ATOM 4128 O O . ILE B 1 278 ? 32.706 3.828 20.761 1.00 20.82 263 ILE B O 1
ATOM 4133 N N . GLN B 1 279 ? 33.760 4.402 22.662 1.00 20.03 264 GLN B N 1
ATOM 4134 C CA . GLN B 1 279 ? 34.858 3.434 22.531 1.00 19.86 264 GLN B CA 1
ATOM 4135 C C . GLN B 1 279 ? 34.711 2.253 23.545 1.00 21.53 264 GLN B C 1
ATOM 4136 O O . GLN B 1 279 ? 34.042 2.359 24.572 1.00 21.64 264 GLN B O 1
ATOM 4142 N N . ASP B 1 280 ? 35.377 1.146 23.244 1.00 21.72 265 ASP B N 1
ATOM 4143 C CA . ASP B 1 280 ? 35.322 -0.067 24.049 1.00 23.48 265 ASP B CA 1
ATOM 4144 C C . ASP B 1 280 ? 35.991 0.133 25.389 1.00 23.52 265 ASP B C 1
ATOM 4145 O O . ASP B 1 280 ? 37.174 0.511 25.440 1.00 23.71 265 ASP B O 1
ATOM 4150 N N . LEU B 1 281 ? 35.266 -0.128 26.472 1.00 23.20 266 LEU B N 1
ATOM 4151 C CA . LEU B 1 281 ? 35.858 0.002 27.808 1.00 25.22 266 LEU B CA 1
ATOM 4152 C C . LEU B 1 281 ? 37.105 -0.908 27.935 1.00 26.32 266 LEU B C 1
ATOM 4153 O O . LEU B 1 281 ? 38.100 -0.551 28.587 1.00 24.47 266 LEU B O 1
ATOM 4158 N N . GLY B 1 282 ? 37.084 -2.074 27.279 1.00 24.24 267 GLY B N 1
ATOM 4159 C CA . GLY B 1 282 ? 38.258 -2.923 27.389 1.00 26.07 267 GLY B CA 1
ATOM 4160 C C . GLY B 1 282 ? 38.384 -3.468 28.813 1.00 26.72 267 GLY B C 1
ATOM 4161 O O . GLY B 1 282 ? 37.385 -3.764 29.466 1.00 27.22 267 GLY B O 1
ATOM 4162 N N . ASP B 1 283 ? 39.597 -3.563 29.330 1.00 28.46 268 ASP B N 1
ATOM 4163 C CA . ASP B 1 283 ? 39.747 -4.107 30.674 1.00 30.73 268 ASP B CA 1
ATOM 4164 C C . ASP B 1 283 ? 39.754 -2.997 31.745 1.00 30.78 268 ASP B C 1
ATOM 4165 O O . ASP B 1 283 ? 40.159 -3.218 32.900 1.00 28.94 268 ASP B O 1
ATOM 4170 N N . ARG B 1 284 ? 39.293 -1.811 31.363 1.00 27.75 269 ARG B N 1
ATOM 4171 C CA . ARG B 1 284 ? 39.248 -0.692 32.298 1.00 26.94 269 ARG B CA 1
ATOM 4172 C C . ARG B 1 284 ? 38.083 -0.675 33.277 1.00 27.33 269 ARG B C 1
ATOM 4173 O O . ARG B 1 284 ? 37.022 -1.239 33.006 1.00 27.76 269 ARG B O 1
ATOM 4181 N N . GLU B 1 285 ? 38.291 -0.063 34.458 1.00 28.07 270 GLU B N 1
ATOM 4182 C CA . GLU B 1 285 ? 37.178 0.112 35.380 1.00 28.48 270 GLU B CA 1
ATOM 4183 C C . GLU B 1 285 ? 36.948 1.625 35.395 1.00 26.72 270 GLU B C 1
ATOM 4184 O O . GLU B 1 285 ? 37.819 2.377 34.990 1.00 25.49 270 GLU B O 1
ATOM 4190 N N . VAL B 1 286 ? 35.770 2.033 35.839 1.00 25.30 271 VAL B N 1
ATOM 4191 C CA . VAL B 1 286 ? 35.420 3.443 35.942 1.00 25.21 271 VAL B CA 1
ATOM 4192 C C . VAL B 1 286 ? 35.066 3.577 37.421 1.00 25.89 271 VAL B C 1
ATOM 4193 O O . VAL B 1 286 ? 34.371 2.715 37.974 1.00 25.86 271 VAL B O 1
ATOM 4197 N N . TYR B 1 287 ? 35.543 4.646 38.050 1.00 25.84 272 TYR B N 1
ATOM 4198 C CA . TYR B 1 287 ? 35.344 4.854 39.488 1.00 26.57 272 TYR B CA 1
ATOM 4199 C C . TYR B 1 287 ? 34.475 6.046 39.830 1.00 27.87 272 TYR B C 1
ATOM 4200 O O . TYR B 1 287 ? 34.430 7.039 39.066 1.00 26.54 272 TYR B O 1
ATOM 4209 N N . 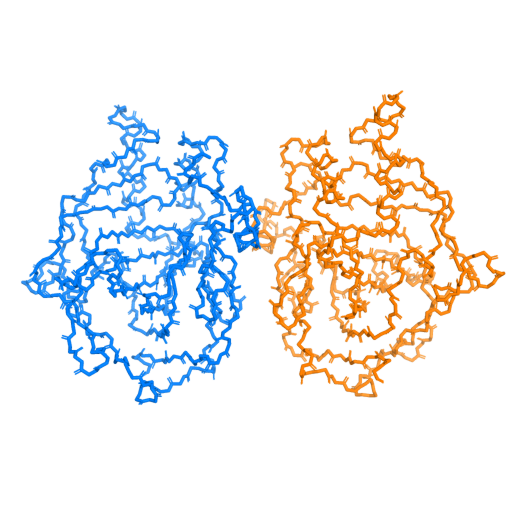LYS B 1 288 ? 33.760 5.935 40.956 1.00 26.77 273 LYS B N 1
ATOM 4210 C CA . LYS B 1 288 ? 32.855 6.997 41.388 1.00 29.77 273 LYS B CA 1
ATOM 4211 C C . LYS B 1 288 ? 33.550 7.839 42.449 1.00 29.82 273 LYS B C 1
ATOM 4212 O O . LYS B 1 288 ? 34.205 7.307 43.347 1.00 29.55 273 LYS B O 1
ATOM 4218 N N . TYR B 1 289 ? 33.435 9.159 42.292 1.00 28.78 274 TYR B N 1
ATOM 4219 C CA . TYR B 1 289 ? 34.061 10.091 43.205 1.00 27.86 274 TYR B CA 1
ATOM 4220 C C . TYR B 1 289 ? 33.033 11.053 43.745 1.00 27.96 274 TYR B C 1
ATOM 4221 O O . TYR B 1 289 ? 32.090 11.496 43.044 1.00 25.00 274 TYR B O 1
ATOM 4230 N N . ASN B 1 290 ? 33.230 11.355 45.024 1.00 26.96 275 ASN B N 1
ATOM 4231 C CA . ASN B 1 290 ? 32.364 12.268 45.736 1.00 26.91 275 ASN B CA 1
ATOM 4232 C C . ASN B 1 290 ? 30.953 11.739 45.827 1.00 27.74 275 ASN B C 1
ATOM 4233 O O . ASN B 1 290 ? 30.017 12.508 45.969 1.00 25.43 275 ASN B O 1
ATOM 4238 N N . TYR B 1 291 ? 30.789 10.423 45.757 1.00 30.24 276 TYR B N 1
ATOM 4239 C CA . TYR B 1 291 ? 29.441 9.853 45.881 1.00 31.16 276 TYR B CA 1
ATOM 4240 C C . TYR B 1 291 ? 28.993 9.647 47.344 1.00 32.07 276 TYR B C 1
ATOM 4241 O O . TYR B 1 291 ? 29.849 9.766 48.246 1.00 33.22 276 TYR B O 1
#